Protein AF-A0A7C4FWI9-F1 (afdb_monomer)

Secondary structure (DSSP, 8-state):
----EEE----SSHHHHHHHHHHHHTB-SEEE-TT--EEEPPHHHHHHHHHHTT---SSHHHHHHHHHHHHHHHHSSSS-SEEEEETT--EEEEEEEGGGTTSEEEEEEE-TTS-EEEEEEESTTSPEEEEEEETTEEEEEEEEEP-S---SEEEEEEEEETTS-EEEEEEEEE-SS----GGGSTT----EEEE-GGG---SSSSSS--HHHHHHHHHHHHHHH--SEEEE---EE----SSS---TTS-SEEEEE-GGG--STTSTHHHHTTHHHHHTSHHHHHHHHHHHH-SS--HHHHHHHHHHHHHHHHHHHIIIIITTT-HHHHHHHHHHHHHTHHHHHHHHHHHHHHHHHHH-TT--SGGGS-GGGSSTTSHHHHHHHHHTHHHHHHHHHHHHHHHHHHHHHHHHHHHTT-SSEEEEEE-S---TTSHHHHHSGGGB-TTEEEEE---SS-TT-EE--PPPB-HHHHHHTTTHHHHHHHHHHHTT-SEEEETTGGGGTEEEEEETT--TTS-EEEE--HHHHHHHHHHHHHHHT-EEEE---SS--HHHHHHHHHTTPEE-----

Mean predicted aligned error: 4.63 Å

Foldseek 3Di:
DPFDEDEQDQDPDLVRLLVLLCVLQFFDQWDAALVRDIGGFDSVLSQLVSVLVVFDSPDSVSSSVNSVVSVCLVQVAQDFQEDEEELPDFKDKGKDFPVQLQWWKKKKKADPVGDIDMDIDNRVPFDWRHWYDDPNTIMTITIDGDPDRDDADWIKMKMAIPVGDIHIHIYGYFHLAAFDDPQCPDVRDFAEAEDAQQPDADPDAQQGHALVNLLVVLLVCCVPPVGQEYEYQQQADWPLDPDDTPDSQAHLDLLFGHLLRDPLCPQPLCVVLVNVVVCPPPVNVVSSVCSNPDPDHNSNSSSVSSVVSLVSSLVSCVPPDCVVVHPVNVVLVVLPVVCDPVLQLQLLVQLQQVVQCVVPVVDDFLVPPDPQRQACPHPVSVVCCVVPVSSSVSSSVSRVSVLVSLLVQLVSSVVSVNNWYYAFERHPAYALRHSCCSRPVVQFSSQKFFWAAADPVRNQTGTPHGTATDQSVCNNVNVVVLLSSLLSGCRSTQAYEYEQLCSQAWTWIAGPPGTSNNTGIGGHPNVSNLRSNSSSSVVSNHAAEYEQDGDHDPVNVVSCVSRVHHYDDDPD

Solvent-accessible surface area (backbone atoms only — not comparable to full-atom values): 29949 Å² total; per-residue (Å²): 127,86,68,64,71,49,62,85,71,83,57,94,43,52,70,52,10,49,51,46,27,26,58,67,69,28,42,44,65,55,51,67,44,78,84,68,51,81,44,72,49,51,70,69,44,56,45,44,51,40,41,43,75,69,41,58,70,92,43,40,66,46,20,35,49,51,26,46,52,54,52,47,66,70,51,76,35,47,54,58,52,40,44,71,43,48,48,83,58,57,57,47,72,36,31,36,53,59,90,53,39,84,38,53,32,36,44,37,40,37,43,69,91,56,66,71,52,70,49,79,46,66,51,72,80,36,56,74,70,39,37,34,45,59,96,94,40,54,30,36,31,28,48,43,75,54,93,65,86,65,66,81,45,63,28,38,34,36,40,40,35,73,86,69,54,70,43,74,24,32,29,35,28,12,45,73,40,29,27,73,63,77,73,50,55,86,90,35,78,82,53,63,50,78,43,58,51,59,74,42,83,59,102,77,46,64,30,32,19,22,46,60,54,49,42,54,48,44,54,51,42,27,73,76,66,65,30,24,31,43,33,39,53,35,59,30,16,53,76,34,46,84,97,54,48,75,54,48,58,46,9,29,22,64,69,44,61,35,72,64,38,52,50,63,82,76,39,86,36,19,64,84,46,44,41,66,67,52,49,69,33,70,70,47,44,51,52,40,53,49,37,55,67,42,93,63,71,57,50,38,63,34,41,53,55,52,52,56,52,49,51,38,23,49,54,39,37,45,63,70,24,50,73,63,63,32,72,70,27,49,55,51,51,51,49,52,59,74,52,36,68,63,48,51,49,49,13,41,44,54,36,48,52,58,52,49,29,73,76,38,76,87,50,87,40,55,88,69,44,63,72,60,62,51,42,70,85,30,70,56,35,54,51,46,44,64,78,40,39,70,51,25,51,46,45,46,50,52,52,51,54,44,51,54,48,45,42,47,38,24,54,47,28,40,72,59,64,16,82,43,11,31,25,30,36,41,50,73,39,42,28,63,64,15,48,48,40,50,64,45,43,76,45,33,32,78,44,30,23,30,40,38,64,50,40,97,91,34,78,57,22,39,74,72,64,16,41,42,72,26,62,66,49,34,41,59,58,58,34,48,71,61,57,50,36,51,53,51,50,36,54,58,29,25,22,31,33,35,42,59,41,54,58,38,46,34,42,35,35,20,30,71,97,53,48,30,73,50,40,42,45,34,50,48,59,31,72,52,52,53,28,52,50,14,33,51,19,48,76,64,60,20,35,45,32,31,34,63,72,81,79,64,60,69,69,58,56,52,50,33,54,64,28,55,35,38,76,54,81,74,95,122

Sequence (572 aa):
MPHSSVSFQSSSTYTEALARAGEALGVEPDYYDIWGAYHVVPPEVRRALLEALGVNTDSRETLDAAAELRFRARWSRPLPPTLVISEAATEIELTLDEDRLSDRCWIEIRWEQGGTVHWEVVLDALPETRRAAFDGRPYIKRTAPLRCRLELGYHEIEVRFSSGLTCQSSLIVCPDKAYHPPFLSGDGRAAGLGVALYGLKSERNWGCGDFTDLKNLIEWVSAEMRADFIALNPLHALANRHPYNSSPYLPLSSLYRNHIYLDIERIPDYAAAGGPQYLESPAVRSELSYLRSAEFIDYERTSRLKLKFLKLCFRRFLRDEYALRTPRAREFEAYVEREGERLDRYAVYRALDDAIHRQNPAVWVWKDWPEEYRDPHSPAVAEFARRRWRSVLFHKYVQWQIELQLADAQRHACACGMRIGLYHDLALATDRWGGDVWSYREFYVTRCRVGAPPDAFAPNGQDWGFPPPNAEQHCRDGYRLFRDSIRKNAAHGGALRIDHVMRFFHLYWIPEGLTARDGGYVRDRYQDLLRILALESVRGRFLVVGEDLGTVADFIREELDRFEILSYRLFY

Nearest PDB structures (foldseek):
  4s3r-assembly1_A  TM=9.560E-01  e=1.023E-49  Escherichia coli K-12
  4s3p-assembly1_A  TM=9.386E-01  e=2.035E-47  Escherichia coli K-12
  4s3q-assembly3_C  TM=9.447E-01  e=6.958E-47  Escherichia coli K-12
  5jjh-assembly1_A  TM=8.752E-01  e=2.901E-42  Corynebacterium glutamicum
  5cpq-assembly1_B  TM=8.772E-01  e=2.375E-18  Arabidopsis thaliana

Radius of gyration: 26.18 Å; Cα contacts (8 Å, |Δi|>4): 1085; chains: 1; bounding box: 74×56×69 Å

pLDDT: mean 94.77, std 6.08, range [33.84, 98.94]

Structure (mmCIF, N/CA/C/O backbone):
data_AF-A0A7C4FWI9-F1
#
_entry.id   AF-A0A7C4FWI9-F1
#
loop_
_atom_site.group_PDB
_atom_site.id
_atom_site.type_symbol
_atom_site.label_atom_id
_atom_site.label_alt_id
_atom_site.label_comp_id
_atom_site.label_asym_id
_atom_site.label_entity_id
_atom_site.label_seq_id
_atom_site.pdbx_PDB_ins_code
_atom_site.Cartn_x
_atom_site.Cartn_y
_atom_site.Cartn_z
_atom_site.occupancy
_atom_site.B_iso_or_equiv
_atom_site.auth_seq_id
_atom_site.auth_comp_id
_atom_site.auth_asym_id
_atom_site.auth_atom_id
_atom_site.pdbx_PDB_model_num
ATOM 1 N N . MET A 1 1 ? 32.729 -17.677 -22.556 1.00 33.84 1 MET A N 1
ATOM 2 C CA . MET A 1 1 ? 31.494 -17.762 -23.369 1.00 33.84 1 MET A CA 1
ATOM 3 C C . MET A 1 1 ? 31.502 -16.558 -24.297 1.00 33.84 1 MET A C 1
ATOM 5 O O . MET A 1 1 ? 31.787 -15.484 -23.782 1.00 33.84 1 MET A O 1
ATOM 9 N N . PRO A 1 2 ? 31.295 -16.690 -25.618 1.00 40.00 2 PRO A N 1
ATOM 10 C CA . PRO A 1 2 ? 31.257 -15.518 -26.490 1.00 40.00 2 PRO A CA 1
ATOM 11 C C . PRO A 1 2 ? 30.131 -14.590 -26.016 1.00 40.00 2 PRO A C 1
ATOM 13 O O . PRO A 1 2 ? 28.998 -15.035 -25.839 1.00 40.00 2 PRO A O 1
ATOM 16 N N . HIS A 1 3 ? 30.469 -13.331 -25.730 1.00 50.09 3 HIS A N 1
ATOM 17 C CA . HIS A 1 3 ? 29.520 -12.326 -2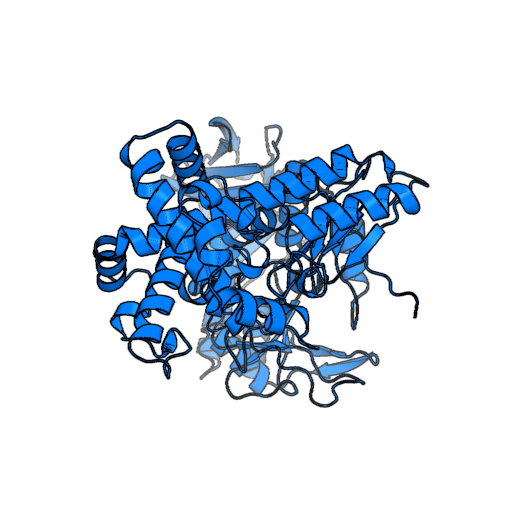5.258 1.00 50.09 3 HIS A CA 1
ATOM 18 C C . HIS A 1 3 ? 28.376 -12.203 -26.273 1.00 50.09 3 HIS A C 1
ATOM 20 O O . HIS A 1 3 ? 28.619 -11.965 -27.457 1.00 50.09 3 HIS A O 1
ATOM 26 N N . SER A 1 4 ? 27.128 -12.390 -25.837 1.00 56.25 4 SER A N 1
ATOM 27 C CA . SER A 1 4 ? 25.970 -12.207 -26.711 1.00 56.25 4 SER A CA 1
ATOM 28 C C . SER A 1 4 ? 25.835 -10.717 -27.035 1.00 56.25 4 SER A C 1
ATOM 30 O O . SER A 1 4 ? 25.406 -9.935 -26.183 1.00 56.25 4 SER A O 1
ATOM 32 N N . SER A 1 5 ? 26.237 -10.315 -28.241 1.00 64.50 5 SER A N 1
ATOM 33 C CA . SER A 1 5 ? 25.950 -8.979 -28.762 1.00 64.50 5 SER A CA 1
ATOM 34 C C . SER A 1 5 ? 24.455 -8.887 -29.060 1.00 64.50 5 SER A C 1
ATOM 36 O O . SER A 1 5 ? 23.930 -9.662 -29.859 1.00 64.50 5 SER A O 1
ATOM 38 N N . VAL A 1 6 ? 23.762 -7.967 -28.391 1.00 73.88 6 VAL A N 1
ATOM 39 C CA . VAL A 1 6 ? 22.330 -7.730 -28.587 1.00 73.88 6 VAL A CA 1
ATOM 40 C C . VAL A 1 6 ? 22.167 -6.450 -29.400 1.00 73.88 6 VAL A C 1
ATOM 42 O O . VAL A 1 6 ? 22.379 -5.355 -28.889 1.00 73.88 6 VAL A O 1
ATOM 45 N N . SER A 1 7 ? 21.795 -6.568 -30.672 1.00 70.12 7 SER A N 1
ATOM 46 C CA . SER A 1 7 ? 21.392 -5.419 -31.492 1.00 70.12 7 SER A CA 1
ATOM 47 C C . SER A 1 7 ? 19.872 -5.370 -31.612 1.00 70.12 7 SER A C 1
ATOM 49 O O . SER A 1 7 ? 19.212 -6.409 -31.698 1.00 70.12 7 SER A O 1
ATOM 51 N N . PHE A 1 8 ? 19.299 -4.165 -31.607 1.00 75.88 8 PHE A N 1
ATOM 52 C CA . PHE A 1 8 ? 17.891 -4.009 -31.950 1.00 75.88 8 PHE A CA 1
ATOM 53 C C . PHE A 1 8 ? 17.742 -4.128 -33.471 1.00 75.88 8 PHE A C 1
ATOM 55 O O . PHE A 1 8 ? 18.265 -3.306 -34.216 1.00 75.88 8 PHE A O 1
ATOM 62 N N . GLN A 1 9 ? 17.048 -5.165 -33.938 1.00 78.25 9 GLN A N 1
ATOM 63 C CA . GLN A 1 9 ? 16.792 -5.384 -35.366 1.00 78.25 9 GLN A CA 1
ATOM 64 C C . GLN A 1 9 ? 15.319 -5.162 -35.671 1.00 78.25 9 GLN A C 1
ATOM 66 O O . GLN A 1 9 ? 14.532 -5.978 -35.220 1.00 78.25 9 GLN A O 1
ATOM 71 N N . SER A 1 10 ? 14.914 -4.130 -36.409 1.00 81.31 10 SER A N 1
ATOM 72 C CA . SER A 1 10 ? 13.491 -3.915 -36.721 1.00 81.31 10 SER A CA 1
ATOM 73 C C . SER A 1 10 ? 12.796 -5.188 -37.218 1.00 81.31 10 SER A C 1
ATOM 75 O O . SER A 1 10 ? 13.377 -5.992 -37.947 1.00 81.31 10 SER A O 1
ATOM 77 N N . SER A 1 11 ? 11.557 -5.383 -36.788 1.00 89.38 11 SER A N 1
ATOM 78 C CA . SER A 1 11 ? 10.755 -6.556 -37.115 1.00 89.38 11 SER A CA 1
ATOM 79 C C . SER A 1 11 ? 10.376 -6.551 -38.597 1.00 89.38 11 SER A C 1
ATOM 81 O O . SER A 1 11 ? 10.173 -5.487 -39.183 1.00 89.38 11 SER A O 1
ATOM 83 N N . SER A 1 12 ? 10.254 -7.720 -39.229 1.00 90.56 12 SER A N 1
ATOM 84 C CA . SER A 1 12 ? 9.904 -7.815 -40.657 1.00 90.56 12 SER A CA 1
ATOM 85 C C . SER A 1 12 ? 8.396 -7.733 -40.880 1.00 90.56 12 SER A C 1
ATOM 87 O O . SER A 1 12 ? 7.940 -7.265 -41.922 1.00 90.56 12 SER A O 1
ATOM 89 N N . THR A 1 13 ? 7.607 -8.158 -39.891 1.00 94.62 13 THR A N 1
ATOM 90 C CA . THR A 1 13 ? 6.140 -8.168 -39.951 1.00 94.62 13 THR A CA 1
ATOM 91 C C . THR A 1 13 ? 5.513 -7.438 -38.765 1.00 94.62 13 THR A C 1
ATOM 93 O O . THR A 1 13 ? 6.144 -7.238 -37.727 1.00 94.62 13 THR A O 1
ATOM 96 N N . TYR A 1 14 ? 4.238 -7.054 -38.897 1.00 94.44 14 TYR A N 1
ATOM 97 C CA . TYR A 1 14 ? 3.469 -6.476 -37.788 1.00 94.44 14 TYR A CA 1
ATOM 98 C C . TYR A 1 14 ? 3.361 -7.446 -36.602 1.00 94.44 14 TYR A C 1
ATOM 100 O O . TYR A 1 14 ? 3.526 -7.042 -35.458 1.00 94.44 14 TYR A O 1
ATOM 108 N N . THR A 1 15 ? 3.132 -8.736 -36.866 1.00 93.50 15 THR A N 1
ATOM 109 C CA . THR A 1 15 ? 3.018 -9.771 -35.827 1.00 93.50 15 THR A CA 1
ATOM 110 C C . THR A 1 15 ? 4.308 -9.919 -35.021 1.00 93.50 15 THR A C 1
ATOM 112 O O . THR A 1 15 ? 4.255 -10.041 -33.798 1.00 93.50 15 THR A O 1
ATOM 115 N N . GLU A 1 16 ? 5.465 -9.868 -35.685 1.00 94.00 16 GLU A N 1
ATOM 116 C CA . GLU A 1 16 ? 6.772 -9.866 -35.018 1.00 94.00 16 GLU A CA 1
ATOM 117 C C . GLU A 1 16 ? 6.979 -8.604 -34.174 1.00 94.00 16 GLU A C 1
ATOM 119 O O . GLU A 1 16 ? 7.418 -8.709 -33.028 1.00 94.00 16 GLU A O 1
ATOM 124 N N . ALA A 1 17 ? 6.614 -7.427 -34.700 1.00 95.31 17 ALA A N 1
ATOM 125 C CA . ALA A 1 17 ? 6.704 -6.169 -33.957 1.00 95.31 17 ALA A CA 1
ATOM 126 C C . ALA A 1 17 ? 5.802 -6.183 -32.716 1.00 95.31 17 ALA A C 1
ATOM 128 O O . ALA A 1 17 ? 6.220 -5.765 -31.638 1.00 95.31 17 ALA A O 1
ATOM 129 N N . LEU A 1 18 ? 4.593 -6.738 -32.841 1.00 96.31 18 LEU A N 1
ATOM 130 C CA . LEU A 1 18 ? 3.645 -6.889 -31.741 1.00 96.31 18 LEU A CA 1
ATOM 131 C C . LEU A 1 18 ? 4.185 -7.830 -30.658 1.00 96.31 18 LEU A C 1
ATOM 133 O O . LEU A 1 18 ? 4.135 -7.496 -29.477 1.00 96.31 18 LEU A O 1
ATOM 137 N N . ALA A 1 19 ? 4.725 -8.987 -31.049 1.00 94.31 19 ALA A N 1
ATOM 138 C CA . ALA A 1 19 ? 5.324 -9.936 -30.113 1.00 94.31 19 ALA A CA 1
ATOM 139 C C . ALA A 1 19 ? 6.531 -9.327 -29.386 1.00 94.31 19 ALA A C 1
ATOM 141 O O . ALA A 1 19 ? 6.667 -9.469 -28.174 1.00 94.31 19 ALA A O 1
ATOM 142 N N . ARG A 1 20 ? 7.376 -8.590 -30.111 1.00 94.12 20 ARG A N 1
ATOM 143 C CA . ARG A 1 20 ? 8.549 -7.924 -29.546 1.00 94.12 20 ARG A CA 1
ATOM 144 C C . ARG A 1 20 ? 8.188 -6.798 -28.585 1.00 94.12 20 ARG A C 1
ATOM 146 O O . ARG A 1 20 ? 8.797 -6.697 -27.522 1.00 94.12 20 ARG A O 1
ATOM 153 N N . ALA A 1 21 ? 7.228 -5.952 -28.954 1.00 95.81 21 ALA A N 1
ATOM 154 C CA . ALA A 1 21 ? 6.703 -4.928 -28.059 1.00 95.81 21 ALA A CA 1
ATOM 155 C C . ALA A 1 21 ? 6.100 -5.580 -26.807 1.00 95.81 21 ALA A C 1
ATOM 157 O O . ALA A 1 21 ? 6.411 -5.155 -25.697 1.00 95.81 21 ALA A O 1
ATOM 158 N N . GLY A 1 22 ? 5.337 -6.666 -26.974 1.00 96.12 22 GLY A N 1
ATOM 159 C CA . GLY A 1 22 ? 4.821 -7.473 -25.869 1.00 96.12 22 GLY A CA 1
ATOM 160 C C . GLY A 1 22 ? 5.923 -7.931 -24.913 1.00 96.12 22 GLY A C 1
ATOM 161 O O . GLY A 1 22 ? 5.884 -7.596 -23.732 1.00 96.12 22 GLY A O 1
ATOM 162 N N . GLU A 1 23 ? 6.968 -8.581 -25.429 1.00 94.75 23 GLU A N 1
ATOM 163 C CA . GLU A 1 23 ? 8.108 -9.048 -24.630 1.00 94.75 23 GLU A CA 1
ATOM 164 C C . GLU A 1 23 ? 8.829 -7.894 -23.911 1.00 94.75 23 GLU A C 1
ATOM 166 O O . GLU A 1 23 ? 9.140 -7.982 -22.721 1.00 94.75 23 GLU A O 1
ATOM 171 N N . ALA A 1 24 ? 9.054 -6.771 -24.602 1.00 93.19 24 ALA A N 1
ATOM 172 C CA . ALA A 1 24 ? 9.743 -5.608 -24.045 1.00 93.19 24 ALA A CA 1
ATOM 173 C C . ALA A 1 24 ? 8.970 -4.938 -22.892 1.00 93.19 24 ALA A C 1
ATOM 175 O O . ALA A 1 24 ? 9.602 -4.380 -21.982 1.00 93.19 24 ALA A O 1
ATOM 176 N N . LEU A 1 25 ? 7.635 -5.001 -22.931 1.00 94.25 25 LEU A N 1
ATOM 177 C CA . LEU A 1 25 ? 6.729 -4.428 -21.934 1.00 94.25 25 LEU A CA 1
ATOM 178 C C . LEU A 1 25 ? 6.132 -5.461 -20.960 1.00 94.25 25 LEU A C 1
ATOM 180 O O . LEU A 1 25 ? 5.395 -5.077 -20.058 1.00 94.25 25 LEU A O 1
ATOM 184 N N . GLY A 1 26 ? 6.488 -6.741 -21.091 1.00 95.44 26 GLY A N 1
ATOM 185 C CA . GLY A 1 26 ? 6.080 -7.799 -20.167 1.00 95.44 26 GLY A CA 1
ATOM 186 C C . GLY A 1 26 ? 4.712 -8.427 -20.444 1.00 95.44 26 GLY A C 1
ATOM 187 O O . GLY A 1 26 ? 4.250 -9.187 -19.605 1.00 95.44 26 GLY A O 1
ATOM 188 N N . VAL A 1 27 ? 4.078 -8.159 -21.588 1.00 97.25 27 VAL A N 1
ATOM 189 C CA . VAL A 1 27 ? 2.839 -8.840 -21.998 1.00 97.25 27 VAL A CA 1
ATOM 190 C C . VAL A 1 27 ? 3.170 -10.277 -22.398 1.00 97.25 27 VAL A C 1
ATOM 192 O O . VAL A 1 27 ? 3.924 -10.494 -23.349 1.00 97.25 27 VAL A O 1
ATOM 195 N N . GLU A 1 28 ? 2.612 -11.249 -21.682 1.00 96.00 28 GLU A N 1
ATOM 196 C CA . GLU A 1 28 ? 2.843 -12.667 -21.952 1.00 96.00 28 GLU A CA 1
ATOM 197 C C . GLU A 1 28 ? 2.065 -13.112 -23.205 1.00 96.00 28 GLU A C 1
ATOM 199 O O . GLU A 1 28 ? 0.904 -12.731 -23.389 1.00 96.00 28 GLU A O 1
ATOM 204 N N . PRO A 1 29 ? 2.693 -13.882 -24.112 1.00 95.56 29 PRO A N 1
ATOM 205 C CA . PRO A 1 29 ? 2.049 -14.320 -25.349 1.00 95.56 29 PRO A CA 1
ATOM 206 C C . PRO A 1 29 ? 1.068 -15.477 -25.142 1.00 95.56 29 PRO A C 1
ATOM 208 O O . PRO A 1 29 ? 0.232 -15.719 -26.013 1.00 95.56 29 PRO A O 1
ATOM 211 N N . ASP A 1 30 ? 1.174 -16.185 -24.023 1.00 94.50 30 ASP A N 1
ATOM 212 C CA . ASP A 1 30 ? 0.419 -17.388 -23.714 1.00 94.50 30 ASP A CA 1
ATOM 213 C C . ASP A 1 30 ? 0.410 -17.666 -22.208 1.00 94.50 30 ASP A C 1
ATOM 215 O O . ASP A 1 30 ? 1.137 -17.026 -21.451 1.00 94.50 30 ASP A O 1
ATOM 219 N N . TYR A 1 31 ? -0.460 -18.577 -21.776 1.00 91.81 31 TYR A N 1
ATOM 220 C CA . TYR A 1 31 ? -0.547 -19.036 -20.393 1.00 91.81 31 TYR A CA 1
ATOM 221 C C . TYR A 1 31 ? -1.195 -20.421 -20.303 1.00 91.81 31 TYR A C 1
ATOM 223 O O . TYR A 1 31 ? -1.861 -20.877 -21.234 1.00 91.81 31 TYR A O 1
ATOM 231 N N . TYR A 1 32 ? -1.023 -21.078 -19.156 1.00 89.12 32 TYR A N 1
ATOM 232 C CA . TYR A 1 32 ? -1.769 -22.281 -18.794 1.00 89.12 32 TYR A CA 1
ATOM 233 C C . TYR A 1 32 ? -2.893 -21.922 -17.823 1.00 89.12 32 TYR A C 1
ATOM 235 O O . TYR A 1 32 ? -2.682 -21.141 -16.894 1.00 89.12 32 TYR A O 1
ATOM 243 N N . ASP A 1 33 ? -4.082 -22.479 -18.029 1.00 85.88 33 ASP A N 1
ATOM 244 C CA . ASP A 1 33 ? -5.196 -22.322 -17.091 1.00 85.88 33 ASP A CA 1
ATOM 245 C C . ASP A 1 33 ? -5.130 -23.324 -15.922 1.00 85.88 33 ASP A C 1
ATOM 247 O O . ASP A 1 33 ? -4.190 -24.111 -15.788 1.00 85.88 33 ASP A O 1
ATOM 251 N N . ILE A 1 34 ? -6.145 -23.302 -15.050 1.00 81.44 34 ILE A N 1
ATOM 252 C CA . ILE A 1 34 ? -6.225 -24.188 -13.877 1.00 81.44 34 ILE A CA 1
ATOM 253 C C . ILE A 1 34 ? -6.314 -25.683 -14.230 1.00 81.44 34 ILE A C 1
ATOM 255 O O . ILE A 1 34 ? -6.024 -26.531 -13.387 1.00 81.44 34 ILE A O 1
ATOM 259 N N . TRP A 1 35 ? -6.687 -26.027 -15.464 1.00 83.69 35 TRP A N 1
ATOM 260 C CA . TRP A 1 35 ? -6.749 -27.408 -15.946 1.00 83.69 35 TRP A CA 1
ATOM 261 C C . TRP A 1 35 ? -5.477 -27.828 -16.691 1.00 83.69 35 TRP A C 1
ATOM 263 O O . TRP A 1 35 ? -5.406 -28.951 -17.192 1.00 83.69 35 TRP A O 1
ATOM 273 N N . GLY A 1 36 ? -4.477 -26.946 -16.780 1.00 85.19 36 GLY A N 1
ATOM 274 C CA . GLY A 1 36 ? -3.263 -27.178 -17.553 1.00 85.19 36 GLY A CA 1
ATOM 275 C C . GLY A 1 36 ? -3.483 -27.094 -19.064 1.00 85.19 36 GLY A C 1
ATOM 276 O O . GLY A 1 36 ? -2.636 -27.571 -19.821 1.00 85.19 36 GLY A O 1
ATOM 277 N N . ALA A 1 37 ? -4.592 -26.510 -19.529 1.00 88.75 37 ALA A N 1
ATOM 278 C CA . ALA A 1 37 ? -4.768 -26.236 -20.947 1.00 88.75 37 ALA A CA 1
ATOM 279 C C . ALA A 1 37 ? -3.990 -24.974 -21.336 1.00 88.75 37 ALA A C 1
ATOM 281 O O . ALA A 1 37 ? -3.973 -23.979 -20.612 1.00 88.75 37 ALA A O 1
ATOM 282 N N . TYR A 1 38 ? -3.325 -25.044 -22.486 1.00 92.19 38 TYR A N 1
ATOM 283 C CA . TYR A 1 38 ? -2.503 -23.968 -23.022 1.00 92.19 38 TYR A CA 1
ATOM 284 C C . TYR A 1 38 ? -3.346 -22.997 -23.853 1.00 92.19 38 TYR A C 1
ATOM 286 O O . TYR A 1 38 ? -4.062 -23.416 -24.767 1.00 92.19 38 TYR A O 1
ATOM 294 N N . HIS A 1 39 ? -3.211 -21.703 -23.576 1.00 91.81 39 HIS A N 1
ATOM 295 C CA . HIS A 1 39 ? -3.922 -20.619 -24.248 1.00 91.81 39 HIS A CA 1
ATOM 296 C C . HIS A 1 39 ? -2.937 -19.637 -24.856 1.00 91.81 39 HIS A C 1
ATOM 298 O O . HIS A 1 39 ? -2.070 -19.121 -24.160 1.00 91.81 39 HIS A O 1
ATOM 304 N N . VAL A 1 40 ? -3.111 -19.318 -26.138 1.00 95.06 40 VAL A N 1
ATOM 305 C CA . VAL A 1 40 ? -2.369 -18.238 -26.803 1.00 95.06 40 VAL A CA 1
ATOM 306 C C . VAL A 1 40 ? -3.187 -16.958 -26.722 1.00 95.06 40 VAL A C 1
ATOM 308 O O . VAL A 1 40 ? -4.361 -16.948 -27.091 1.00 95.06 40 VAL A O 1
ATOM 311 N N . VAL A 1 41 ? -2.563 -15.863 -26.296 1.00 94.81 41 VAL A N 1
ATOM 312 C CA . VAL A 1 41 ? -3.215 -14.555 -26.218 1.00 94.81 41 VAL A CA 1
ATOM 313 C C . VAL A 1 41 ? -3.429 -14.001 -27.637 1.00 94.81 41 VAL A C 1
ATOM 315 O O . VAL A 1 41 ? -2.452 -13.773 -28.376 1.00 94.81 41 VAL A O 1
ATOM 318 N N . PRO A 1 42 ? -4.685 -13.737 -28.049 1.00 94.62 42 PRO A N 1
ATOM 319 C CA . PRO A 1 42 ? -4.972 -13.246 -29.391 1.00 94.62 42 PRO A CA 1
ATOM 320 C C . PRO A 1 42 ? -4.251 -11.920 -29.708 1.00 94.62 42 PRO A C 1
ATOM 322 O O . PRO A 1 42 ? -4.033 -11.099 -28.808 1.00 94.62 42 PRO A O 1
ATOM 325 N N . PRO A 1 43 ? -3.837 -11.671 -30.969 1.00 94.56 43 PRO A N 1
ATOM 326 C CA . PRO A 1 43 ? -3.154 -10.431 -31.355 1.00 94.56 43 PRO A CA 1
ATOM 327 C C . PRO A 1 43 ? -3.909 -9.147 -30.975 1.00 94.56 43 PRO A C 1
ATOM 329 O O . PRO A 1 43 ? -3.292 -8.157 -30.590 1.00 94.56 43 PRO A O 1
ATOM 332 N N . GLU A 1 44 ? -5.235 -9.150 -31.065 1.00 95.00 44 GLU A N 1
ATOM 333 C CA . GLU A 1 44 ? -6.111 -8.041 -30.683 1.00 95.00 44 GLU A CA 1
ATOM 334 C C . GLU A 1 44 ? -6.056 -7.738 -29.180 1.00 95.00 44 GLU A C 1
ATOM 336 O O . GLU A 1 44 ? -5.984 -6.570 -28.799 1.00 95.00 44 GLU A O 1
ATOM 341 N N . VAL A 1 45 ? -5.978 -8.768 -28.332 1.00 95.75 45 VAL A N 1
ATOM 342 C CA . VAL A 1 45 ? -5.830 -8.611 -26.878 1.00 95.75 45 VAL A CA 1
ATOM 343 C C . VAL A 1 45 ? -4.443 -8.065 -26.548 1.00 95.75 45 VAL A C 1
ATOM 345 O O . VAL A 1 45 ? -4.321 -7.098 -25.797 1.00 95.75 45 VAL A O 1
ATOM 348 N N . ARG A 1 46 ? -3.387 -8.605 -27.175 1.00 96.56 46 ARG A N 1
ATOM 349 C CA . ARG A 1 46 ? -2.014 -8.084 -27.018 1.00 96.56 46 ARG A CA 1
ATOM 350 C C . ARG A 1 46 ? -1.912 -6.614 -27.414 1.00 96.56 46 ARG A C 1
ATOM 352 O O . ARG A 1 46 ? -1.250 -5.838 -26.729 1.00 96.56 46 ARG A O 1
ATOM 359 N N . ARG A 1 47 ? -2.596 -6.221 -28.490 1.00 96.50 47 ARG A N 1
ATOM 360 C CA . ARG A 1 47 ? -2.679 -4.828 -28.932 1.00 96.50 47 ARG A CA 1
ATOM 361 C C . ARG A 1 47 ? -3.333 -3.942 -27.875 1.00 96.50 47 ARG A C 1
ATOM 363 O O . ARG A 1 47 ? -2.743 -2.942 -27.484 1.00 96.50 47 ARG A O 1
ATOM 370 N N . ALA A 1 48 ? -4.497 -4.344 -27.371 1.00 97.19 48 ALA A N 1
ATOM 371 C CA . ALA A 1 48 ? -5.230 -3.589 -26.362 1.00 97.19 48 ALA A CA 1
ATOM 372 C C . ALA A 1 48 ? -4.443 -3.453 -25.041 1.00 97.19 48 ALA A C 1
ATOM 374 O O . ALA A 1 48 ? -4.448 -2.388 -24.423 1.00 97.19 48 ALA A O 1
ATOM 375 N N . LEU A 1 49 ? -3.701 -4.493 -24.637 1.00 97.38 49 LEU A N 1
ATOM 376 C CA . LEU A 1 49 ? -2.795 -4.442 -23.482 1.00 97.38 49 LEU A CA 1
ATOM 377 C C . LEU A 1 49 ? -1.645 -3.444 -23.695 1.00 97.38 49 LEU A C 1
ATOM 379 O O . LEU A 1 49 ? -1.351 -2.640 -22.810 1.00 97.38 49 LEU A O 1
ATOM 383 N N . LEU A 1 50 ? -1.022 -3.443 -24.877 1.00 97.00 50 LEU A N 1
ATOM 384 C CA . LEU A 1 50 ? 0.034 -2.487 -25.224 1.00 97.00 50 LEU A CA 1
ATOM 385 C C . LEU A 1 50 ? -0.491 -1.043 -25.297 1.00 97.00 50 LEU A C 1
ATOM 387 O O . LEU A 1 50 ? 0.150 -0.127 -24.781 1.00 97.00 50 LEU A O 1
ATOM 391 N N . GLU A 1 51 ? -1.681 -0.825 -25.857 1.00 96.50 51 GLU A N 1
ATOM 392 C CA . GLU A 1 51 ? -2.338 0.489 -25.872 1.00 96.50 51 GLU A CA 1
ATOM 393 C C . GLU A 1 51 ? -2.652 0.998 -24.462 1.00 96.50 51 GLU A C 1
ATOM 395 O O . GLU A 1 51 ? -2.512 2.194 -24.180 1.00 96.50 51 GLU A O 1
ATOM 400 N N . ALA A 1 52 ? -3.054 0.106 -23.553 1.00 95.50 52 ALA A N 1
ATOM 401 C CA . ALA A 1 52 ? -3.267 0.454 -22.153 1.00 95.50 52 ALA A CA 1
ATOM 402 C C . ALA A 1 52 ? -1.966 0.890 -21.460 1.00 95.50 52 ALA A C 1
ATOM 404 O O . ALA A 1 52 ? -1.998 1.792 -20.624 1.00 95.50 52 ALA A O 1
ATOM 405 N N . LEU A 1 53 ? -0.826 0.325 -21.872 1.00 94.50 53 LEU A N 1
ATOM 406 C CA . LEU A 1 53 ? 0.523 0.734 -21.464 1.00 94.50 53 LEU A CA 1
ATOM 407 C C . LEU A 1 53 ? 1.028 2.001 -22.186 1.00 94.50 53 LEU A C 1
ATOM 409 O O . LEU A 1 53 ? 2.156 2.434 -21.953 1.00 94.50 53 LEU A O 1
ATOM 413 N N . GLY A 1 54 ? 0.202 2.621 -23.035 1.00 93.81 54 GLY A N 1
ATOM 414 C CA . GLY A 1 54 ? 0.519 3.870 -23.732 1.00 93.81 54 GLY A CA 1
ATOM 415 C C . GLY A 1 54 ? 1.291 3.694 -25.041 1.00 93.81 54 GLY A C 1
ATOM 416 O O . GLY A 1 54 ? 1.840 4.669 -25.552 1.00 93.81 54 GLY A O 1
ATOM 417 N N . VAL A 1 55 ? 1.348 2.480 -25.593 1.00 95.25 55 VAL A N 1
ATOM 418 C CA . VAL A 1 55 ? 1.990 2.205 -26.885 1.00 95.25 55 VAL A CA 1
ATOM 419 C C . VAL A 1 55 ? 1.021 2.513 -28.028 1.00 95.25 55 VAL A C 1
ATOM 421 O O . VAL A 1 55 ? -0.127 2.077 -28.003 1.00 95.25 55 VAL A O 1
ATOM 424 N N . ASN A 1 56 ? 1.482 3.241 -29.050 1.00 95.75 56 ASN A N 1
ATOM 425 C CA . ASN A 1 56 ? 0.770 3.308 -30.327 1.00 95.75 56 ASN A CA 1
ATOM 426 C C . ASN A 1 56 ? 0.997 1.986 -31.082 1.00 95.75 56 ASN A C 1
ATOM 428 O O . ASN A 1 56 ? 2.140 1.574 -31.283 1.00 95.7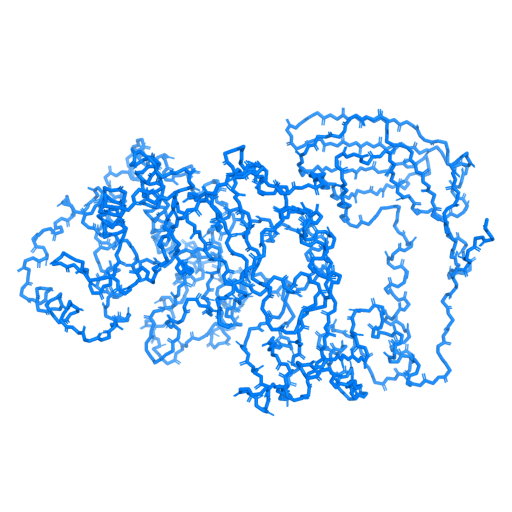5 56 ASN A O 1
ATOM 432 N N . THR A 1 57 ? -0.093 1.333 -31.473 1.00 95.94 57 THR A N 1
ATOM 433 C CA . THR A 1 57 ? -0.113 0.009 -32.105 1.00 95.94 57 THR A CA 1
ATOM 434 C C . THR A 1 57 ? -0.618 0.040 -33.555 1.00 95.94 57 THR A C 1
ATOM 436 O O . THR A 1 57 ? -0.857 -1.020 -34.144 1.00 95.94 57 THR A O 1
ATOM 439 N N . ASP A 1 58 ? -0.775 1.230 -34.145 1.00 95.38 58 ASP A N 1
ATOM 440 C CA . ASP A 1 58 ? -1.368 1.451 -35.470 1.00 95.38 58 ASP A CA 1
ATOM 441 C C . ASP A 1 58 ? -0.521 0.853 -36.599 1.00 95.38 58 ASP A C 1
ATOM 443 O O . ASP A 1 58 ? -1.032 0.541 -37.676 1.00 95.38 58 ASP A O 1
ATOM 447 N N . SER A 1 59 ? 0.788 0.697 -36.379 1.00 95.94 59 SER A N 1
ATOM 448 C CA . SER A 1 59 ? 1.710 0.205 -37.398 1.00 95.94 59 SER A CA 1
ATOM 449 C C . SER A 1 59 ? 2.848 -0.632 -36.817 1.00 95.94 59 SER A C 1
ATOM 451 O O . SER A 1 59 ? 3.099 -0.665 -35.614 1.00 95.94 59 SER A O 1
ATOM 453 N N . ARG A 1 60 ? 3.576 -1.319 -37.700 1.00 95.88 60 ARG A N 1
ATOM 454 C CA . ARG A 1 60 ? 4.783 -2.071 -37.335 1.00 95.88 60 ARG A CA 1
ATOM 455 C C . ARG A 1 60 ? 5.861 -1.138 -36.774 1.00 95.88 60 ARG A C 1
ATOM 457 O O . ARG A 1 60 ? 6.514 -1.465 -35.792 1.00 95.88 60 ARG A O 1
ATOM 464 N N . GLU A 1 61 ? 6.029 0.027 -37.392 1.00 95.06 61 GLU A N 1
ATOM 465 C CA . GLU A 1 61 ? 7.060 1.013 -37.060 1.00 95.06 61 GLU A CA 1
ATOM 466 C C . GLU A 1 61 ? 6.840 1.615 -35.670 1.00 95.06 61 GLU A C 1
ATOM 468 O O . GLU A 1 61 ? 7.801 1.815 -34.935 1.00 95.06 61 GLU A O 1
ATOM 473 N N . THR A 1 62 ? 5.586 1.876 -35.289 1.00 96.12 62 THR A N 1
ATOM 474 C CA . THR A 1 62 ? 5.243 2.409 -33.959 1.00 96.12 62 THR A CA 1
ATOM 475 C C . THR A 1 62 ? 5.479 1.378 -32.851 1.00 96.12 62 THR A C 1
ATOM 477 O O . THR A 1 62 ? 6.045 1.719 -31.810 1.00 96.12 62 THR A O 1
ATOM 480 N N . LEU A 1 63 ? 5.152 0.106 -33.102 1.00 96.00 63 LEU A N 1
ATOM 481 C CA . LEU A 1 63 ? 5.452 -1.012 -32.201 1.00 96.00 63 LEU A CA 1
ATOM 482 C C . LEU A 1 63 ? 6.961 -1.234 -32.026 1.00 96.00 63 LEU A C 1
ATOM 484 O O . LEU A 1 63 ? 7.445 -1.335 -30.896 1.00 96.00 63 LEU A O 1
ATOM 488 N N . ASP A 1 64 ? 7.713 -1.274 -33.129 1.00 94.06 64 ASP A N 1
ATOM 489 C CA . ASP A 1 64 ? 9.171 -1.397 -33.074 1.00 94.06 64 ASP A CA 1
ATOM 490 C C . ASP A 1 64 ? 9.795 -0.196 -32.358 1.00 94.06 64 ASP A C 1
ATOM 492 O O . ASP A 1 64 ? 10.668 -0.394 -31.519 1.00 94.06 64 ASP A O 1
ATOM 496 N N . ALA A 1 65 ? 9.313 1.027 -32.601 1.00 92.69 65 ALA A N 1
ATOM 497 C CA . ALA A 1 65 ? 9.788 2.217 -31.899 1.00 92.69 65 ALA A CA 1
ATOM 498 C C . ALA A 1 65 ? 9.540 2.137 -30.383 1.00 92.69 65 ALA A C 1
ATOM 500 O O . ALA A 1 65 ? 10.398 2.543 -29.600 1.00 92.69 65 ALA A O 1
ATOM 501 N N . ALA A 1 66 ? 8.406 1.582 -29.942 1.00 93.50 66 ALA A N 1
ATOM 502 C CA . ALA A 1 66 ? 8.128 1.378 -28.521 1.00 93.50 66 ALA A CA 1
ATOM 503 C C . ALA A 1 66 ? 9.061 0.328 -27.892 1.00 93.50 66 ALA A C 1
ATOM 505 O O . ALA A 1 66 ? 9.625 0.555 -26.815 1.00 93.50 66 ALA A O 1
ATOM 506 N N . ALA A 1 67 ? 9.277 -0.799 -28.578 1.00 93.25 67 ALA A N 1
ATOM 507 C CA . ALA A 1 67 ? 10.225 -1.821 -28.142 1.00 93.25 67 ALA A CA 1
ATOM 508 C C . ALA A 1 67 ? 11.664 -1.277 -28.101 1.00 93.25 67 ALA A C 1
ATOM 510 O O . ALA A 1 67 ? 12.401 -1.517 -27.140 1.00 93.25 67 ALA A O 1
ATOM 511 N N . GLU A 1 68 ? 12.051 -0.501 -29.113 1.00 91.81 68 GLU A N 1
ATOM 512 C CA . GLU A 1 68 ? 13.362 0.124 -29.220 1.00 91.81 68 GLU A CA 1
ATOM 513 C C . GLU A 1 68 ? 13.575 1.177 -28.134 1.00 91.81 68 GLU A C 1
ATOM 515 O O . GLU A 1 68 ? 14.612 1.167 -27.476 1.00 91.81 68 GLU A O 1
ATOM 520 N N . LEU A 1 69 ? 12.591 2.041 -27.875 1.00 91.56 69 LEU A N 1
ATOM 521 C CA . LEU A 1 69 ? 12.637 3.001 -26.773 1.00 91.56 69 LEU A CA 1
ATOM 522 C C . LEU A 1 69 ? 12.917 2.282 -25.453 1.00 91.56 69 LEU A C 1
ATOM 524 O O . LEU A 1 69 ? 13.741 2.734 -24.651 1.00 91.56 69 LEU A O 1
ATOM 528 N N . ARG A 1 70 ? 12.267 1.132 -25.233 1.00 89.81 70 ARG A N 1
ATOM 529 C CA . ARG A 1 70 ? 12.444 0.384 -23.993 1.00 89.81 70 ARG A CA 1
ATOM 530 C C . ARG A 1 70 ? 13.789 -0.323 -23.911 1.00 89.81 70 ARG A C 1
ATOM 532 O O . ARG A 1 70 ? 14.385 -0.355 -22.833 1.00 89.81 70 ARG A O 1
ATOM 539 N N . PHE A 1 71 ? 14.285 -0.823 -25.038 1.00 90.19 71 PHE A N 1
ATOM 540 C CA . PHE A 1 71 ? 15.648 -1.318 -25.175 1.00 90.19 71 PHE A CA 1
ATOM 541 C C . PHE A 1 71 ? 16.665 -0.210 -24.862 1.00 90.19 71 PHE A C 1
ATOM 543 O O . PHE A 1 71 ? 17.445 -0.357 -23.923 1.00 90.19 71 PHE A O 1
ATOM 550 N N . ARG A 1 72 ? 16.589 0.939 -25.543 1.00 90.38 72 ARG A N 1
ATOM 551 C CA . ARG A 1 72 ? 17.470 2.103 -25.344 1.00 90.38 72 ARG A CA 1
ATOM 552 C C . ARG A 1 72 ? 17.472 2.571 -23.893 1.00 90.38 72 ARG A C 1
ATOM 554 O O . ARG A 1 72 ? 18.539 2.747 -23.319 1.00 90.38 72 ARG A O 1
ATOM 561 N N . ALA A 1 73 ? 16.305 2.685 -23.256 1.00 88.81 73 ALA A N 1
ATOM 562 C CA . ALA A 1 73 ? 16.194 3.108 -21.858 1.00 88.81 73 ALA A CA 1
ATOM 563 C C . ALA A 1 73 ? 16.944 2.196 -20.864 1.00 88.81 73 ALA A C 1
ATOM 565 O O . ALA A 1 73 ? 17.349 2.661 -19.800 1.00 88.81 73 ALA A O 1
ATOM 566 N N . ARG A 1 74 ? 17.129 0.906 -21.186 1.00 87.88 74 ARG A N 1
ATOM 567 C CA . ARG A 1 74 ? 17.897 -0.048 -20.361 1.00 87.88 74 ARG A CA 1
ATOM 568 C C . ARG A 1 74 ? 19.410 0.053 -20.575 1.00 87.88 74 ARG A C 1
ATOM 570 O O . ARG A 1 74 ? 20.150 -0.456 -19.737 1.00 87.88 74 ARG A O 1
ATOM 577 N N . TRP A 1 75 ? 19.849 0.663 -21.676 1.00 91.31 75 TRP A N 1
ATOM 578 C CA . TRP A 1 75 ? 21.258 0.739 -22.067 1.00 91.31 75 TRP A CA 1
ATOM 579 C C . TRP A 1 75 ? 21.850 2.154 -22.034 1.00 91.31 75 TRP A C 1
ATOM 581 O O . TRP A 1 75 ? 23.063 2.311 -21.983 1.00 91.31 75 TRP A O 1
ATOM 591 N N . SER A 1 76 ? 21.023 3.196 -22.057 1.00 88.56 76 SER A N 1
ATOM 592 C CA . SER A 1 76 ? 21.489 4.584 -22.154 1.00 88.56 76 SER A CA 1
ATOM 593 C C . SER A 1 76 ? 21.921 5.198 -20.822 1.00 88.56 76 SER A C 1
ATOM 595 O O . SER A 1 76 ? 22.513 6.277 -20.811 1.00 88.56 76 SER A O 1
ATOM 597 N N . ARG A 1 77 ? 21.621 4.544 -19.695 1.00 92.69 77 ARG A N 1
ATOM 598 C CA . ARG A 1 77 ? 21.944 5.034 -18.350 1.00 92.69 77 ARG A CA 1
ATOM 599 C C . ARG A 1 77 ? 23.014 4.163 -17.694 1.00 92.69 77 ARG A C 1
ATOM 601 O O . ARG A 1 77 ? 22.844 2.945 -17.700 1.00 92.69 77 ARG A O 1
ATOM 608 N N . PRO A 1 78 ? 24.026 4.761 -17.034 1.00 95.19 78 PRO A N 1
ATOM 609 C CA . PRO A 1 78 ? 24.992 4.011 -16.238 1.00 95.19 78 PRO A CA 1
ATOM 610 C C . PRO A 1 78 ? 24.370 3.088 -15.203 1.00 95.19 78 PRO A C 1
ATOM 612 O O . PRO A 1 78 ? 24.812 1.951 -15.066 1.00 95.19 78 PRO A O 1
ATOM 615 N N . LEU A 1 79 ? 23.310 3.554 -14.545 1.00 96.19 79 LEU A N 1
ATOM 616 C CA . LEU A 1 79 ? 22.519 2.783 -13.598 1.00 96.19 79 LEU A CA 1
ATOM 617 C C . LEU A 1 79 ? 21.018 2.861 -13.933 1.00 96.19 79 LEU A C 1
ATOM 619 O O . LEU A 1 79 ? 20.544 3.885 -14.455 1.00 96.19 79 LEU A O 1
ATOM 623 N N . PRO A 1 80 ? 20.245 1.798 -13.630 1.00 95.50 80 PRO A N 1
ATOM 624 C CA . PRO A 1 80 ? 18.788 1.856 -13.706 1.00 95.50 80 PRO A CA 1
ATOM 625 C C . PRO A 1 80 ? 18.244 2.906 -12.721 1.00 95.50 80 PRO A C 1
ATOM 627 O O . PRO A 1 80 ? 18.904 3.181 -11.727 1.00 95.50 80 PRO A O 1
ATOM 630 N N . PRO A 1 81 ? 17.037 3.471 -12.934 1.00 95.88 81 PRO A N 1
ATOM 631 C CA . PRO A 1 81 ? 16.457 4.468 -12.023 1.00 95.88 81 PRO A CA 1
ATOM 632 C C . PRO A 1 81 ? 16.471 4.042 -10.549 1.00 95.88 81 PRO A C 1
ATOM 634 O O . PRO A 1 81 ? 16.789 4.848 -9.676 1.00 95.88 81 PRO A O 1
ATOM 637 N N . THR A 1 82 ? 16.199 2.758 -10.312 1.00 98.12 82 THR A N 1
ATOM 638 C CA . THR A 1 82 ? 16.326 2.108 -9.012 1.00 98.12 82 THR A CA 1
ATOM 639 C C . THR A 1 82 ? 17.090 0.807 -9.165 1.00 98.12 82 THR A C 1
ATOM 641 O O . THR A 1 82 ? 16.799 0.006 -10.054 1.00 98.12 82 THR A O 1
ATOM 644 N N . LEU A 1 83 ? 18.051 0.605 -8.275 1.00 97.94 83 LEU A N 1
ATOM 645 C CA . LEU A 1 83 ? 18.852 -0.594 -8.134 1.00 97.94 83 LEU A CA 1
ATOM 646 C C . LEU A 1 83 ? 18.437 -1.301 -6.839 1.00 97.94 83 LEU A C 1
ATOM 648 O O . LEU A 1 83 ? 18.678 -0.777 -5.754 1.00 97.94 83 LEU A O 1
ATOM 652 N N . VAL A 1 84 ? 17.807 -2.471 -6.954 1.00 98.50 84 VAL A N 1
ATOM 653 C CA . VAL A 1 84 ? 17.427 -3.315 -5.809 1.00 98.50 84 VAL A CA 1
ATOM 654 C C . VAL A 1 84 ? 18.389 -4.493 -5.735 1.00 98.50 84 VAL A C 1
ATOM 656 O O . VAL A 1 84 ? 18.484 -5.275 -6.680 1.00 98.50 84 VAL A O 1
ATOM 659 N N . ILE A 1 85 ? 19.133 -4.612 -4.639 1.00 98.12 85 ILE A N 1
ATOM 660 C CA . ILE A 1 85 ? 20.193 -5.618 -4.489 1.00 98.12 85 ILE A CA 1
ATOM 661 C C . ILE A 1 85 ? 20.125 -6.319 -3.136 1.00 98.12 85 ILE A C 1
ATOM 663 O O . ILE A 1 85 ? 19.522 -5.822 -2.187 1.00 98.12 85 ILE A O 1
ATOM 667 N N . SER A 1 86 ? 20.752 -7.492 -3.060 1.00 97.81 86 SER A N 1
ATOM 668 C CA . SER A 1 86 ? 20.992 -8.187 -1.794 1.00 97.81 86 SER A CA 1
ATOM 669 C C . SER A 1 86 ? 22.047 -7.450 -0.963 1.00 97.81 86 SER A C 1
ATOM 671 O O . SER A 1 86 ? 22.994 -6.893 -1.517 1.00 97.81 86 SER A O 1
ATOM 673 N N . GLU A 1 87 ? 21.939 -7.510 0.362 1.00 97.00 87 GLU A N 1
ATOM 674 C CA . GLU A 1 87 ? 23.006 -7.122 1.294 1.00 97.00 87 GLU A CA 1
ATOM 675 C C . GLU A 1 87 ? 24.308 -7.912 1.092 1.00 97.00 87 GLU A C 1
ATOM 677 O O . GLU A 1 87 ? 25.386 -7.424 1.431 1.00 97.00 87 GLU A O 1
ATOM 682 N N . ALA A 1 88 ? 24.220 -9.106 0.498 1.00 96.94 88 ALA A N 1
ATOM 683 C CA . ALA A 1 88 ? 25.356 -9.944 0.135 1.00 96.94 88 ALA A CA 1
ATOM 684 C C . ALA A 1 88 ? 25.954 -9.597 -1.243 1.00 96.94 88 ALA A C 1
ATOM 686 O O . ALA A 1 88 ? 26.904 -10.252 -1.677 1.00 96.94 88 ALA A O 1
ATOM 687 N N . ALA A 1 89 ? 25.419 -8.598 -1.955 1.00 97.06 89 ALA A N 1
ATOM 688 C CA . ALA A 1 89 ? 25.956 -8.192 -3.248 1.00 97.06 89 ALA A CA 1
ATOM 689 C C . ALA A 1 89 ? 27.391 -7.660 -3.108 1.00 97.06 89 ALA A C 1
ATOM 691 O O . ALA A 1 89 ? 27.675 -6.763 -2.315 1.00 97.06 89 ALA A O 1
ATOM 692 N N . THR A 1 90 ? 28.296 -8.193 -3.927 1.00 96.56 90 THR A N 1
ATOM 693 C CA . THR A 1 90 ? 29.710 -7.782 -3.985 1.00 96.56 90 THR A CA 1
ATOM 694 C C . THR A 1 90 ? 30.016 -6.878 -5.173 1.00 96.56 90 THR A C 1
ATOM 696 O O . THR A 1 90 ? 31.120 -6.351 -5.292 1.00 96.56 90 THR A O 1
ATOM 699 N N . GLU A 1 91 ? 29.055 -6.706 -6.074 1.00 96.81 91 GLU A N 1
ATOM 700 C CA . GLU A 1 91 ? 29.232 -6.028 -7.349 1.00 96.81 91 GLU A CA 1
ATOM 701 C C . GLU A 1 91 ? 27.924 -5.430 -7.871 1.00 96.81 91 GLU A C 1
ATOM 703 O O . GLU A 1 91 ? 26.832 -5.837 -7.471 1.00 96.81 91 GLU A O 1
ATOM 708 N N . ILE A 1 92 ? 28.051 -4.459 -8.774 1.00 96.44 92 ILE A N 1
ATOM 709 C CA . ILE A 1 92 ? 26.944 -3.822 -9.491 1.00 96.44 92 ILE A CA 1
ATOM 710 C C . ILE A 1 92 ? 27.258 -3.738 -10.984 1.00 96.44 92 ILE A C 1
ATOM 712 O O . ILE A 1 92 ? 28.412 -3.593 -11.384 1.00 96.44 92 ILE A O 1
ATOM 716 N N . GLU A 1 93 ? 26.230 -3.815 -11.825 1.00 96.00 93 GLU A N 1
ATOM 717 C CA . GLU A 1 93 ? 26.380 -3.679 -13.275 1.00 96.00 93 GLU A CA 1
ATOM 718 C C . GLU A 1 93 ? 26.280 -2.200 -13.680 1.00 96.00 93 GLU A C 1
ATOM 720 O O . GLU A 1 93 ? 25.290 -1.531 -13.383 1.00 96.00 93 GLU A O 1
ATOM 725 N N . LEU A 1 94 ? 27.298 -1.700 -14.379 1.00 95.69 94 LEU A N 1
ATOM 726 C CA . LEU A 1 94 ? 27.339 -0.372 -14.985 1.00 95.69 94 LEU A CA 1
ATOM 727 C C . LEU A 1 94 ? 27.144 -0.489 -16.491 1.00 95.69 94 LEU A C 1
ATOM 729 O O . LEU A 1 94 ? 27.801 -1.310 -17.130 1.00 95.69 94 LEU A O 1
ATOM 733 N N . THR A 1 95 ? 26.302 0.365 -17.069 1.00 95.06 95 THR A N 1
ATOM 734 C CA . THR A 1 95 ? 26.211 0.487 -18.531 1.00 95.06 95 THR A CA 1
ATOM 735 C C . THR A 1 95 ? 27.002 1.686 -19.041 1.00 95.06 95 THR A C 1
ATOM 737 O O . THR A 1 95 ? 26.894 2.790 -18.521 1.00 95.06 95 THR A O 1
ATOM 740 N N . LEU A 1 96 ? 27.814 1.490 -20.068 1.00 91.56 96 LEU A N 1
ATOM 741 C CA . LEU A 1 96 ? 28.755 2.486 -20.561 1.00 91.56 96 LEU A CA 1
ATOM 742 C C . LEU A 1 96 ? 28.639 2.588 -22.078 1.00 91.56 96 LEU A C 1
ATOM 744 O O . LEU A 1 96 ? 28.428 1.585 -22.754 1.00 91.56 96 LEU A O 1
ATOM 748 N N . ASP A 1 97 ? 28.812 3.797 -22.597 1.00 90.38 97 ASP A N 1
ATOM 749 C CA . ASP A 1 97 ? 29.228 4.002 -23.987 1.00 90.38 97 ASP A CA 1
ATOM 750 C C . ASP A 1 97 ? 30.702 3.560 -24.090 1.00 90.38 97 ASP A C 1
ATOM 752 O O . ASP A 1 97 ? 31.493 3.911 -23.209 1.00 90.38 97 ASP A O 1
ATOM 756 N N . GLU A 1 98 ? 31.073 2.755 -25.090 1.00 87.75 98 GLU A N 1
ATOM 757 C CA . GLU A 1 98 ? 32.438 2.202 -25.202 1.00 87.75 98 GLU A CA 1
ATOM 758 C C . GLU A 1 98 ? 33.497 3.310 -25.299 1.00 87.75 98 GLU A C 1
ATOM 760 O O . GLU A 1 98 ? 34.582 3.172 -24.732 1.00 87.75 98 GLU A O 1
ATOM 765 N N . ASP A 1 99 ? 33.145 4.456 -25.895 1.00 87.69 99 ASP A N 1
ATOM 766 C CA . ASP A 1 99 ? 34.008 5.641 -25.994 1.00 87.69 99 ASP A CA 1
ATOM 767 C C . ASP A 1 99 ? 34.387 6.222 -24.617 1.00 87.69 99 ASP A C 1
ATOM 769 O O . ASP A 1 99 ? 35.324 7.011 -24.496 1.00 87.69 99 ASP A O 1
ATOM 773 N N . ARG A 1 100 ? 33.672 5.833 -23.552 1.00 86.81 100 ARG A N 1
ATOM 774 C CA . ARG A 1 100 ? 33.907 6.280 -22.170 1.00 86.81 100 ARG A CA 1
ATOM 775 C C . ARG A 1 100 ? 34.765 5.318 -21.358 1.00 86.81 100 ARG A C 1
ATOM 777 O O . ARG A 1 100 ? 34.981 5.568 -20.178 1.00 86.81 100 ARG A O 1
ATOM 784 N N . LEU A 1 101 ? 35.278 4.235 -21.942 1.00 88.75 101 LEU A N 1
ATOM 785 C CA . LEU A 1 101 ? 36.125 3.276 -21.219 1.00 88.75 101 LEU A CA 1
ATOM 786 C C . LEU A 1 101 ? 37.406 3.893 -20.644 1.00 88.75 101 LEU A C 1
ATOM 788 O O . LEU A 1 101 ? 37.919 3.400 -19.642 1.00 88.75 101 LEU A O 1
ATOM 792 N N . SER A 1 102 ? 37.908 4.968 -21.254 1.00 89.50 102 SER A N 1
ATOM 793 C CA . SER A 1 102 ? 39.073 5.709 -20.763 1.00 89.50 102 SER A CA 1
ATOM 794 C C . SER A 1 102 ? 38.748 6.731 -19.669 1.00 89.50 102 SER A C 1
ATOM 796 O O . SER A 1 102 ? 39.670 7.340 -19.124 1.00 89.50 102 SER A O 1
ATOM 798 N N . ASP A 1 103 ? 37.468 6.968 -19.361 1.00 92.25 103 ASP A N 1
ATOM 799 C CA . ASP A 1 103 ? 37.081 7.892 -18.296 1.00 92.25 103 ASP A CA 1
ATOM 800 C C . ASP A 1 103 ? 37.456 7.325 -16.921 1.00 92.25 103 ASP A C 1
ATOM 802 O O . ASP A 1 103 ? 37.303 6.134 -16.637 1.00 92.25 103 ASP A O 1
ATOM 806 N N . ARG A 1 104 ? 37.863 8.214 -16.009 1.00 93.06 104 ARG A N 1
ATOM 807 C CA . ARG A 1 104 ? 37.888 7.889 -14.579 1.00 93.06 104 ARG A CA 1
ATOM 808 C C . ARG A 1 104 ? 36.456 7.905 -14.057 1.00 93.06 104 ARG A C 1
ATOM 810 O O . ARG A 1 104 ? 35.703 8.836 -14.351 1.00 93.06 104 ARG A O 1
ATOM 817 N N . CYS A 1 105 ? 36.095 6.892 -13.277 1.00 96.00 105 CYS A N 1
ATOM 818 C CA . CYS A 1 105 ? 34.755 6.719 -12.734 1.00 96.00 105 CYS A CA 1
ATOM 819 C C . CYS A 1 105 ? 34.798 6.697 -11.206 1.00 96.00 105 CYS A C 1
ATOM 821 O O . CYS A 1 105 ? 35.566 5.943 -10.614 1.00 96.00 105 CYS A O 1
ATOM 823 N N . TRP A 1 106 ? 33.932 7.472 -10.560 1.00 97.12 106 TRP A N 1
ATOM 824 C CA . TRP A 1 106 ? 33.720 7.436 -9.115 1.00 97.12 106 TRP A CA 1
ATOM 825 C C . TRP A 1 106 ? 32.311 6.958 -8.817 1.00 97.12 106 TRP A C 1
ATOM 827 O O . TRP A 1 106 ? 31.353 7.428 -9.428 1.00 97.12 106 TRP A O 1
ATOM 837 N N . ILE A 1 107 ? 32.200 6.042 -7.863 1.00 98.00 107 ILE A N 1
ATOM 838 C CA . ILE A 1 107 ? 30.925 5.576 -7.325 1.00 98.00 107 ILE A CA 1
ATOM 839 C C . ILE A 1 107 ? 30.811 6.126 -5.912 1.00 98.00 107 ILE A C 1
ATOM 841 O O . ILE A 1 107 ? 31.737 5.969 -5.118 1.00 98.00 107 ILE A O 1
ATOM 845 N N . GLU A 1 108 ? 29.697 6.781 -5.615 1.00 98.00 108 GLU A N 1
ATOM 846 C CA . GLU A 1 108 ? 29.366 7.340 -4.308 1.00 98.00 108 GLU A CA 1
ATOM 847 C C . GLU A 1 108 ? 28.034 6.752 -3.840 1.00 98.00 108 GLU A C 1
ATOM 849 O O . GLU A 1 108 ? 27.066 6.727 -4.597 1.00 98.00 108 GLU A O 1
ATOM 854 N N . ILE A 1 109 ? 27.975 6.283 -2.596 1.00 98.50 109 ILE A N 1
ATOM 855 C CA . ILE A 1 109 ? 26.734 5.881 -1.935 1.00 98.50 109 ILE A CA 1
ATOM 856 C C . ILE A 1 109 ? 26.468 6.848 -0.786 1.00 98.50 109 ILE A C 1
ATOM 858 O O . ILE A 1 109 ? 27.340 7.078 0.057 1.00 98.50 109 ILE A O 1
ATOM 862 N N . ARG A 1 110 ? 25.247 7.386 -0.743 1.00 98.38 110 ARG A N 1
ATOM 863 C CA . ARG A 1 110 ? 24.706 8.171 0.370 1.00 98.38 110 ARG A CA 1
ATOM 864 C C . ARG A 1 110 ? 23.724 7.306 1.148 1.00 98.38 110 ARG A C 1
ATOM 866 O O . ARG A 1 110 ? 22.723 6.849 0.593 1.00 98.38 110 ARG A O 1
ATOM 873 N N . TRP A 1 111 ? 24.024 7.058 2.418 1.00 98.06 111 TRP A N 1
ATOM 874 C CA . TRP A 1 111 ? 23.251 6.134 3.248 1.00 98.06 111 TRP A CA 1
ATOM 875 C C . TRP A 1 111 ? 21.969 6.773 3.794 1.00 98.06 111 TRP A C 1
ATOM 877 O O . TRP A 1 111 ? 21.884 7.987 3.963 1.00 98.06 111 TRP A O 1
ATOM 887 N N . GLU A 1 112 ? 20.978 5.934 4.123 1.00 97.44 112 GLU A N 1
ATOM 888 C CA . GLU A 1 112 ? 19.648 6.357 4.612 1.00 97.44 112 GLU A CA 1
ATOM 889 C C . GLU A 1 112 ? 19.772 7.138 5.923 1.00 97.44 112 GLU A C 1
ATOM 891 O O . GLU A 1 112 ? 19.114 8.153 6.121 1.00 97.44 112 GLU A O 1
ATOM 896 N N . GLN A 1 113 ? 20.647 6.658 6.811 1.00 93.31 113 GLN A N 1
ATOM 897 C CA . GLN A 1 113 ? 20.902 7.236 8.132 1.00 93.31 113 GLN A CA 1
ATOM 898 C C . GLN A 1 113 ? 21.930 8.382 8.090 1.00 93.31 113 GLN A C 1
ATOM 900 O O . GLN A 1 113 ? 22.339 8.892 9.132 1.00 93.31 113 GLN A O 1
ATOM 905 N N . GLY A 1 114 ? 22.348 8.796 6.890 1.00 93.62 114 GLY A N 1
ATOM 906 C CA . GLY A 1 114 ? 23.398 9.783 6.670 1.00 93.62 114 GLY A CA 1
ATOM 907 C C . GLY A 1 114 ? 24.796 9.174 6.542 1.00 93.62 114 GLY A C 1
ATOM 908 O O . GLY A 1 114 ? 25.026 7.992 6.779 1.00 93.62 114 GLY A O 1
ATOM 909 N N . GLY A 1 115 ? 25.752 10.012 6.142 1.00 95.25 115 GLY A N 1
ATOM 910 C CA . GLY A 1 115 ? 27.100 9.576 5.781 1.00 95.25 115 GLY A CA 1
ATOM 911 C C . GLY A 1 115 ? 27.214 9.177 4.310 1.00 95.25 115 GLY A C 1
ATOM 912 O O . GLY A 1 115 ? 26.222 8.966 3.609 1.00 95.25 115 GLY A O 1
ATOM 913 N N . THR A 1 116 ? 28.453 9.118 3.831 1.00 97.12 116 THR A N 1
ATOM 914 C CA . THR A 1 116 ? 28.762 8.790 2.437 1.00 97.12 116 THR A CA 1
ATOM 915 C C . THR A 1 116 ? 29.985 7.893 2.369 1.00 97.12 116 THR A C 1
ATOM 917 O O . THR A 1 116 ? 30.880 7.985 3.211 1.00 97.12 116 THR A O 1
ATOM 920 N N . VAL A 1 117 ? 30.024 7.025 1.366 1.00 97.31 117 VAL A N 1
ATOM 921 C CA . VAL A 1 117 ? 31.227 6.292 0.974 1.00 97.31 117 VAL A CA 1
ATOM 922 C C . VAL A 1 117 ? 31.431 6.487 -0.515 1.00 97.31 117 VAL A C 1
ATOM 924 O O . VAL A 1 117 ? 30.467 6.536 -1.275 1.00 97.31 117 VAL A O 1
ATOM 927 N N . HIS A 1 118 ? 32.681 6.600 -0.941 1.00 96.94 118 HIS A N 1
ATOM 928 C CA . HIS A 1 118 ? 33.002 6.699 -2.352 1.00 96.94 118 HIS A CA 1
ATOM 929 C C . HIS A 1 118 ? 34.311 5.994 -2.669 1.00 96.94 118 HIS A C 1
ATOM 931 O O . HIS A 1 118 ? 35.199 5.883 -1.821 1.00 96.94 118 HIS A O 1
ATOM 937 N N . TRP A 1 119 ? 34.426 5.504 -3.894 1.00 97.31 119 TRP A N 1
ATOM 938 C CA . TRP A 1 119 ? 35.654 4.914 -4.400 1.00 97.31 119 TRP A CA 1
ATOM 939 C C . TRP A 1 119 ? 35.762 5.115 -5.905 1.00 97.31 119 TRP A C 1
ATOM 941 O O . TRP A 1 119 ? 34.780 5.360 -6.606 1.00 97.31 119 TRP A O 1
ATOM 951 N N . GLU A 1 120 ? 36.988 5.011 -6.396 1.00 96.50 120 GLU A N 1
ATOM 952 C CA . GLU A 1 120 ? 37.279 5.057 -7.820 1.00 96.50 120 GLU A CA 1
ATOM 953 C C . GLU A 1 120 ? 37.245 3.656 -8.438 1.00 96.50 120 GLU A C 1
ATOM 955 O O . GLU A 1 120 ? 37.653 2.664 -7.818 1.00 96.50 120 GLU A O 1
ATOM 960 N N . VAL A 1 121 ? 36.776 3.598 -9.682 1.00 94.31 121 VAL A N 1
ATOM 961 C CA . VAL A 1 121 ? 36.695 2.405 -10.512 1.00 94.31 121 VAL A CA 1
ATOM 962 C C . VAL A 1 121 ? 37.389 2.665 -11.845 1.00 94.31 121 VAL A C 1
ATOM 964 O O . VAL A 1 121 ? 37.183 3.690 -12.492 1.00 94.31 121 VAL A O 1
ATOM 967 N N . VAL A 1 122 ? 38.214 1.704 -12.246 1.00 92.25 122 VAL A N 1
ATOM 968 C CA . VAL A 1 122 ? 38.973 1.711 -13.496 1.00 92.25 122 VAL A CA 1
ATOM 969 C C . VAL A 1 122 ? 38.183 0.881 -14.511 1.00 92.25 122 VAL A C 1
ATOM 971 O O . VAL A 1 122 ? 38.097 -0.338 -14.373 1.00 92.25 122 VAL A O 1
ATOM 974 N N . LEU A 1 123 ? 37.501 1.557 -15.444 1.00 92.81 123 LEU A N 1
ATOM 975 C CA . LEU A 1 123 ? 36.440 0.970 -16.277 1.00 92.81 123 LEU A CA 1
ATOM 976 C C . LEU A 1 123 ? 36.953 -0.079 -17.274 1.00 92.81 123 LEU A C 1
ATOM 978 O O . LEU A 1 123 ? 36.301 -1.107 -17.478 1.00 92.81 123 LEU A O 1
ATOM 982 N N . ASP A 1 124 ? 38.119 0.159 -17.876 1.00 89.81 124 ASP A N 1
ATOM 983 C CA . ASP A 1 124 ? 38.766 -0.728 -18.852 1.00 89.81 124 ASP A CA 1
ATOM 984 C C . ASP A 1 124 ? 39.160 -2.095 -18.261 1.00 89.81 124 ASP A C 1
ATOM 986 O O . ASP A 1 124 ? 39.104 -3.106 -18.965 1.00 89.81 124 ASP A O 1
ATOM 990 N N . ALA A 1 125 ? 39.444 -2.146 -16.959 1.00 90.44 125 ALA A N 1
ATOM 991 C CA . ALA A 1 125 ? 39.776 -3.357 -16.214 1.00 90.44 125 ALA A CA 1
ATOM 992 C C . ALA A 1 125 ? 38.551 -4.162 -15.740 1.00 90.44 125 ALA A C 1
ATOM 994 O O . ALA A 1 125 ? 38.709 -5.290 -15.267 1.00 90.44 125 ALA A O 1
ATOM 995 N N . LEU A 1 126 ? 37.335 -3.607 -15.827 1.00 93.19 126 LEU A N 1
ATOM 996 C CA . LEU A 1 126 ? 36.127 -4.308 -15.384 1.00 93.19 126 LEU A CA 1
ATOM 997 C C . LEU A 1 126 ? 35.716 -5.425 -16.363 1.00 93.19 126 LEU A C 1
ATOM 999 O O . LEU A 1 126 ? 35.766 -5.216 -17.577 1.00 93.19 126 LEU A O 1
ATOM 1003 N N . PRO A 1 127 ? 35.223 -6.577 -15.876 1.00 93.38 127 PRO A N 1
ATOM 1004 C CA . PRO A 1 127 ? 34.681 -7.622 -16.740 1.00 93.38 127 PRO A CA 1
ATOM 1005 C C . PRO A 1 127 ? 33.475 -7.130 -17.552 1.00 93.38 127 PRO A C 1
ATOM 1007 O O . PRO A 1 127 ? 32.527 -6.581 -16.988 1.00 93.38 127 PRO A O 1
ATOM 1010 N N . GLU A 1 128 ? 33.487 -7.363 -18.867 1.00 93.19 128 GLU A N 1
ATOM 1011 C CA . GLU A 1 128 ? 32.324 -7.152 -19.738 1.00 93.19 128 GLU A CA 1
ATOM 1012 C C . GLU A 1 128 ? 31.328 -8.304 -19.585 1.00 93.19 128 GLU A C 1
ATOM 1014 O O . GLU A 1 128 ? 31.669 -9.470 -19.782 1.00 93.19 128 GLU A O 1
ATOM 1019 N N . THR A 1 129 ? 30.081 -7.981 -19.247 1.00 91.25 129 THR A N 1
ATOM 1020 C CA . THR A 1 129 ? 28.997 -8.963 -19.121 1.00 91.25 129 THR A CA 1
ATOM 1021 C C . THR A 1 129 ? 28.186 -9.052 -20.403 1.00 91.25 129 THR A C 1
ATOM 1023 O O . THR A 1 129 ? 27.852 -10.151 -20.851 1.00 91.25 129 THR A O 1
ATOM 1026 N N . ARG A 1 130 ? 27.866 -7.906 -21.015 1.00 91.44 130 ARG A N 1
ATOM 1027 C CA . ARG A 1 130 ? 27.024 -7.819 -22.215 1.00 91.44 130 ARG A CA 1
ATOM 1028 C C . ARG A 1 130 ? 27.412 -6.637 -23.090 1.00 91.44 130 ARG A C 1
ATOM 1030 O O . ARG A 1 130 ? 27.980 -5.657 -22.617 1.00 91.44 130 ARG A O 1
ATOM 1037 N N . ARG A 1 131 ? 26.984 -6.700 -24.348 1.00 92.56 131 ARG A N 1
ATOM 1038 C CA . ARG A 1 131 ? 27.201 -5.662 -25.354 1.00 92.56 131 ARG A CA 1
ATOM 1039 C C . ARG A 1 131 ? 25.937 -5.416 -26.1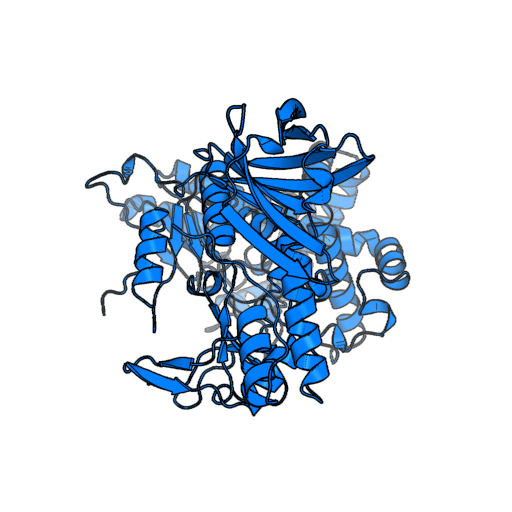64 1.00 92.56 131 ARG A C 1
ATOM 1041 O O . ARG A 1 131 ? 25.213 -6.361 -26.480 1.00 92.56 131 ARG A O 1
ATOM 1048 N N . ALA A 1 132 ? 25.715 -4.165 -26.530 1.00 91.62 132 ALA A N 1
ATOM 1049 C CA . ALA A 1 132 ? 24.677 -3.730 -27.447 1.00 91.62 132 ALA A CA 1
ATOM 1050 C C . ALA A 1 132 ? 25.199 -2.648 -28.393 1.00 91.62 132 ALA A C 1
ATOM 1052 O O . ALA A 1 132 ? 26.227 -2.031 -28.139 1.00 91.62 132 ALA A O 1
ATOM 1053 N N . ALA A 1 133 ? 24.486 -2.412 -29.490 1.00 86.69 133 ALA A N 1
ATOM 1054 C CA . ALA A 1 133 ? 24.754 -1.286 -30.376 1.00 86.69 133 ALA A CA 1
ATOM 1055 C C . ALA A 1 133 ? 23.436 -0.680 -30.862 1.00 86.69 133 ALA A C 1
ATOM 1057 O O . ALA A 1 133 ? 22.538 -1.409 -31.291 1.00 86.69 133 ALA A O 1
ATOM 1058 N N . PHE A 1 134 ? 23.326 0.643 -30.776 1.00 84.69 134 PHE A N 1
ATOM 1059 C CA . PHE A 1 134 ? 22.218 1.432 -31.318 1.00 84.69 134 PHE A CA 1
ATOM 1060 C C . PHE A 1 134 ? 22.695 2.862 -31.595 1.00 84.69 134 PHE A C 1
ATOM 1062 O O . PHE A 1 134 ? 23.688 3.309 -31.027 1.00 84.69 134 PHE A O 1
ATOM 1069 N N . ASP A 1 135 ? 22.036 3.558 -32.526 1.00 79.94 135 ASP A N 1
ATOM 1070 C CA . ASP A 1 135 ? 22.418 4.910 -32.978 1.00 79.94 135 ASP A CA 1
ATOM 1071 C C . ASP A 1 135 ? 23.890 5.033 -33.438 1.00 79.94 135 ASP A C 1
ATOM 1073 O O . ASP A 1 135 ? 24.527 6.075 -33.291 1.00 79.94 135 ASP A O 1
ATOM 1077 N N . GLY A 1 136 ? 24.450 3.947 -33.988 1.00 80.44 136 GLY A N 1
ATOM 1078 C CA . GLY A 1 136 ? 25.844 3.894 -34.442 1.00 80.44 136 GLY A CA 1
ATOM 1079 C C . GLY A 1 136 ? 26.882 3.877 -33.316 1.00 80.44 136 GLY A C 1
ATOM 1080 O O . GLY A 1 136 ? 28.067 4.016 -33.607 1.00 80.44 136 GLY A O 1
ATOM 1081 N N . ARG A 1 137 ? 26.458 3.699 -32.056 1.00 85.56 137 ARG A N 1
ATOM 1082 C CA . ARG A 1 137 ? 27.340 3.655 -30.885 1.00 85.56 137 ARG A CA 1
ATOM 1083 C C . ARG A 1 137 ? 27.298 2.296 -30.188 1.00 85.56 137 ARG A C 1
ATOM 1085 O O . ARG A 1 137 ? 26.208 1.746 -29.986 1.00 85.56 137 ARG A O 1
ATOM 1092 N N . PRO A 1 138 ? 28.459 1.738 -29.818 1.00 90.75 138 PRO A N 1
ATOM 1093 C CA . PRO A 1 138 ? 28.527 0.554 -28.978 1.00 90.75 138 PRO A CA 1
ATOM 1094 C C . PRO A 1 138 ? 28.304 0.908 -27.500 1.00 90.75 138 PRO A C 1
ATOM 1096 O O . PRO A 1 138 ? 28.912 1.820 -26.947 1.00 90.75 138 PRO A O 1
ATOM 1099 N N . TYR A 1 139 ? 27.449 0.128 -26.847 1.00 93.06 139 TYR A N 1
ATOM 1100 C CA . TYR A 1 139 ? 27.212 0.169 -25.410 1.00 93.06 139 TYR A CA 1
ATOM 1101 C C . TYR A 1 139 ? 27.616 -1.161 -24.786 1.00 93.06 139 TYR A C 1
ATOM 1103 O O . TYR A 1 139 ? 27.355 -2.235 -25.332 1.00 93.06 139 TYR A O 1
ATOM 1111 N N . ILE A 1 140 ? 28.218 -1.106 -23.609 1.00 93.44 140 ILE A N 1
ATOM 1112 C CA . ILE A 1 140 ? 28.708 -2.273 -22.881 1.00 93.44 140 ILE A CA 1
ATOM 1113 C C . ILE A 1 140 ? 28.205 -2.242 -21.447 1.00 93.44 140 ILE A C 1
ATOM 1115 O O . ILE A 1 140 ? 28.097 -1.187 -20.827 1.00 93.44 140 ILE A O 1
ATOM 1119 N N . LYS A 1 141 ? 27.903 -3.416 -20.909 1.00 94.88 141 LYS A N 1
ATOM 1120 C CA . LYS A 1 141 ? 27.633 -3.616 -19.490 1.00 94.88 141 LYS A CA 1
ATOM 1121 C C . LYS A 1 141 ? 28.856 -4.242 -18.852 1.00 94.88 141 LYS A C 1
ATOM 1123 O O . LYS A 1 141 ? 29.383 -5.229 -19.368 1.00 94.88 141 LYS A O 1
ATOM 1128 N N . ARG A 1 142 ? 29.322 -3.642 -17.762 1.00 94.81 142 ARG A N 1
ATOM 1129 C CA . ARG A 1 142 ? 30.490 -4.096 -17.012 1.00 94.81 142 ARG A CA 1
ATOM 1130 C C . ARG A 1 142 ? 30.186 -4.193 -15.532 1.00 94.81 142 ARG A C 1
ATOM 1132 O O . ARG A 1 142 ? 29.440 -3.384 -14.990 1.00 94.81 142 ARG A O 1
ATOM 1139 N N . THR A 1 143 ? 30.796 -5.165 -14.878 1.00 95.88 143 THR A N 1
ATOM 1140 C CA . THR A 1 143 ? 30.595 -5.415 -13.453 1.00 95.88 143 THR A CA 1
ATOM 1141 C C . THR A 1 143 ? 31.625 -4.649 -12.630 1.00 95.88 143 THR A C 1
ATOM 1143 O O . THR A 1 143 ? 32.820 -4.915 -12.735 1.00 95.88 143 THR A O 1
ATOM 1146 N N . ALA A 1 144 ? 31.174 -3.706 -11.804 1.00 95.94 144 ALA A N 1
ATOM 1147 C CA . ALA A 1 144 ? 32.009 -2.936 -10.890 1.00 95.94 144 ALA A CA 1
ATOM 1148 C C . ALA A 1 144 ? 31.921 -3.495 -9.458 1.00 95.94 144 ALA A C 1
ATOM 1150 O O . ALA A 1 144 ? 30.814 -3.711 -8.961 1.00 95.94 144 ALA A O 1
ATOM 1151 N N . PRO A 1 145 ? 33.052 -3.690 -8.756 1.00 96.12 145 PRO A N 1
ATOM 1152 C CA . PRO A 1 145 ? 33.036 -4.188 -7.386 1.00 96.12 145 PRO A CA 1
ATOM 1153 C C . PRO A 1 145 ? 32.505 -3.128 -6.412 1.00 96.12 145 PRO A C 1
ATOM 1155 O O . PRO A 1 145 ? 32.882 -1.952 -6.482 1.00 96.12 145 PRO A O 1
ATOM 1158 N N . LEU A 1 146 ? 31.695 -3.568 -5.452 1.00 95.44 146 LEU A N 1
ATOM 1159 C CA . LEU A 1 146 ? 31.309 -2.785 -4.284 1.00 95.44 146 LEU A CA 1
ATOM 1160 C C . LEU A 1 146 ? 32.448 -2.839 -3.258 1.00 95.44 146 LEU A C 1
ATOM 1162 O O . LEU A 1 146 ? 32.808 -3.905 -2.765 1.00 95.44 146 LEU A O 1
ATOM 1166 N N . ARG A 1 147 ? 33.047 -1.684 -2.939 1.00 94.44 147 ARG A N 1
ATOM 1167 C CA . ARG A 1 147 ? 34.195 -1.579 -2.010 1.00 94.44 147 ARG A CA 1
ATOM 1168 C C . ARG A 1 147 ? 33.793 -1.153 -0.598 1.00 94.44 147 ARG A C 1
ATOM 1170 O O . ARG A 1 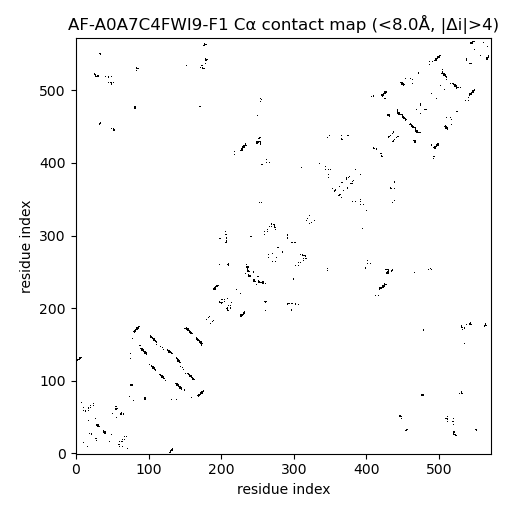147 ? 34.584 -0.566 0.135 1.00 94.44 147 ARG A O 1
ATOM 1177 N N . CYS A 1 148 ? 32.558 -1.444 -0.220 1.00 93.75 148 CYS A N 1
ATOM 1178 C CA . CYS A 1 148 ? 31.997 -1.135 1.084 1.00 93.75 148 CYS A CA 1
ATOM 1179 C C . CYS A 1 148 ? 31.074 -2.263 1.540 1.00 93.75 148 CYS A C 1
ATOM 1181 O O . CYS A 1 148 ? 30.537 -3.010 0.724 1.00 93.75 148 CYS A O 1
ATOM 1183 N N . ARG A 1 149 ? 30.851 -2.354 2.852 1.00 93.50 149 ARG A N 1
ATOM 1184 C CA . ARG A 1 149 ? 29.768 -3.173 3.395 1.00 93.50 149 ARG A CA 1
ATOM 1185 C C . ARG A 1 149 ? 28.441 -2.469 3.119 1.00 93.50 149 ARG A C 1
ATOM 1187 O O . ARG A 1 149 ? 28.333 -1.275 3.381 1.00 93.50 149 ARG A O 1
ATOM 1194 N N . LEU A 1 150 ? 27.464 -3.202 2.598 1.00 96.25 150 LEU A N 1
ATOM 1195 C CA . LEU A 1 150 ? 26.116 -2.687 2.400 1.00 96.25 150 LEU A CA 1
ATOM 1196 C C . LEU A 1 150 ? 25.327 -2.734 3.713 1.00 96.25 150 LEU A C 1
ATOM 1198 O O . LEU A 1 150 ? 25.440 -3.688 4.486 1.00 96.25 150 LEU A O 1
ATOM 1202 N N . GLU A 1 151 ? 24.528 -1.701 3.952 1.00 96.00 151 GLU A N 1
ATOM 1203 C CA . GLU A 1 151 ? 23.570 -1.636 5.056 1.00 96.00 151 GLU A CA 1
ATOM 1204 C C . GLU A 1 151 ? 22.157 -1.808 4.504 1.00 96.00 151 GLU A C 1
ATOM 1206 O O . GLU A 1 151 ? 21.882 -1.371 3.395 1.00 96.00 151 GLU A O 1
ATOM 1211 N N . LEU A 1 152 ? 21.259 -2.454 5.251 1.00 98.44 152 LEU A N 1
ATOM 1212 C CA . LEU A 1 152 ? 19.866 -2.610 4.832 1.00 98.44 152 LEU A CA 1
ATOM 1213 C C . LEU A 1 152 ? 19.144 -1.262 4.837 1.00 98.44 152 LEU A C 1
ATOM 1215 O O . LEU A 1 152 ? 19.076 -0.592 5.872 1.00 98.44 152 LEU A O 1
ATOM 1219 N N . GLY A 1 153 ? 18.492 -0.909 3.732 1.00 98.25 153 GLY A N 1
ATOM 1220 C CA . GLY A 1 153 ? 17.713 0.319 3.682 1.00 98.25 153 GLY A CA 1
ATOM 1221 C C . GLY A 1 153 ? 17.575 0.942 2.306 1.00 98.25 153 GLY A C 1
ATOM 1222 O O . GLY A 1 153 ? 17.766 0.304 1.269 1.00 98.25 153 GLY A O 1
ATOM 1223 N N . TYR A 1 154 ? 17.178 2.211 2.336 1.00 98.44 154 TYR A N 1
ATOM 1224 C CA . TYR A 1 154 ? 16.886 3.023 1.160 1.00 98.44 154 TYR A CA 1
ATOM 1225 C C . TYR A 1 154 ? 17.911 4.142 1.036 1.00 98.44 154 TYR A C 1
ATOM 1227 O O . TYR A 1 154 ? 17.900 5.112 1.790 1.00 98.44 154 TYR A O 1
ATOM 1235 N N . HIS A 1 155 ? 18.810 3.985 0.082 1.00 98.44 155 HIS A N 1
ATOM 1236 C CA . HIS A 1 155 ? 19.998 4.796 -0.122 1.00 98.44 155 HIS A CA 1
ATOM 1237 C C . HIS A 1 155 ? 19.952 5.470 -1.489 1.00 98.44 155 HIS A C 1
ATOM 1239 O O . HIS A 1 155 ? 19.070 5.224 -2.317 1.00 98.44 155 HIS A O 1
ATOM 1245 N N . GLU A 1 156 ? 20.948 6.301 -1.747 1.00 98.31 156 GLU A N 1
ATOM 1246 C CA . GLU A 1 156 ? 21.192 6.849 -3.071 1.00 98.31 156 GLU A CA 1
ATOM 1247 C C . GLU A 1 156 ? 22.573 6.423 -3.540 1.00 98.31 156 GLU A C 1
ATOM 1249 O O . GLU A 1 156 ? 23.527 6.429 -2.764 1.00 98.31 156 GLU A O 1
ATOM 1254 N N . ILE A 1 157 ? 22.678 6.068 -4.814 1.00 98.38 157 ILE A N 1
ATOM 1255 C CA . ILE A 1 157 ? 23.949 5.787 -5.470 1.00 98.38 157 ILE A CA 1
ATOM 1256 C C . ILE A 1 157 ? 24.135 6.767 -6.621 1.00 98.38 157 ILE A C 1
ATOM 1258 O O . ILE A 1 157 ? 23.209 7.035 -7.389 1.00 98.38 157 ILE A O 1
ATOM 1262 N N . GLU A 1 158 ? 25.335 7.312 -6.740 1.00 98.12 158 GLU A N 1
ATOM 1263 C CA . GLU A 1 158 ? 25.722 8.183 -7.836 1.00 98.12 158 GLU A CA 1
ATOM 1264 C C . GLU A 1 158 ? 27.000 7.673 -8.494 1.00 98.12 158 GLU A C 1
ATOM 1266 O O . GLU A 1 158 ? 27.964 7.295 -7.828 1.00 98.12 158 GLU A O 1
ATOM 1271 N N . VAL A 1 159 ? 27.008 7.690 -9.824 1.00 97.31 159 VAL A N 1
ATOM 1272 C CA . VAL A 1 159 ? 28.189 7.413 -10.640 1.00 97.31 159 VAL A CA 1
ATOM 1273 C C . VAL A 1 159 ? 28.592 8.700 -11.344 1.00 97.31 159 VAL A C 1
ATOM 1275 O O . VAL A 1 159 ? 27.773 9.302 -12.040 1.00 97.31 159 VAL A O 1
ATOM 1278 N N . ARG A 1 160 ? 29.845 9.125 -11.169 1.00 97.00 160 ARG A N 1
ATOM 1279 C CA . ARG A 1 160 ? 30.415 10.331 -11.786 1.00 97.00 160 ARG A CA 1
ATOM 1280 C C . ARG A 1 160 ? 31.590 9.956 -12.683 1.00 97.00 160 ARG A C 1
ATOM 1282 O O . ARG A 1 160 ? 32.453 9.185 -12.272 1.00 97.00 160 ARG A O 1
ATOM 1289 N N . PHE A 1 161 ? 31.650 10.539 -13.874 1.00 95.19 161 PHE A N 1
ATOM 1290 C CA . PHE A 1 161 ? 32.722 10.325 -14.846 1.00 95.19 161 PHE A CA 1
ATOM 1291 C C . PHE A 1 161 ? 33.570 11.590 -15.002 1.00 95.19 161 PHE A C 1
ATOM 1293 O O . PHE A 1 161 ? 33.052 12.705 -14.921 1.00 95.19 161 PHE A O 1
ATOM 1300 N N . SER A 1 162 ? 34.865 11.441 -15.295 1.00 93.69 162 SER A N 1
ATOM 1301 C CA . SER A 1 162 ? 35.771 12.578 -15.547 1.00 93.69 162 SER A CA 1
ATOM 1302 C C . SER A 1 162 ? 35.350 13.454 -16.729 1.00 93.69 162 SER A C 1
ATOM 1304 O O . SER A 1 162 ? 35.709 14.626 -16.784 1.00 93.69 162 SER A O 1
ATOM 1306 N N . SER A 1 163 ? 34.562 12.907 -17.652 1.00 90.44 163 SER A N 1
ATOM 1307 C CA . SER A 1 163 ? 33.948 13.620 -18.777 1.00 90.44 163 SER A CA 1
ATOM 1308 C C . SER A 1 163 ? 32.765 14.520 -18.385 1.00 90.44 163 SER A C 1
ATOM 1310 O O . SER A 1 163 ? 32.192 15.182 -19.247 1.00 90.44 163 SER A O 1
ATOM 1312 N N . GLY A 1 164 ? 32.372 14.539 -17.106 1.00 91.75 164 GLY A N 1
ATOM 1313 C CA . GLY A 1 164 ? 31.267 15.345 -16.581 1.00 91.75 164 GLY A CA 1
ATOM 1314 C C . GLY A 1 164 ? 29.896 14.662 -16.619 1.00 91.75 164 GLY A C 1
ATOM 1315 O O . GLY A 1 164 ? 28.925 15.241 -16.138 1.00 91.75 164 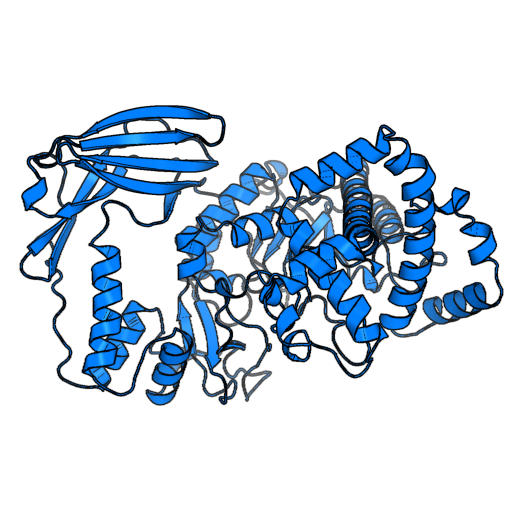GLY A O 1
ATOM 1316 N N . LEU A 1 165 ? 29.794 13.436 -17.148 1.00 92.50 165 LEU A N 1
ATOM 1317 C CA . LEU A 1 165 ? 28.571 12.637 -17.033 1.00 92.50 165 LEU A CA 1
ATOM 1318 C C . LEU A 1 165 ? 28.346 12.251 -15.564 1.00 92.50 165 LEU A C 1
ATOM 1320 O O . LEU A 1 165 ? 29.260 11.764 -14.899 1.00 92.50 165 LEU A O 1
ATOM 1324 N N . THR A 1 166 ? 27.121 12.418 -15.073 1.00 95.19 166 THR A N 1
ATOM 1325 C CA . THR A 1 166 ? 26.694 11.923 -13.760 1.00 95.19 166 THR A CA 1
ATOM 1326 C C . THR A 1 166 ? 25.389 11.142 -13.883 1.00 95.19 166 THR A C 1
ATOM 1328 O O . THR A 1 166 ? 24.549 11.427 -14.739 1.00 95.19 166 THR A O 1
ATOM 1331 N N . CYS A 1 167 ? 25.224 10.116 -13.052 1.00 96.50 167 CYS A N 1
ATOM 1332 C CA . CYS A 1 167 ? 24.013 9.307 -12.993 1.00 96.50 167 CYS A CA 1
ATOM 1333 C C . CYS A 1 167 ? 23.673 8.989 -11.540 1.00 96.50 167 CYS A C 1
ATOM 1335 O O . CYS A 1 167 ? 24.356 8.184 -10.909 1.00 96.50 167 CYS A O 1
ATOM 1337 N N . GLN A 1 168 ? 22.593 9.585 -11.038 1.00 97.19 168 GLN A N 1
ATOM 1338 C CA . GLN A 1 168 ? 22.017 9.264 -9.734 1.00 97.19 168 GLN A CA 1
ATOM 1339 C C . GLN A 1 168 ? 20.933 8.187 -9.879 1.00 97.19 168 GLN A C 1
ATOM 1341 O O . GLN A 1 168 ? 20.209 8.131 -10.882 1.00 97.19 168 GLN A O 1
ATOM 1346 N N . SER A 1 169 ? 20.824 7.304 -8.892 1.00 97.88 169 SER A N 1
ATOM 1347 C CA . SER A 1 169 ? 19.804 6.254 -8.816 1.00 97.88 169 SER A CA 1
ATOM 1348 C C . SER A 1 169 ? 19.438 5.958 -7.363 1.00 97.88 169 SER A C 1
ATOM 1350 O O . SER A 1 169 ? 20.248 6.155 -6.455 1.00 97.88 169 SER A O 1
ATOM 1352 N N . SER A 1 170 ? 18.216 5.482 -7.130 1.00 98.31 170 SER A N 1
ATOM 1353 C CA . SER A 1 170 ? 17.850 4.928 -5.826 1.00 98.31 170 SER A CA 1
ATOM 1354 C C . SER A 1 170 ? 18.549 3.584 -5.641 1.00 98.31 170 SER A C 1
ATOM 1356 O O . SER A 1 170 ? 18.517 2.744 -6.536 1.00 98.31 170 SER A O 1
ATOM 1358 N N . LEU A 1 171 ? 19.166 3.370 -4.485 1.00 98.62 171 LEU A N 1
ATOM 1359 C CA . LEU A 1 171 ? 19.780 2.104 -4.102 1.00 98.62 171 LEU A CA 1
ATOM 1360 C C . LEU A 1 171 ? 18.964 1.498 -2.964 1.00 98.62 171 LEU A C 1
ATOM 1362 O O . LEU A 1 171 ? 18.862 2.088 -1.895 1.00 98.62 171 LEU A O 1
ATOM 1366 N N . ILE A 1 172 ? 18.387 0.323 -3.180 1.00 98.75 172 ILE A N 1
ATOM 1367 C CA . ILE A 1 172 ? 17.641 -0.403 -2.156 1.00 98.75 172 ILE A CA 1
ATOM 1368 C C . ILE A 1 172 ? 18.413 -1.674 -1.836 1.00 98.75 172 ILE A C 1
ATOM 1370 O O . ILE A 1 172 ? 18.543 -2.559 -2.681 1.00 98.75 172 ILE A O 1
ATOM 1374 N N . VAL A 1 173 ? 18.940 -1.746 -0.619 1.00 98.75 173 VAL A N 1
ATOM 1375 C CA . VAL A 1 173 ? 19.663 -2.920 -0.134 1.00 98.75 173 VAL A CA 1
ATOM 1376 C C . VAL A 1 173 ? 18.715 -3.729 0.734 1.00 98.75 173 VAL A C 1
ATOM 1378 O O . VAL A 1 173 ? 18.218 -3.251 1.757 1.00 98.75 173 VAL A O 1
ATOM 1381 N N . CYS A 1 174 ? 18.466 -4.960 0.311 1.00 98.75 174 CYS A N 1
ATOM 1382 C CA . CYS A 1 174 ? 17.488 -5.857 0.901 1.00 98.75 174 CYS A CA 1
ATOM 1383 C C . CYS A 1 174 ? 18.163 -7.101 1.490 1.00 98.75 174 CYS A C 1
ATOM 1385 O O . CYS A 1 174 ? 19.167 -7.563 0.946 1.00 98.75 174 CYS A O 1
ATOM 1387 N N . PRO A 1 175 ? 17.591 -7.693 2.548 1.00 98.38 175 PRO A N 1
ATOM 1388 C CA . PRO A 1 175 ? 18.013 -9.009 2.997 1.00 98.38 175 PRO A CA 1
ATOM 1389 C C . PRO A 1 175 ? 17.647 -10.056 1.937 1.00 98.38 175 PRO A C 1
ATOM 1391 O O . PRO A 1 175 ? 16.788 -9.830 1.075 1.00 98.38 175 PRO A O 1
ATOM 1394 N N . ASP A 1 176 ? 18.275 -11.226 2.007 1.00 96.81 176 ASP A N 1
ATOM 1395 C CA . ASP A 1 176 ? 17.907 -12.346 1.131 1.00 96.81 176 ASP A CA 1
ATOM 1396 C C . ASP A 1 176 ? 16.643 -13.082 1.586 1.00 96.81 176 ASP A C 1
ATOM 1398 O O . ASP A 1 176 ? 16.066 -13.835 0.807 1.00 96.81 176 ASP A O 1
ATOM 1402 N N . LYS A 1 177 ? 16.196 -12.845 2.824 1.00 97.81 177 LYS A N 1
ATOM 1403 C CA . LYS A 1 177 ? 15.049 -13.509 3.450 1.00 97.81 177 LYS A CA 1
ATOM 1404 C C . LYS A 1 177 ? 14.194 -12.516 4.230 1.00 97.81 177 LYS A C 1
ATOM 1406 O O . LYS A 1 177 ? 14.710 -11.540 4.780 1.00 97.81 177 LYS A O 1
ATOM 1411 N N . ALA A 1 178 ? 12.889 -12.764 4.266 1.00 98.19 178 ALA A N 1
ATOM 1412 C CA . ALA A 1 178 ? 11.944 -12.071 5.126 1.00 98.19 178 ALA A CA 1
ATOM 1413 C C . ALA A 1 178 ? 12.196 -12.415 6.605 1.00 98.19 178 ALA A C 1
ATOM 1415 O O . ALA A 1 178 ? 12.997 -13.283 6.950 1.00 98.19 178 ALA A O 1
ATOM 1416 N N . TYR A 1 179 ? 11.530 -11.701 7.508 1.00 98.12 179 TYR A N 1
ATOM 1417 C CA . TYR A 1 179 ? 11.656 -11.951 8.936 1.00 98.12 179 TYR A CA 1
ATOM 1418 C C . TYR A 1 179 ? 11.015 -13.282 9.323 1.00 98.12 179 TYR A C 1
ATOM 1420 O O . TYR A 1 179 ? 9.798 -13.448 9.231 1.00 98.12 179 TYR A O 1
ATOM 1428 N N . HIS A 1 180 ? 11.834 -14.176 9.871 1.00 95.06 180 HIS A N 1
ATOM 1429 C CA . HIS A 1 180 ? 11.387 -15.408 10.500 1.00 95.06 180 HIS A CA 1
ATOM 1430 C C . HIS A 1 180 ? 11.705 -15.379 12.008 1.00 95.06 180 HIS A C 1
ATOM 1432 O O . HIS A 1 180 ? 12.875 -15.273 12.397 1.00 95.06 180 HIS A O 1
ATOM 1438 N N . PRO A 1 181 ? 10.699 -15.433 12.900 1.00 94.19 181 PRO A N 1
ATOM 1439 C CA . PRO A 1 181 ? 10.927 -15.337 14.330 1.00 94.19 181 PRO A CA 1
ATOM 1440 C C . PRO A 1 181 ? 11.573 -16.628 14.868 1.00 94.19 181 PRO A C 1
ATOM 1442 O O . PRO A 1 181 ? 11.136 -17.726 14.515 1.00 94.19 181 PRO A O 1
ATOM 1445 N N . PRO A 1 182 ? 12.546 -16.540 15.798 1.00 94.50 182 PRO A N 1
ATOM 1446 C CA . PRO A 1 182 ? 13.288 -17.711 16.278 1.00 94.50 182 PRO A CA 1
ATOM 1447 C C . PRO A 1 182 ? 12.433 -18.842 16.866 1.00 94.50 182 PRO A C 1
ATOM 1449 O O . PRO A 1 182 ? 12.832 -20.000 16.813 1.00 94.50 182 PRO A O 1
ATOM 1452 N N . PHE A 1 183 ? 11.259 -18.534 17.429 1.00 95.00 183 PHE A N 1
ATOM 1453 C CA . PHE A 1 183 ? 10.385 -19.545 18.036 1.00 95.00 183 PHE A CA 1
ATOM 1454 C C . PHE A 1 183 ? 9.670 -20.440 17.008 1.00 95.00 183 PHE A C 1
ATOM 1456 O O . PHE A 1 183 ? 9.109 -21.463 17.400 1.00 95.00 183 PHE A O 1
ATOM 1463 N N . LEU A 1 184 ? 9.657 -20.052 15.728 1.00 94.88 184 LEU A N 1
ATOM 1464 C CA . LEU A 1 184 ? 9.136 -20.866 14.626 1.00 94.88 184 LEU A CA 1
ATOM 1465 C C . LEU A 1 184 ? 10.225 -21.692 13.936 1.00 94.88 184 LEU A C 1
ATOM 1467 O O . LEU A 1 184 ? 9.908 -22.505 13.076 1.00 94.88 184 LEU A O 1
ATOM 1471 N N . SER A 1 185 ? 11.501 -21.508 14.284 1.00 90.94 185 SER A N 1
ATOM 1472 C CA . SER A 1 185 ? 12.594 -22.269 13.677 1.00 90.94 185 SER A CA 1
ATOM 1473 C C . SER A 1 185 ? 12.502 -23.765 14.015 1.00 90.94 185 SER A C 1
ATOM 1475 O O . SER A 1 185 ? 12.124 -24.145 15.125 1.00 90.94 185 SER A O 1
ATOM 1477 N N . GLY A 1 186 ? 12.883 -24.625 13.064 1.00 89.69 186 GLY A N 1
ATOM 1478 C CA . GLY A 1 186 ? 12.831 -26.083 13.221 1.00 89.69 186 GLY A CA 1
ATOM 1479 C C . GLY A 1 186 ? 11.397 -26.607 13.374 1.00 89.69 186 GLY A C 1
ATOM 1480 O O . GLY A 1 186 ? 10.539 -26.376 12.523 1.00 89.69 186 GLY A O 1
ATOM 1481 N N . ASP A 1 187 ? 11.124 -27.299 14.481 1.00 91.62 187 ASP A N 1
ATOM 1482 C CA . ASP A 1 187 ? 9.796 -27.852 14.788 1.00 91.62 187 ASP A CA 1
ATOM 1483 C C . ASP A 1 187 ? 8.862 -26.854 15.496 1.00 91.62 187 ASP A C 1
ATOM 1485 O O . ASP A 1 187 ? 7.784 -27.226 15.961 1.00 91.62 187 ASP A O 1
ATOM 1489 N N . GLY A 1 188 ? 9.248 -25.576 15.576 1.00 94.12 188 GLY A N 1
ATOM 1490 C CA . GLY A 1 188 ? 8.407 -24.512 16.116 1.00 94.12 188 GLY A CA 1
ATOM 1491 C C . GLY A 1 188 ? 7.070 -24.402 15.377 1.00 94.12 188 GLY A C 1
ATOM 1492 O O . GLY A 1 188 ? 7.005 -24.480 14.149 1.00 94.12 188 GLY A O 1
ATOM 1493 N N . ARG A 1 189 ? 5.976 -24.234 16.126 1.00 95.31 189 ARG A N 1
ATOM 1494 C CA . ARG A 1 189 ? 4.621 -24.058 15.583 1.00 95.31 189 ARG A CA 1
ATOM 1495 C C . ARG A 1 189 ? 3.903 -22.915 16.296 1.00 95.31 189 ARG A C 1
ATOM 1497 O O . ARG A 1 189 ? 4.148 -22.649 17.479 1.00 95.31 189 ARG A O 1
ATOM 1504 N N . ALA A 1 190 ? 3.006 -22.270 15.559 1.00 96.25 190 ALA A N 1
ATOM 1505 C CA . ALA A 1 190 ? 2.053 -21.299 16.071 1.00 96.25 190 ALA A CA 1
ATOM 1506 C C . ALA A 1 190 ? 0.648 -21.631 15.574 1.00 96.25 190 ALA A C 1
ATOM 1508 O O . ALA A 1 190 ? 0.483 -22.146 14.468 1.00 96.25 190 ALA A O 1
ATOM 1509 N N . ALA A 1 191 ? -0.350 -21.308 16.387 1.00 96.62 191 ALA A N 1
ATOM 1510 C CA . ALA A 1 191 ? -1.757 -21.435 16.033 1.00 96.62 191 ALA A CA 1
ATOM 1511 C C . ALA A 1 191 ? -2.503 -20.152 16.403 1.00 96.62 191 ALA A C 1
ATOM 1513 O O . ALA A 1 191 ? -2.123 -19.450 17.337 1.00 96.62 191 ALA A O 1
ATOM 1514 N N . GLY A 1 192 ? -3.562 -19.841 15.666 1.00 96.94 192 GLY A N 1
ATOM 1515 C CA . GLY A 1 192 ? -4.309 -18.601 15.824 1.00 96.94 192 GLY A CA 1
ATOM 1516 C C . GLY A 1 192 ? -5.752 -18.732 15.377 1.00 96.94 192 GLY A C 1
ATOM 1517 O O . GLY A 1 192 ? -6.142 -19.746 14.797 1.00 96.94 192 GLY A O 1
ATOM 1518 N N . LEU A 1 193 ? -6.536 -17.689 15.642 1.00 97.81 193 LEU A N 1
ATOM 1519 C CA . LEU A 1 193 ? -7.932 -17.599 15.222 1.00 97.81 193 LEU A CA 1
ATOM 1520 C C . LEU A 1 193 ? -8.077 -16.543 14.125 1.00 97.81 193 LEU A C 1
ATOM 1522 O O . LEU A 1 193 ? -7.678 -15.398 14.317 1.00 97.81 193 LEU A O 1
ATOM 1526 N N . GLY A 1 194 ? -8.671 -16.911 12.990 1.00 97.00 194 GLY A N 1
ATOM 1527 C CA . GLY A 1 194 ? -9.071 -15.953 11.960 1.00 97.00 194 GLY A CA 1
ATOM 1528 C C . GLY A 1 194 ? -10.471 -15.404 12.211 1.00 97.00 194 GLY A C 1
ATOM 1529 O O . GLY A 1 194 ? -11.393 -16.168 12.489 1.00 97.00 194 GLY A O 1
ATOM 1530 N N . VAL A 1 195 ? -10.637 -14.085 12.105 1.00 97.50 195 VAL A N 1
ATOM 1531 C CA . VAL A 1 195 ? -11.912 -13.402 12.333 1.00 97.50 195 VAL A CA 1
ATOM 1532 C C . VAL A 1 195 ? -12.150 -12.285 11.319 1.00 97.50 195 VAL A C 1
ATOM 1534 O O . VAL A 1 195 ? -11.272 -11.484 10.999 1.00 97.50 195 VAL A O 1
ATOM 1537 N N . ALA A 1 196 ? -13.391 -12.188 10.851 1.00 97.25 196 ALA A N 1
ATOM 1538 C CA . ALA A 1 196 ? -13.898 -10.974 10.234 1.00 97.25 196 ALA A CA 1
ATOM 1539 C C . ALA A 1 196 ? -14.297 -9.999 11.351 1.00 97.25 196 ALA A C 1
ATOM 1541 O O . ALA A 1 196 ? -15.378 -10.131 11.925 1.00 97.25 196 ALA A O 1
ATOM 1542 N N . LEU A 1 197 ? -13.425 -9.040 11.684 1.00 98.31 197 LEU A N 1
ATOM 1543 C CA . LEU A 1 197 ? -13.602 -8.130 12.820 1.00 98.31 197 LEU A CA 1
ATOM 1544 C C . LEU A 1 197 ? -14.953 -7.417 12.766 1.00 98.31 197 LEU A C 1
ATOM 1546 O O . LEU A 1 197 ? -15.645 -7.339 13.774 1.00 98.31 197 LEU A O 1
ATOM 1550 N N . TYR A 1 198 ? -15.368 -6.963 11.583 1.00 96.81 198 TYR A N 1
ATOM 1551 C CA . TYR A 1 198 ? -16.654 -6.290 11.405 1.00 96.81 198 TYR A CA 1
ATOM 1552 C C . TYR A 1 198 ? -17.840 -7.152 11.874 1.00 96.81 198 TYR A C 1
ATOM 1554 O O . TYR A 1 198 ? -18.819 -6.605 12.373 1.00 96.81 198 TYR A O 1
ATOM 1562 N N . GLY A 1 199 ? -17.736 -8.481 11.769 1.00 96.38 199 GLY A N 1
ATOM 1563 C CA . GLY A 1 199 ? -18.780 -9.439 12.131 1.00 96.38 199 GLY A CA 1
ATOM 1564 C C . GLY A 1 199 ? -18.900 -9.740 13.627 1.00 96.38 199 GLY A C 1
ATOM 1565 O O . GLY A 1 199 ? -19.842 -10.428 14.017 1.00 96.38 199 GLY A O 1
ATOM 1566 N N . LEU A 1 200 ? -17.991 -9.244 14.477 1.00 97.25 200 LEU A N 1
ATOM 1567 C CA . LEU A 1 200 ? -18.117 -9.435 15.923 1.00 97.25 200 LEU A CA 1
ATOM 1568 C C . LEU A 1 200 ? -19.317 -8.656 16.475 1.00 97.25 200 LEU A C 1
ATOM 1570 O O . LEU A 1 200 ? -19.495 -7.464 16.213 1.00 97.25 200 LEU A O 1
ATOM 1574 N N . LYS A 1 201 ? -20.127 -9.333 17.291 1.00 95.81 201 LYS A N 1
ATOM 1575 C CA . LYS A 1 201 ? -21.231 -8.729 18.040 1.00 95.81 201 LYS A CA 1
ATOM 1576 C C . LYS A 1 201 ? -20.868 -8.629 19.515 1.00 95.81 201 LYS A C 1
ATOM 1578 O O . LYS A 1 201 ? -20.283 -9.548 20.082 1.00 95.81 201 LYS A O 1
ATOM 1583 N N . SER A 1 202 ? -21.262 -7.529 20.142 1.00 95.88 202 SER A N 1
ATOM 1584 C CA . SER A 1 202 ? -21.199 -7.352 21.589 1.00 95.88 202 SER A CA 1
ATOM 1585 C C . SER A 1 202 ? -22.368 -6.492 22.062 1.00 95.88 202 SER A C 1
ATOM 1587 O O . SER A 1 202 ? -22.991 -5.773 21.281 1.00 95.88 202 SER A O 1
ATOM 1589 N N . GLU A 1 203 ? -22.664 -6.528 23.361 1.00 94.94 203 GLU A N 1
ATOM 1590 C CA . GLU A 1 203 ? -23.708 -5.682 23.960 1.00 94.94 203 GLU A CA 1
ATOM 1591 C C . GLU A 1 203 ? -23.368 -4.179 23.897 1.00 94.94 203 GLU A C 1
ATOM 1593 O O . GLU A 1 203 ? -24.243 -3.331 24.084 1.00 94.94 203 GLU A O 1
ATOM 1598 N N . ARG A 1 204 ? -22.101 -3.842 23.611 1.00 95.06 204 ARG A N 1
ATOM 1599 C CA . ARG A 1 204 ? -21.551 -2.480 23.603 1.00 95.06 204 ARG A CA 1
ATOM 1600 C C . ARG A 1 204 ? -21.390 -1.898 22.203 1.00 95.06 204 ARG A C 1
ATOM 1602 O O . ARG A 1 204 ? -21.565 -0.692 22.042 1.00 95.06 204 ARG A O 1
ATOM 1609 N N . ASN A 1 205 ? -21.013 -2.679 21.199 1.00 96.88 205 ASN A N 1
ATOM 1610 C CA . ASN A 1 205 ? -20.533 -2.080 19.954 1.00 96.88 205 ASN A CA 1
ATOM 1611 C C . ASN A 1 205 ? -21.626 -1.354 19.165 1.00 96.88 205 ASN A C 1
ATOM 1613 O O . ASN A 1 205 ? -22.820 -1.486 19.424 1.00 96.88 205 ASN A O 1
ATOM 1617 N N . TRP A 1 206 ? -21.226 -0.509 18.222 1.00 97.50 206 TRP A N 1
ATOM 1618 C CA . TRP A 1 206 ? -22.160 0.362 17.502 1.00 97.50 206 TRP A CA 1
ATOM 1619 C C . TRP A 1 206 ? -22.565 -0.241 16.142 1.00 97.50 206 TRP A C 1
ATOM 1621 O O . TRP A 1 206 ? -22.561 0.451 15.120 1.00 97.50 206 TRP A O 1
ATOM 1631 N N . GLY A 1 207 ? -22.886 -1.542 16.128 1.00 95.00 207 GLY A N 1
ATOM 1632 C CA . GLY A 1 207 ? -23.397 -2.275 14.958 1.00 95.00 207 GLY A CA 1
ATOM 1633 C C . GLY A 1 207 ? -22.381 -3.121 14.194 1.00 95.00 207 GLY A C 1
ATOM 1634 O O . GLY A 1 207 ? -22.758 -3.858 13.290 1.00 95.00 207 GLY A O 1
ATOM 1635 N N . CYS A 1 208 ? -21.101 -3.023 14.539 1.00 96.75 208 CYS A N 1
ATOM 1636 C CA . CYS A 1 208 ? -20.043 -3.879 14.014 1.00 96.75 208 CYS A CA 1
ATOM 1637 C C . CYS A 1 208 ? -18.934 -4.001 15.055 1.00 96.75 208 CYS A C 1
ATOM 1639 O O . CYS A 1 208 ? -18.801 -3.118 15.912 1.00 96.75 208 CYS A O 1
ATOM 1641 N N . GLY A 1 209 ? -18.119 -5.047 14.939 1.00 98.31 209 GLY A N 1
ATOM 1642 C CA . GLY A 1 209 ? -16.967 -5.219 15.811 1.00 98.31 209 GLY A CA 1
ATOM 1643 C C . GLY A 1 209 ? -15.986 -4.055 15.712 1.00 98.31 209 GLY A C 1
ATOM 1644 O O . GLY A 1 209 ? -15.695 -3.559 14.618 1.00 98.31 209 GLY A O 1
ATOM 1645 N N . ASP A 1 210 ? -15.493 -3.607 16.861 1.00 98.62 210 ASP A N 1
ATOM 1646 C CA . ASP A 1 210 ? -14.503 -2.537 16.986 1.00 98.62 210 ASP A CA 1
ATOM 1647 C C . ASP A 1 210 ? -13.251 -2.980 17.763 1.00 98.62 210 ASP A C 1
ATOM 1649 O O . ASP A 1 210 ? -13.108 -4.140 18.154 1.00 98.62 210 ASP A O 1
ATOM 1653 N N . PHE A 1 211 ? -12.292 -2.072 17.956 1.00 98.69 211 PHE A N 1
ATOM 1654 C CA . PHE A 1 211 ? -11.025 -2.407 18.609 1.00 98.69 211 PHE A CA 1
ATOM 1655 C C . PHE A 1 211 ? -11.165 -2.832 20.075 1.00 98.69 211 PHE A C 1
ATOM 1657 O O . PHE A 1 211 ? -10.295 -3.550 20.568 1.00 98.69 211 PHE A O 1
ATOM 1664 N N . THR A 1 212 ? -12.237 -2.458 20.777 1.00 98.62 212 THR A N 1
ATOM 1665 C CA . THR A 1 212 ? -12.466 -2.978 22.131 1.00 98.62 212 THR A CA 1
ATOM 1666 C C . THR A 1 212 ? -13.054 -4.383 22.079 1.00 98.62 212 THR A C 1
ATOM 1668 O O . THR A 1 212 ? -12.680 -5.224 22.894 1.00 98.62 212 THR A O 1
ATOM 1671 N N . ASP A 1 213 ? -13.909 -4.687 21.102 1.00 98.69 213 ASP A N 1
ATOM 1672 C CA . ASP A 1 213 ? -14.337 -6.072 20.864 1.00 98.69 213 ASP A CA 1
ATOM 1673 C C . ASP A 1 213 ? -13.157 -6.970 20.471 1.00 98.69 213 ASP A C 1
ATOM 1675 O O . ASP A 1 213 ? -13.061 -8.095 20.957 1.00 98.69 213 ASP A O 1
ATOM 1679 N N . LEU A 1 214 ? -12.217 -6.459 19.665 1.00 98.69 214 LEU A N 1
ATOM 1680 C CA . LEU A 1 214 ? -10.978 -7.167 19.334 1.00 98.69 214 LEU A CA 1
ATOM 1681 C C . LEU A 1 214 ? -10.157 -7.484 20.591 1.00 98.69 214 LEU A C 1
ATOM 1683 O O . LEU A 1 214 ? -9.691 -8.609 20.738 1.00 98.69 214 LEU A O 1
ATOM 1687 N N . LYS A 1 215 ? -10.002 -6.526 21.513 1.00 98.56 215 LYS A N 1
ATOM 1688 C CA . LYS A 1 215 ? -9.298 -6.759 22.786 1.00 98.56 215 LYS A CA 1
ATOM 1689 C C . LYS A 1 215 ? -9.994 -7.808 23.647 1.00 98.56 215 LYS A C 1
ATOM 1691 O O . LYS A 1 215 ? -9.339 -8.728 24.115 1.00 98.56 215 LYS A O 1
ATOM 1696 N N . ASN A 1 216 ? -11.315 -7.730 23.774 1.00 98.12 216 ASN A N 1
ATOM 1697 C CA . ASN A 1 216 ? -12.082 -8.739 24.504 1.00 98.12 216 ASN A CA 1
ATOM 1698 C C . ASN A 1 216 ? -11.921 -10.139 23.878 1.00 98.12 216 ASN A C 1
ATOM 1700 O O . ASN A 1 216 ? -11.777 -11.128 24.595 1.00 98.12 216 ASN A O 1
ATOM 1704 N N . LEU A 1 217 ? -11.915 -10.232 22.541 1.00 98.25 217 LEU A N 1
ATOM 1705 C CA . LEU A 1 217 ? -11.659 -11.490 21.837 1.00 98.25 217 LEU A CA 1
ATOM 1706 C C . LEU A 1 217 ? -10.238 -11.999 22.108 1.00 98.25 217 LEU A C 1
ATOM 1708 O O . LEU A 1 217 ? -10.063 -13.185 22.357 1.00 98.25 217 LEU A O 1
ATOM 1712 N N . ILE A 1 218 ? -9.235 -11.119 22.086 1.00 98.50 218 ILE A N 1
ATOM 1713 C CA . ILE A 1 218 ? -7.841 -11.453 22.408 1.00 98.50 218 ILE A CA 1
ATOM 1714 C C . ILE A 1 218 ? -7.728 -12.051 23.813 1.00 98.50 218 ILE A C 1
ATOM 1716 O O . ILE A 1 218 ? -7.083 -13.086 23.964 1.00 98.50 218 ILE A O 1
ATOM 1720 N N . GLU A 1 219 ? -8.350 -11.433 24.823 1.00 97.38 219 GLU A N 1
ATOM 1721 C CA . GLU A 1 219 ? -8.330 -11.931 26.206 1.00 97.38 219 GLU A CA 1
ATOM 1722 C C . GLU A 1 219 ? -8.929 -13.334 26.290 1.00 97.38 219 GLU A C 1
ATOM 1724 O O . GLU A 1 219 ? -8.311 -14.242 26.848 1.00 97.38 219 GLU A O 1
ATOM 1729 N N . TRP A 1 220 ? -10.099 -13.528 25.678 1.00 97.19 220 TRP A N 1
ATOM 1730 C CA . TRP A 1 220 ? -10.779 -14.818 25.668 1.00 97.19 220 TRP A CA 1
ATOM 1731 C C . TRP A 1 220 ? -9.971 -15.894 24.929 1.00 97.19 220 TRP A C 1
ATOM 1733 O O . TRP A 1 220 ? -9.723 -16.967 25.473 1.00 97.19 220 TRP A O 1
ATOM 1743 N N . VAL A 1 221 ? -9.495 -15.605 23.713 1.00 96.62 221 VAL A N 1
ATOM 1744 C CA . VAL A 1 221 ? -8.703 -16.553 22.912 1.00 96.62 221 VAL A CA 1
ATOM 1745 C C . VAL A 1 221 ? -7.382 -16.892 23.606 1.00 96.62 221 VAL A C 1
ATOM 1747 O O . VAL A 1 221 ? -6.962 -18.049 23.601 1.00 96.62 221 VAL A O 1
ATOM 1750 N N . SER A 1 222 ? -6.713 -15.909 24.210 1.00 94.81 222 SER A N 1
ATOM 1751 C CA . SER A 1 222 ? -5.483 -16.152 24.964 1.00 94.81 222 SER A CA 1
ATOM 1752 C C . SER A 1 222 ? -5.735 -17.078 26.160 1.00 94.81 222 SER A C 1
ATOM 1754 O O . SER A 1 222 ? -5.022 -18.072 26.320 1.00 94.81 222 SER A O 1
ATOM 1756 N N . ALA A 1 223 ? -6.771 -16.799 26.955 1.00 95.00 223 ALA A N 1
ATOM 1757 C CA . ALA A 1 223 ? -7.096 -17.583 28.141 1.00 95.00 223 ALA A CA 1
ATOM 1758 C C . ALA A 1 223 ? -7.492 -19.030 27.801 1.00 95.00 223 ALA A C 1
ATOM 1760 O O . ALA A 1 223 ? -6.988 -19.967 28.422 1.00 95.00 223 ALA A O 1
ATOM 1761 N N . GLU A 1 224 ? -8.351 -19.212 26.796 1.00 96.25 224 GLU A N 1
ATOM 1762 C CA . GLU A 1 224 ? -8.963 -20.511 26.495 1.00 96.25 224 GLU A CA 1
ATOM 1763 C C . GLU A 1 224 ? -8.148 -21.356 25.506 1.00 96.25 224 GLU A C 1
ATOM 1765 O O . GLU A 1 224 ? -8.103 -22.580 25.620 1.00 96.25 224 GLU A O 1
ATOM 1770 N N . MET A 1 225 ? -7.490 -20.725 24.528 1.00 94.94 225 MET A N 1
ATOM 1771 C CA . MET A 1 225 ? -6.825 -21.428 23.419 1.00 94.94 225 MET A CA 1
ATOM 1772 C C . MET A 1 225 ? -5.304 -21.292 23.434 1.00 94.94 225 MET A C 1
ATOM 1774 O O . MET A 1 225 ? -4.631 -22.031 22.717 1.00 94.94 225 MET A O 1
ATOM 1778 N N . ARG A 1 226 ? -4.753 -20.356 24.223 1.00 93.75 226 ARG A N 1
ATOM 1779 C CA . ARG A 1 226 ? -3.318 -20.006 24.219 1.00 93.75 226 ARG A CA 1
ATOM 1780 C C . ARG A 1 226 ? -2.797 -19.706 22.811 1.00 93.75 226 ARG A C 1
ATOM 1782 O O . ARG A 1 226 ? -1.699 -20.120 22.444 1.00 93.75 226 ARG A O 1
ATOM 1789 N N . ALA A 1 227 ? -3.622 -19.036 22.010 1.00 96.69 227 ALA A N 1
ATOM 1790 C CA . ALA A 1 227 ? -3.292 -18.743 20.627 1.00 96.69 227 ALA A CA 1
ATOM 1791 C C . ALA A 1 227 ? -2.162 -17.711 20.521 1.00 96.69 227 ALA A C 1
ATOM 1793 O O . ALA A 1 227 ? -2.003 -16.843 21.376 1.00 96.69 227 ALA A O 1
ATOM 1794 N N . ASP A 1 228 ? -1.413 -17.770 19.427 1.00 97.88 228 ASP A N 1
ATOM 1795 C CA . ASP A 1 228 ? -0.294 -16.876 19.139 1.00 97.88 228 ASP A CA 1
ATOM 1796 C C . ASP A 1 228 ? -0.684 -15.648 18.335 1.00 97.88 228 ASP A C 1
ATOM 1798 O O . ASP A 1 228 ? 0.086 -14.684 18.297 1.00 97.88 228 ASP A O 1
ATOM 1802 N N . PHE A 1 229 ? -1.840 -15.696 17.668 1.00 98.44 229 PHE A N 1
ATOM 1803 C CA . PHE A 1 229 ? -2.340 -14.594 16.865 1.00 98.44 229 PHE A CA 1
ATOM 1804 C C . PHE A 1 229 ? -3.858 -14.566 16.694 1.00 98.44 229 PHE A C 1
ATOM 1806 O O . PHE A 1 229 ? -4.539 -15.591 16.785 1.00 98.44 229 PHE A O 1
ATOM 1813 N N . ILE A 1 230 ? -4.352 -13.378 16.337 1.00 98.62 230 ILE A N 1
ATOM 1814 C CA . ILE A 1 230 ? -5.668 -13.160 15.729 1.00 98.62 230 ILE A CA 1
ATOM 1815 C C . ILE A 1 230 ? -5.460 -12.663 14.295 1.00 98.62 230 ILE A C 1
ATOM 1817 O O . ILE A 1 230 ? -4.867 -11.601 14.093 1.00 98.62 230 ILE A O 1
ATOM 1821 N N . ALA A 1 231 ? -5.939 -13.421 13.307 1.00 98.50 231 ALA A N 1
ATOM 1822 C CA . ALA A 1 231 ? -5.940 -13.008 11.905 1.00 98.50 231 ALA A CA 1
ATOM 1823 C C . ALA A 1 231 ? -7.166 -12.148 11.614 1.00 98.50 231 ALA A C 1
ATOM 1825 O O . ALA A 1 231 ? -8.281 -12.518 11.982 1.00 98.50 231 ALA A O 1
ATOM 1826 N N . LEU A 1 232 ? -6.961 -11.016 10.954 1.00 98.56 232 LEU A N 1
ATOM 1827 C CA . LEU A 1 232 ? -8.002 -10.039 10.665 1.00 98.56 232 LEU A CA 1
ATOM 1828 C C . LEU A 1 232 ? -8.275 -9.986 9.164 1.00 98.56 232 LEU A C 1
ATOM 1830 O O . LEU A 1 232 ? -7.365 -10.134 8.355 1.00 98.56 232 LEU A O 1
ATOM 1834 N N . ASN A 1 233 ? -9.518 -9.689 8.790 1.00 98.31 233 ASN A N 1
ATOM 1835 C CA . ASN A 1 233 ? -9.806 -9.197 7.444 1.00 98.31 233 ASN A CA 1
ATOM 1836 C C . ASN A 1 233 ? -9.054 -7.876 7.168 1.00 98.31 233 ASN A C 1
ATOM 1838 O O . ASN A 1 233 ? -8.687 -7.171 8.116 1.00 98.31 233 ASN A O 1
ATOM 1842 N N . PRO A 1 234 ? -8.928 -7.447 5.897 1.00 98.00 234 PRO A N 1
ATOM 1843 C CA . PRO A 1 234 ? -8.356 -6.144 5.591 1.00 98.00 234 PRO A CA 1
ATOM 1844 C C . PRO A 1 234 ? -9.116 -5.019 6.304 1.00 98.00 234 PRO A C 1
ATOM 1846 O O . PRO A 1 234 ? -10.343 -4.917 6.220 1.00 98.00 234 PRO A O 1
ATOM 1849 N N . LEU A 1 235 ? -8.395 -4.161 7.026 1.00 97.88 235 LEU A N 1
ATOM 1850 C CA . LEU A 1 235 ? -8.990 -3.051 7.784 1.00 97.88 235 LEU A CA 1
ATOM 1851 C C . LEU A 1 235 ? -9.022 -1.733 6.992 1.00 97.88 235 LEU A C 1
ATOM 1853 O O . LEU A 1 235 ? -9.217 -0.665 7.572 1.00 97.88 235 LEU A O 1
ATOM 1857 N N . HIS A 1 236 ? -8.789 -1.809 5.684 1.00 98.06 236 HIS A N 1
ATOM 1858 C CA . HIS A 1 236 ? -8.655 -0.691 4.749 1.00 98.06 236 HIS A CA 1
ATOM 1859 C C . HIS A 1 236 ? -9.831 0.283 4.772 1.00 98.06 236 HIS A C 1
ATOM 1861 O O . HIS A 1 236 ? -10.969 -0.104 5.026 1.00 98.06 236 HIS A O 1
ATOM 1867 N N . ALA A 1 237 ? -9.575 1.553 4.469 1.00 97.31 237 ALA A N 1
ATOM 1868 C CA . ALA A 1 237 ? -10.598 2.584 4.405 1.00 97.31 237 ALA A CA 1
ATOM 1869 C C . ALA A 1 237 ? -11.591 2.295 3.272 1.00 97.31 237 ALA A C 1
ATOM 1871 O O . ALA A 1 237 ? -11.200 2.052 2.130 1.00 97.31 237 ALA A O 1
ATOM 1872 N N . LEU A 1 238 ? -12.884 2.378 3.590 1.00 95.38 238 LEU A N 1
ATOM 1873 C CA . LEU A 1 238 ? -13.994 2.189 2.654 1.00 95.38 238 LEU A CA 1
ATOM 1874 C C . LEU A 1 238 ? -14.848 3.459 2.572 1.00 95.38 238 LEU A C 1
ATOM 1876 O O . LEU A 1 238 ? -14.809 4.314 3.462 1.00 95.38 238 LEU A O 1
ATOM 1880 N N . ALA A 1 239 ? -15.671 3.567 1.526 1.00 91.12 239 ALA A N 1
ATOM 1881 C CA . ALA A 1 239 ? -16.667 4.634 1.442 1.00 91.12 239 ALA A CA 1
ATOM 1882 C C . ALA A 1 239 ? -17.810 4.433 2.459 1.00 91.12 239 ALA A C 1
ATOM 1884 O O . ALA A 1 239 ? -18.339 5.420 2.971 1.00 91.12 239 ALA A O 1
ATOM 1885 N N . ASN A 1 240 ? -18.136 3.172 2.793 1.00 92.69 240 ASN A N 1
ATOM 1886 C CA . ASN A 1 240 ? -19.228 2.776 3.693 1.00 92.69 240 ASN A CA 1
ATOM 1887 C C . ASN A 1 240 ? -20.589 3.367 3.274 1.00 92.69 240 ASN A C 1
ATOM 1889 O O . ASN A 1 240 ? -21.253 4.023 4.077 1.00 92.69 240 ASN A O 1
ATOM 1893 N N . ARG A 1 241 ? -20.974 3.197 2.009 1.00 86.62 241 ARG A N 1
ATOM 1894 C CA . ARG A 1 241 ? -22.255 3.670 1.452 1.00 86.62 241 ARG A CA 1
ATOM 1895 C C . ARG A 1 241 ? -23.065 2.460 0.960 1.00 86.62 241 ARG A C 1
ATOM 1897 O O . ARG A 1 241 ? -22.486 1.399 0.792 1.00 86.62 241 ARG A O 1
ATOM 1904 N N . HIS A 1 242 ? -24.376 2.570 0.757 1.00 79.50 242 HIS A N 1
ATOM 1905 C CA . HIS A 1 242 ? -25.177 1.525 0.094 1.00 79.50 242 HIS A CA 1
ATOM 1906 C C . HIS A 1 242 ? -25.577 1.936 -1.334 1.00 79.50 242 HIS A C 1
ATOM 1908 O O . HIS A 1 242 ? -25.896 3.100 -1.542 1.00 79.50 242 HIS A O 1
ATOM 1914 N N . PRO A 1 243 ? -25.658 1.014 -2.318 1.00 73.69 243 PRO A N 1
ATOM 1915 C CA . PRO A 1 243 ? -25.579 -0.444 -2.181 1.00 73.69 243 PRO A CA 1
ATOM 1916 C C . PRO A 1 243 ? -24.180 -1.060 -2.407 1.00 73.69 243 PRO A C 1
ATOM 1918 O O . PRO A 1 243 ? -24.054 -2.278 -2.331 1.00 73.69 243 PRO A O 1
ATOM 1921 N N . TYR A 1 244 ? -23.143 -0.258 -2.674 1.00 77.00 244 TYR A N 1
ATOM 1922 C CA . TYR A 1 244 ? -21.784 -0.712 -3.029 1.00 77.00 244 TYR A CA 1
ATOM 1923 C C . TYR A 1 244 ? -20.713 -0.207 -2.037 1.00 77.00 244 TYR A C 1
ATOM 1925 O O . TYR A 1 244 ? -20.994 0.648 -1.216 1.00 77.00 244 TYR A O 1
ATOM 1933 N N . ASN A 1 245 ? -19.454 -0.658 -2.142 1.00 79.81 245 ASN A N 1
ATOM 1934 C CA . ASN A 1 245 ? -18.304 -0.132 -1.368 1.00 79.81 245 ASN A CA 1
ATOM 1935 C C . ASN A 1 245 ? -18.282 -0.513 0.132 1.00 79.81 245 ASN A C 1
ATOM 1937 O O . ASN A 1 245 ? -17.855 0.278 0.983 1.00 79.81 245 ASN A O 1
ATOM 1941 N N . SER A 1 246 ? -18.704 -1.743 0.441 1.00 86.81 246 SER A N 1
ATOM 1942 C CA . SER A 1 246 ? -18.580 -2.387 1.761 1.00 86.81 246 SER A CA 1
ATOM 1943 C C . SER A 1 246 ? -17.554 -3.532 1.808 1.00 86.81 246 SER A C 1
ATOM 1945 O O . SER A 1 246 ? -17.199 -3.977 2.898 1.00 86.81 246 SER A O 1
ATOM 1947 N N . SER A 1 247 ? -17.045 -3.996 0.657 1.00 92.69 247 SER A N 1
ATOM 1948 C CA . SER A 1 247 ? -16.055 -5.081 0.602 1.00 92.69 247 SER A CA 1
ATOM 1949 C C . SER A 1 247 ? -14.679 -4.616 1.104 1.00 92.69 247 SER A C 1
ATOM 1951 O O . SER A 1 247 ? -14.120 -3.679 0.529 1.00 92.69 247 SER A O 1
ATOM 1953 N N . PRO A 1 248 ? -14.075 -5.294 2.101 1.00 93.81 248 PRO A N 1
ATOM 1954 C CA . PRO A 1 248 ? -12.698 -5.036 2.533 1.00 93.81 248 PRO A CA 1
ATOM 1955 C C . PRO A 1 248 ? -11.646 -5.213 1.429 1.00 93.81 248 PRO A C 1
ATOM 1957 O O . PRO A 1 248 ? -10.557 -4.649 1.521 1.00 93.81 248 PRO A O 1
ATOM 1960 N N . TYR A 1 249 ? -11.978 -5.991 0.395 1.00 94.31 249 TYR A N 1
ATOM 1961 C CA . TYR A 1 249 ? -11.086 -6.338 -0.711 1.00 94.31 249 TYR A CA 1
ATOM 1962 C C . TYR A 1 249 ? -11.223 -5.417 -1.924 1.00 94.31 249 TYR A C 1
ATOM 1964 O O . TYR A 1 249 ? -10.519 -5.622 -2.899 1.00 94.31 249 TYR A O 1
ATOM 1972 N N . LEU A 1 250 ? -12.089 -4.398 -1.877 1.00 92.88 250 LEU A N 1
ATOM 1973 C CA . LEU A 1 250 ? -12.124 -3.320 -2.872 1.00 92.88 250 LEU A CA 1
ATOM 1974 C C . LEU A 1 250 ? -12.105 -1.964 -2.150 1.00 92.88 250 LEU A C 1
ATOM 1976 O O . LEU A 1 250 ? -13.124 -1.268 -2.081 1.00 92.88 250 LEU A O 1
ATOM 1980 N N . PRO A 1 251 ? -10.972 -1.614 -1.518 1.00 95.12 251 PRO A N 1
ATOM 1981 C CA . PRO A 1 251 ? -10.910 -0.468 -0.637 1.00 95.12 251 PRO A CA 1
ATOM 1982 C C . PRO A 1 251 ? -10.859 0.857 -1.386 1.00 95.12 251 PRO A C 1
ATOM 1984 O O . PRO A 1 251 ? -10.258 0.981 -2.451 1.00 95.12 251 PRO A O 1
ATOM 1987 N N . LEU A 1 252 ? -11.410 1.889 -0.745 1.00 94.38 252 LEU A N 1
ATOM 1988 C CA . LEU A 1 252 ? -11.226 3.277 -1.161 1.00 94.38 252 LEU A CA 1
ATOM 1989 C C . LEU A 1 252 ? -9.748 3.685 -1.052 1.00 94.38 252 LEU A C 1
ATOM 1991 O O . LEU A 1 252 ? -9.260 4.471 -1.863 1.00 94.38 252 LEU A O 1
ATOM 1995 N N . SER A 1 253 ? -9.062 3.192 -0.020 1.00 96.06 253 SER A N 1
ATOM 1996 C CA . SER A 1 253 ? -7.624 3.356 0.176 1.00 96.06 253 SER A CA 1
ATOM 1997 C C . SER A 1 253 ? -7.068 2.172 0.958 1.00 96.06 253 SER A C 1
ATOM 1999 O O . SER A 1 253 ? -7.601 1.842 2.019 1.00 96.06 253 SER A O 1
ATOM 2001 N N . SER A 1 254 ? -5.998 1.560 0.451 1.00 95.38 254 SER A N 1
ATOM 2002 C CA . SER A 1 254 ? -5.252 0.493 1.134 1.00 95.38 254 SER A CA 1
ATOM 2003 C C . SER A 1 254 ? -4.161 1.038 2.068 1.00 95.38 254 SER A C 1
ATOM 2005 O O . SER A 1 254 ? -3.592 0.296 2.868 1.00 95.38 254 SER A O 1
ATOM 2007 N N . LEU A 1 255 ? -3.881 2.346 2.008 1.00 95.88 255 LEU A N 1
ATOM 2008 C CA . LEU A 1 255 ? -2.926 3.030 2.890 1.00 95.88 255 LEU A CA 1
ATOM 2009 C C . LEU A 1 255 ? -3.520 3.405 4.255 1.00 95.88 255 LEU A C 1
ATOM 2011 O O . LEU A 1 255 ? -2.783 3.562 5.230 1.00 95.88 255 LEU A O 1
ATOM 2015 N N . TYR A 1 256 ? -4.841 3.577 4.321 1.00 97.44 256 TYR A N 1
ATOM 2016 C CA . TYR A 1 256 ? -5.560 4.064 5.498 1.00 97.44 256 TYR A CA 1
ATOM 2017 C C . TYR A 1 256 ? -6.649 3.093 5.931 1.00 97.44 256 TYR A C 1
ATOM 2019 O O . TYR A 1 256 ? -6.992 2.164 5.207 1.00 97.44 256 TYR A O 1
ATOM 2027 N N . ARG A 1 257 ? -7.178 3.276 7.143 1.00 97.81 257 ARG A N 1
ATOM 2028 C CA . ARG A 1 257 ? -8.067 2.305 7.790 1.00 97.81 257 ARG A CA 1
ATOM 2029 C C . ARG A 1 257 ? -9.501 2.812 7.920 1.00 97.81 257 ARG A C 1
ATOM 2031 O O . ARG A 1 257 ? -9.752 4.020 7.991 1.00 97.81 257 ARG A O 1
ATOM 2038 N N . ASN A 1 258 ? -10.452 1.883 7.972 1.00 98.12 258 ASN A N 1
ATOM 2039 C CA . ASN A 1 258 ? -11.873 2.190 8.097 1.00 98.12 258 ASN A CA 1
ATOM 2040 C C . ASN A 1 258 ? -12.230 2.670 9.510 1.00 98.12 258 ASN A C 1
ATOM 2042 O O . ASN A 1 258 ? -11.971 1.984 10.499 1.00 98.12 258 ASN A O 1
ATOM 2046 N N . HIS A 1 259 ? -12.900 3.820 9.615 1.00 98.19 259 HIS A N 1
ATOM 2047 C CA . HIS A 1 259 ? -13.319 4.382 10.902 1.00 98.19 259 HIS A CA 1
ATOM 2048 C C . HIS A 1 259 ? -14.415 3.574 11.599 1.00 98.19 259 HIS A C 1
ATOM 2050 O O . HIS A 1 259 ? -14.660 3.811 12.781 1.00 98.19 259 HIS A O 1
ATOM 2056 N N . ILE A 1 260 ? -15.067 2.624 10.915 1.00 97.56 260 ILE A N 1
ATOM 2057 C CA . ILE A 1 260 ? -16.057 1.753 11.564 1.00 97.56 260 ILE A CA 1
ATOM 2058 C C . ILE A 1 260 ? -15.445 0.906 12.684 1.00 97.56 260 ILE A C 1
ATOM 2060 O O . ILE A 1 260 ? -16.164 0.556 13.610 1.00 97.56 260 ILE A O 1
ATOM 2064 N N . TYR A 1 261 ? -14.136 0.635 12.660 1.00 98.62 261 TYR A N 1
ATOM 2065 C CA . TYR A 1 261 ? -13.469 -0.167 13.691 1.00 98.62 261 TYR A CA 1
ATOM 2066 C C . TYR A 1 261 ? -13.104 0.618 14.957 1.00 98.62 261 TYR A C 1
ATOM 2068 O O . TYR A 1 261 ? -12.671 0.019 15.934 1.00 98.62 261 TYR A O 1
ATOM 2076 N N . LEU A 1 262 ? -13.282 1.945 14.977 1.00 98.75 262 LEU A N 1
ATOM 2077 C CA . LEU A 1 262 ? -13.039 2.738 16.184 1.00 98.75 262 LEU A CA 1
ATOM 2078 C C . LEU A 1 262 ? -14.090 2.453 17.252 1.00 98.75 262 LEU A C 1
ATOM 2080 O O . LEU A 1 262 ? -15.288 2.598 16.989 1.00 98.75 262 LEU A O 1
ATOM 2084 N N . ASP A 1 263 ? -13.640 2.181 18.473 1.00 98.62 263 ASP A N 1
ATOM 2085 C CA . ASP A 1 263 ? -14.472 2.370 19.655 1.00 98.62 263 ASP A CA 1
ATOM 2086 C C . ASP A 1 263 ? -14.494 3.870 19.980 1.00 98.62 263 ASP A C 1
ATOM 2088 O O . ASP A 1 263 ? -13.495 4.468 20.390 1.00 98.62 263 ASP A O 1
ATOM 2092 N N . ILE A 1 264 ? -15.643 4.500 19.756 1.00 98.25 264 ILE A N 1
ATOM 2093 C CA . ILE A 1 264 ? -15.810 5.941 19.946 1.00 98.25 264 ILE A CA 1
ATOM 2094 C C . ILE A 1 264 ? -15.742 6.323 21.425 1.00 98.25 264 ILE A C 1
ATOM 2096 O O . ILE A 1 264 ? -15.240 7.398 21.756 1.00 98.25 264 ILE A O 1
ATOM 2100 N N . GLU A 1 265 ? -16.207 5.447 22.311 1.00 97.81 265 GLU A N 1
ATOM 2101 C CA . GLU A 1 265 ? -16.294 5.705 23.747 1.00 97.81 265 GLU A CA 1
ATOM 2102 C C . GLU A 1 265 ? -14.908 5.705 24.407 1.00 97.81 265 GLU A C 1
ATOM 2104 O O . GLU A 1 265 ? -14.698 6.345 25.438 1.00 97.81 265 GLU A O 1
ATOM 2109 N N . ARG A 1 266 ? -13.928 5.052 23.767 1.00 97.81 266 ARG A N 1
ATOM 2110 C CA . ARG A 1 266 ? -12.517 5.018 24.185 1.00 97.81 266 ARG A CA 1
ATOM 2111 C C . ARG A 1 266 ? -11.698 6.226 23.741 1.00 97.81 266 ARG A C 1
ATOM 2113 O O . ARG A 1 266 ? -10.551 6.364 24.167 1.00 97.81 266 ARG A O 1
ATOM 2120 N N . ILE A 1 267 ? -12.247 7.106 22.905 1.00 98.38 267 ILE A N 1
ATOM 2121 C CA . ILE A 1 267 ? -11.562 8.339 22.508 1.00 98.38 267 ILE A CA 1
ATOM 2122 C C . ILE A 1 267 ? -11.527 9.287 23.717 1.00 98.38 267 ILE A C 1
ATOM 2124 O O . ILE A 1 267 ? -12.592 9.610 24.242 1.00 98.38 267 ILE A O 1
ATOM 2128 N N . PRO A 1 268 ? -10.357 9.806 24.145 1.00 97.31 268 PRO A N 1
ATOM 2129 C CA . PRO A 1 268 ? -10.260 10.624 25.361 1.00 97.31 268 PRO A CA 1
ATOM 2130 C C . PRO A 1 268 ? -11.195 11.844 25.388 1.00 97.31 268 PRO A C 1
ATOM 2132 O O . PRO A 1 268 ? -11.674 12.250 26.444 1.00 97.31 268 PRO A O 1
ATOM 2135 N N . ASP A 1 269 ? -11.494 12.414 24.219 1.00 97.75 269 ASP A N 1
ATOM 2136 C CA . ASP A 1 269 ? -12.385 13.568 24.084 1.00 97.75 269 ASP A CA 1
ATOM 2137 C C . ASP A 1 269 ? -13.873 13.227 24.269 1.00 97.75 269 ASP A C 1
ATOM 2139 O O . ASP A 1 269 ? -14.670 14.138 24.481 1.00 97.75 269 ASP A O 1
ATOM 2143 N N . TYR A 1 270 ? -14.266 11.951 24.181 1.00 98.00 270 TYR A N 1
ATOM 2144 C CA . TYR A 1 270 ? -15.663 11.510 24.100 1.00 98.00 270 TYR A CA 1
ATOM 2145 C C . TYR A 1 270 ? -16.508 11.976 25.287 1.00 98.00 270 TYR A C 1
ATOM 2147 O O . TYR A 1 270 ? -17.521 12.658 25.103 1.00 98.00 270 TYR A O 1
ATOM 2155 N N . ALA A 1 271 ? -16.072 11.660 26.509 1.00 96.50 271 ALA A N 1
ATOM 2156 C CA . ALA A 1 271 ? -16.808 12.007 27.722 1.00 96.50 271 ALA A CA 1
ATOM 2157 C C . ALA A 1 271 ? -16.952 13.530 27.870 1.00 96.50 271 ALA A C 1
ATOM 2159 O O . ALA A 1 271 ? -18.053 14.046 28.058 1.00 96.50 271 ALA A O 1
ATOM 2160 N N . ALA A 1 272 ? -15.850 14.264 27.695 1.00 95.12 272 ALA A N 1
ATOM 2161 C CA . ALA A 1 272 ? -15.828 15.721 27.810 1.00 95.12 272 ALA A CA 1
ATOM 2162 C C . ALA A 1 272 ? -16.551 16.442 26.654 1.00 95.12 272 ALA A C 1
ATOM 2164 O O . ALA A 1 272 ? -16.936 17.603 26.797 1.00 95.12 272 ALA A O 1
ATOM 2165 N N . ALA A 1 273 ? -16.755 15.778 25.514 1.00 96.12 273 ALA A N 1
ATOM 2166 C CA . ALA A 1 273 ? -17.562 16.278 24.402 1.00 96.12 273 ALA A CA 1
ATOM 2167 C C . ALA A 1 273 ? -19.079 16.093 24.617 1.00 96.12 273 ALA A C 1
ATOM 2169 O O . ALA A 1 273 ? -19.867 16.451 23.738 1.00 96.12 273 ALA A O 1
ATOM 2170 N N . GLY A 1 274 ? -19.496 15.552 25.769 1.00 96.38 274 GLY A N 1
ATOM 2171 C CA . GLY A 1 274 ? -20.894 15.253 26.083 1.00 96.38 274 GLY A CA 1
ATOM 2172 C C . GLY A 1 274 ? -21.381 13.921 25.506 1.00 96.38 274 GLY A C 1
ATOM 2173 O O . GLY A 1 274 ? -22.587 13.711 25.384 1.00 96.38 274 GLY A O 1
ATOM 2174 N N . GLY A 1 275 ? -20.458 13.042 25.099 1.00 95.69 275 GLY A N 1
ATOM 2175 C CA . GLY A 1 275 ? -20.748 11.745 24.488 1.00 95.69 275 GLY A CA 1
ATOM 2176 C C . GLY A 1 275 ? -21.808 10.934 25.242 1.00 95.69 275 GLY A C 1
ATOM 2177 O O . GLY A 1 275 ? -22.835 10.633 24.636 1.00 95.69 275 GLY A O 1
ATOM 2178 N N . PRO A 1 276 ? -21.640 10.668 26.555 1.00 96.81 276 PRO A N 1
ATOM 2179 C CA . PRO A 1 276 ? -22.615 9.920 27.348 1.00 96.81 276 PRO A CA 1
ATOM 2180 C C . PRO A 1 276 ? -24.027 10.520 27.309 1.00 96.81 276 PRO A C 1
ATOM 2182 O O . PRO A 1 276 ? -25.004 9.802 27.134 1.00 96.81 276 PRO A O 1
ATOM 2185 N N . GLN A 1 277 ? -24.152 11.847 27.395 1.00 96.00 277 GLN A N 1
ATOM 2186 C CA . GLN A 1 277 ? -25.453 12.520 27.349 1.00 96.00 277 GLN A CA 1
ATOM 2187 C C . GLN A 1 277 ? -26.108 12.400 25.966 1.00 96.00 277 GLN A C 1
ATOM 2189 O O . GLN A 1 277 ? -27.318 12.203 25.868 1.00 96.00 277 GLN A O 1
ATOM 2194 N N . TYR A 1 278 ? -25.326 12.499 24.884 1.00 94.44 278 TYR A N 1
ATOM 2195 C CA . TYR A 1 278 ? -25.841 12.287 23.529 1.00 94.44 278 TYR A CA 1
ATOM 2196 C C . TYR A 1 278 ? -26.218 10.825 23.268 1.00 94.44 278 TYR A C 1
ATOM 2198 O O . TYR A 1 278 ? -27.194 10.578 22.553 1.00 94.44 278 TYR A O 1
ATOM 2206 N N . LEU A 1 279 ? -25.468 9.875 23.835 1.00 94.12 279 LEU A N 1
ATOM 2207 C CA . LEU A 1 279 ? -25.728 8.440 23.727 1.00 94.12 279 LEU A CA 1
ATOM 2208 C C . LEU A 1 279 ? -27.093 8.075 24.317 1.00 94.12 279 LEU A C 1
ATOM 2210 O O . LEU A 1 279 ? -27.835 7.315 23.704 1.00 94.12 279 LEU A O 1
ATOM 2214 N N . GLU A 1 280 ? -27.459 8.700 25.440 1.00 95.06 280 GLU A N 1
ATOM 2215 C CA . GLU A 1 280 ? -28.751 8.502 26.108 1.00 95.06 280 GLU A CA 1
ATOM 2216 C C . GLU A 1 280 ? -29.945 9.143 25.386 1.00 95.06 280 GLU A C 1
ATOM 2218 O O . GLU A 1 280 ? -31.098 8.913 25.759 1.00 95.06 280 GLU A O 1
ATOM 2223 N N . SER A 1 281 ? -29.717 9.931 24.329 1.00 97.06 281 SER A N 1
ATOM 2224 C CA . SER A 1 281 ? -30.829 10.505 23.571 1.00 97.06 281 SER A CA 1
ATOM 2225 C C . SER A 1 281 ? -31.690 9.399 22.932 1.00 97.06 281 SER A C 1
ATOM 2227 O O . SER A 1 281 ? -31.139 8.452 22.358 1.00 97.06 281 SER A O 1
ATOM 2229 N N . PRO A 1 282 ? -33.036 9.510 22.948 1.00 97.44 282 PRO A N 1
ATOM 2230 C CA . PRO A 1 282 ? -33.916 8.463 22.417 1.00 97.44 282 PRO A CA 1
ATOM 2231 C C . PRO A 1 282 ? -33.597 8.060 20.972 1.00 97.44 282 PRO A C 1
ATOM 2233 O O . PRO A 1 282 ? -33.641 6.881 20.627 1.00 97.44 282 PRO A O 1
ATOM 2236 N N . ALA A 1 283 ? -33.217 9.032 20.137 1.00 96.62 283 ALA A N 1
ATOM 2237 C CA . ALA A 1 283 ? -32.841 8.790 18.748 1.00 96.62 283 ALA A CA 1
ATOM 2238 C C . ALA A 1 283 ? -31.565 7.940 18.619 1.00 96.62 283 ALA A C 1
ATOM 2240 O O . ALA A 1 283 ? -31.528 7.028 17.799 1.00 96.62 283 ALA A O 1
ATOM 2241 N N . VAL A 1 284 ? -30.531 8.212 19.425 1.00 97.06 284 VAL A N 1
ATOM 2242 C CA . VAL A 1 284 ? -29.274 7.445 19.380 1.00 97.06 284 VAL A CA 1
ATOM 2243 C C . VAL A 1 284 ? -29.465 6.053 19.972 1.00 97.06 284 VAL A C 1
ATOM 2245 O O . VAL A 1 284 ? -29.003 5.085 19.375 1.00 97.06 284 VAL A O 1
ATOM 2248 N N . ARG A 1 285 ? -30.203 5.924 21.081 1.00 97.00 285 ARG A N 1
ATOM 2249 C CA . ARG A 1 285 ? -30.529 4.617 21.673 1.00 97.00 285 ARG A CA 1
ATOM 2250 C C . ARG A 1 285 ? -31.300 3.720 20.709 1.00 97.00 285 ARG A C 1
ATOM 2252 O O . ARG A 1 285 ? -30.983 2.540 20.597 1.00 97.00 285 ARG A O 1
ATOM 2259 N N . SER A 1 286 ? -32.284 4.281 20.006 1.00 97.69 286 SER A N 1
ATOM 2260 C CA . SER A 1 286 ? -33.051 3.553 18.990 1.00 97.69 286 SER A CA 1
ATOM 2261 C C . SER A 1 286 ? -32.161 3.101 17.827 1.00 97.69 286 SER A C 1
ATOM 2263 O O . SER A 1 286 ? -32.177 1.924 17.470 1.00 97.69 286 SER A O 1
ATOM 2265 N N . GLU A 1 287 ? -31.311 3.993 17.300 1.00 97.88 287 GLU A N 1
ATOM 2266 C CA . GLU A 1 287 ? -30.371 3.651 16.221 1.00 97.88 287 GLU A CA 1
ATOM 2267 C C . GLU A 1 287 ? -29.387 2.554 16.662 1.00 97.88 287 GLU A C 1
ATOM 2269 O O . GLU A 1 287 ? -29.212 1.575 15.947 1.00 97.88 287 GLU A O 1
ATOM 2274 N N . LEU A 1 288 ? -28.794 2.647 17.858 1.00 97.50 288 LEU A N 1
ATOM 2275 C CA . LEU A 1 288 ? -27.896 1.609 18.384 1.00 97.50 288 LEU A CA 1
ATOM 2276 C C . LEU A 1 288 ? -28.603 0.270 18.592 1.00 97.50 288 LEU A C 1
ATOM 2278 O O . LEU A 1 288 ? -28.042 -0.773 18.262 1.00 97.50 288 LEU A O 1
ATOM 2282 N N . SER A 1 289 ? -29.832 0.288 19.114 1.00 97.19 289 SER A N 1
ATOM 2283 C CA . SER A 1 289 ? -30.624 -0.931 19.288 1.00 97.19 289 SER A CA 1
ATOM 2284 C C . SER A 1 289 ? -30.906 -1.603 17.946 1.00 97.19 289 SER A C 1
ATOM 2286 O O . SER A 1 289 ? -30.793 -2.824 17.843 1.00 97.19 289 SER A O 1
ATOM 2288 N N . TYR A 1 290 ? -31.240 -0.826 16.912 1.00 97.62 290 TYR A N 1
ATOM 2289 C CA . TYR A 1 290 ? -31.391 -1.342 15.554 1.00 97.62 290 TYR A CA 1
ATOM 2290 C C . TYR A 1 290 ? -30.070 -1.929 15.042 1.00 97.62 290 TYR A C 1
ATOM 2292 O O . TYR A 1 290 ? -30.027 -3.094 14.665 1.00 97.62 290 TYR A O 1
ATOM 2300 N N . LEU A 1 291 ? -28.976 -1.165 15.099 1.00 97.50 291 LEU A N 1
ATOM 2301 C CA . LEU A 1 291 ? -27.684 -1.580 14.549 1.00 97.50 291 LEU A CA 1
ATOM 2302 C C . LEU A 1 291 ? -27.134 -2.857 15.200 1.00 97.50 291 LEU A C 1
ATOM 2304 O O . LEU A 1 291 ? -26.582 -3.700 14.503 1.00 97.50 291 LEU A O 1
ATOM 2308 N N . ARG A 1 292 ? -27.306 -3.033 16.517 1.00 96.69 292 ARG A N 1
ATOM 2309 C CA . ARG A 1 292 ? -26.881 -4.256 17.227 1.00 96.69 292 ARG A CA 1
ATOM 2310 C C . ARG A 1 292 ? -27.763 -5.468 16.913 1.00 96.69 292 ARG A C 1
ATOM 2312 O O . ARG A 1 292 ? -27.269 -6.596 16.880 1.00 96.69 292 ARG A O 1
AT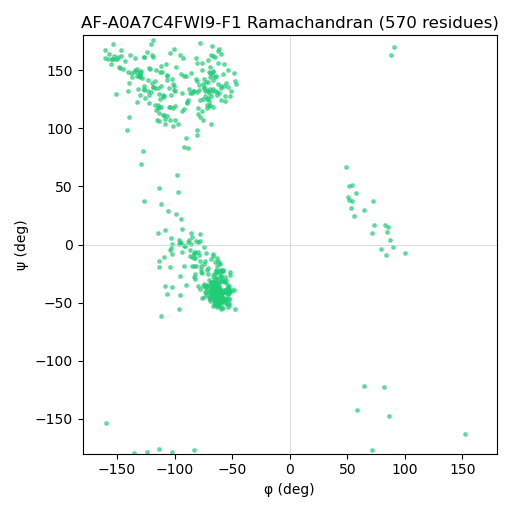OM 2319 N N . SER A 1 293 ? -29.065 -5.247 16.717 1.00 95.88 293 SER A N 1
ATOM 2320 C CA . SER A 1 293 ? -30.033 -6.324 16.461 1.00 95.88 293 SER A CA 1
ATOM 2321 C C . SER A 1 293 ? -30.118 -6.738 14.993 1.00 95.88 293 SER A C 1
ATOM 2323 O O . SER A 1 293 ? -30.583 -7.841 14.715 1.00 95.88 293 SER A O 1
ATOM 2325 N N . ALA A 1 294 ? -29.640 -5.901 14.067 1.00 95.38 294 ALA A N 1
ATOM 2326 C CA . ALA A 1 294 ? -29.626 -6.203 12.644 1.00 95.38 294 ALA A CA 1
ATOM 2327 C C . ALA A 1 294 ? -28.900 -7.530 12.348 1.00 95.38 294 ALA A C 1
ATOM 2329 O O . ALA A 1 294 ? -27.869 -7.862 12.946 1.00 95.38 294 ALA A O 1
ATOM 2330 N N . GLU A 1 295 ? -29.463 -8.312 11.426 1.00 94.19 295 GLU A N 1
ATOM 2331 C CA . GLU A 1 295 ? -28.875 -9.578 10.979 1.00 94.19 295 GLU A CA 1
ATOM 2332 C C . GLU A 1 295 ? -27.554 -9.332 10.240 1.00 94.19 295 GLU A C 1
ATOM 2334 O O . GLU A 1 295 ? -26.535 -9.937 10.573 1.00 94.19 295 GLU A O 1
ATOM 2339 N N . PHE A 1 296 ? -27.561 -8.368 9.315 1.00 93.81 296 PHE A N 1
ATOM 2340 C CA . PHE A 1 296 ? -26.397 -7.912 8.561 1.00 93.81 296 PHE A CA 1
ATOM 2341 C C . PHE A 1 296 ? -25.941 -6.528 9.026 1.00 93.81 296 PHE A C 1
ATOM 2343 O O . PHE A 1 296 ? -26.729 -5.733 9.538 1.00 93.81 296 PHE A O 1
ATOM 2350 N N . ILE A 1 297 ? -24.663 -6.227 8.807 1.00 93.38 297 ILE A N 1
ATOM 2351 C CA . ILE A 1 297 ? -24.080 -4.933 9.167 1.00 93.38 297 ILE A CA 1
ATOM 2352 C C . ILE A 1 297 ? -24.623 -3.846 8.242 1.00 93.38 297 ILE A C 1
ATOM 2354 O O . ILE A 1 297 ? -24.434 -3.898 7.027 1.00 93.38 297 ILE A O 1
ATOM 2358 N N . ASP A 1 298 ? -25.224 -2.816 8.832 1.00 94.81 298 ASP A N 1
ATOM 2359 C CA . ASP A 1 298 ? -25.623 -1.597 8.127 1.00 94.81 298 ASP A CA 1
ATOM 2360 C C . ASP A 1 298 ? -24.456 -0.593 8.131 1.00 94.81 298 ASP A C 1
ATOM 2362 O O . ASP A 1 298 ? -24.343 0.288 8.992 1.00 94.81 298 ASP A O 1
ATOM 2366 N N . TYR A 1 299 ? -23.536 -0.768 7.174 1.00 94.75 299 TYR A N 1
ATOM 2367 C CA . TYR A 1 299 ? -22.289 0.003 7.082 1.00 94.75 299 TYR A CA 1
ATOM 2368 C C . TYR A 1 299 ? -22.531 1.512 7.028 1.00 94.75 299 TYR A C 1
ATOM 2370 O O . TYR A 1 299 ? -21.803 2.279 7.665 1.00 94.75 299 TYR A O 1
ATOM 2378 N N . GLU A 1 300 ? -23.543 1.950 6.279 1.00 94.44 300 GLU A N 1
ATOM 2379 C CA . GLU A 1 300 ? -23.821 3.370 6.086 1.00 94.44 300 GLU A CA 1
ATOM 2380 C C . GLU A 1 300 ? -24.345 4.013 7.371 1.00 94.44 300 GLU A C 1
ATOM 2382 O O . GLU A 1 300 ? -23.843 5.067 7.786 1.00 94.44 300 GLU A O 1
ATOM 2387 N N . ARG A 1 301 ? -25.298 3.371 8.059 1.00 96.06 301 ARG A N 1
ATOM 2388 C CA . ARG A 1 301 ? -25.817 3.891 9.329 1.00 96.06 301 ARG A CA 1
ATOM 2389 C C . ARG A 1 301 ? -24.774 3.848 10.442 1.00 96.06 301 ARG A C 1
ATOM 2391 O O . ARG A 1 301 ? -24.615 4.859 11.135 1.00 96.06 301 ARG A O 1
ATOM 2398 N N . THR A 1 302 ? -24.006 2.761 10.568 1.00 96.81 302 THR A N 1
ATOM 2399 C CA . THR A 1 302 ? -22.886 2.672 11.524 1.00 96.81 302 THR A CA 1
ATOM 2400 C C . THR A 1 302 ? -21.849 3.762 11.256 1.00 96.81 302 THR A C 1
ATOM 2402 O O . THR A 1 302 ? -21.480 4.509 12.167 1.00 96.81 302 THR A O 1
ATOM 2405 N N . SER A 1 303 ? -21.423 3.923 9.999 1.00 96.62 303 SER A N 1
ATOM 2406 C CA . SER A 1 303 ? -20.477 4.963 9.581 1.00 96.62 303 SER A CA 1
ATOM 2407 C C . SER A 1 303 ? -20.988 6.363 9.929 1.00 96.62 303 SER A C 1
ATOM 2409 O O . SER A 1 303 ? -20.276 7.151 10.558 1.00 96.62 303 SER A O 1
ATOM 2411 N N . ARG A 1 304 ? -22.245 6.669 9.588 1.00 96.19 304 ARG A N 1
ATOM 2412 C CA . ARG A 1 304 ? -22.882 7.963 9.860 1.00 96.19 304 ARG A CA 1
ATOM 2413 C C . ARG A 1 304 ? -22.962 8.263 11.356 1.00 96.19 304 ARG A C 1
ATOM 2415 O O . ARG A 1 304 ? -22.648 9.387 11.763 1.00 96.19 304 ARG A O 1
ATOM 2422 N N . LEU A 1 305 ? -23.362 7.284 12.170 1.00 98.00 305 LEU A N 1
ATOM 2423 C CA . LEU A 1 305 ? -23.454 7.432 13.621 1.00 98.00 305 LEU A CA 1
ATOM 2424 C C . LEU A 1 305 ? -22.070 7.676 14.236 1.00 98.00 305 LEU A C 1
ATOM 2426 O O . LEU A 1 305 ? -21.888 8.669 14.946 1.00 98.00 305 LEU A O 1
ATOM 2430 N N . LYS A 1 306 ? -21.073 6.846 13.902 1.00 98.44 306 LYS A N 1
ATOM 2431 C CA . LYS A 1 306 ? -19.698 7.008 14.400 1.00 98.44 306 LYS A CA 1
ATOM 2432 C C . LYS A 1 306 ? -19.096 8.350 13.971 1.00 98.44 306 LYS A C 1
ATOM 2434 O O . LYS A 1 306 ? -18.570 9.076 14.812 1.00 98.44 306 LYS A O 1
ATOM 2439 N N . LEU A 1 307 ? -19.258 8.771 12.711 1.00 97.94 307 LEU A N 1
ATOM 2440 C CA . LEU A 1 307 ? -18.773 10.075 12.230 1.00 97.94 307 LEU A CA 1
ATOM 2441 C C . LEU A 1 307 ? -19.411 11.267 12.955 1.00 97.94 307 LEU A C 1
ATOM 2443 O O . LEU A 1 307 ? -18.744 12.288 13.147 1.00 97.94 307 LEU A O 1
ATOM 2447 N N . LYS A 1 308 ? -20.682 11.169 13.370 1.00 97.56 308 LYS A N 1
ATOM 2448 C CA . LYS A 1 308 ? -21.343 12.219 14.163 1.00 97.56 308 LYS A CA 1
ATOM 2449 C C . LYS A 1 308 ? -20.617 12.436 15.490 1.00 97.56 308 LYS A C 1
ATOM 2451 O O . LYS A 1 308 ? -20.304 13.578 15.824 1.00 97.56 308 LYS A O 1
ATOM 2456 N N . PHE A 1 309 ? -20.312 11.362 16.212 1.00 98.56 309 PHE A N 1
ATOM 2457 C CA . PHE A 1 309 ? -19.611 11.455 17.491 1.00 98.56 309 PHE A CA 1
ATOM 2458 C C . PHE A 1 309 ? -18.119 11.759 17.331 1.00 98.56 309 PHE A C 1
ATOM 2460 O O . PHE A 1 309 ? -17.598 12.581 18.076 1.00 98.56 309 PHE A O 1
ATOM 2467 N N . LEU A 1 310 ? -17.451 11.234 16.299 1.00 98.69 310 LEU A N 1
ATOM 2468 C CA . LEU A 1 310 ? -16.073 11.620 15.971 1.00 98.69 310 LEU A CA 1
ATOM 2469 C C . LEU A 1 310 ? -15.943 13.130 15.755 1.00 98.69 310 LEU A C 1
ATOM 2471 O O . LEU A 1 310 ? -14.973 13.736 16.201 1.00 98.69 310 LEU A O 1
ATOM 2475 N N . LYS A 1 311 ? -16.932 13.769 15.117 1.00 98.44 311 LYS A N 1
ATOM 2476 C CA . LYS A 1 311 ? -16.962 15.232 14.965 1.00 98.44 311 LYS A CA 1
ATOM 2477 C C . LYS A 1 311 ? -17.142 15.956 16.302 1.00 98.44 311 LYS A C 1
ATOM 2479 O O . LYS A 1 311 ? -16.591 17.043 16.457 1.00 98.44 311 LYS A O 1
ATOM 2484 N N . LEU A 1 312 ? -17.877 15.388 17.263 1.00 98.00 312 LEU A N 1
ATOM 2485 C CA . LEU A 1 312 ? -17.970 15.937 18.624 1.00 98.00 312 LEU A CA 1
ATOM 2486 C C . LEU A 1 312 ? -16.611 15.856 19.332 1.00 98.00 312 LEU A C 1
ATOM 2488 O O . LEU A 1 312 ? -16.115 16.882 19.801 1.00 98.00 312 LEU A O 1
ATOM 2492 N N . CYS A 1 313 ? -15.977 14.679 19.310 1.00 98.75 313 CYS A N 1
ATOM 2493 C CA . CYS A 1 313 ? -14.637 14.456 19.856 1.00 98.75 313 CYS A CA 1
ATOM 2494 C C . CYS A 1 313 ? -13.611 15.410 19.233 1.00 98.75 313 CYS A C 1
ATOM 2496 O O . CYS A 1 313 ? -12.893 16.106 19.943 1.00 98.75 313 CYS A O 1
ATOM 2498 N N . PHE A 1 314 ? -13.608 15.534 17.905 1.00 98.75 314 PHE A N 1
ATOM 2499 C CA . PHE A 1 314 ? -12.689 16.418 17.197 1.00 98.75 314 PHE A CA 1
ATOM 2500 C C . PHE A 1 314 ? -12.907 17.898 17.532 1.00 98.75 314 PHE A C 1
ATOM 2502 O O . PHE A 1 314 ? -11.943 18.645 17.658 1.00 98.75 314 PHE A O 1
ATOM 2509 N N . ARG A 1 315 ? -14.155 18.355 17.715 1.00 98.38 315 ARG A N 1
ATOM 2510 C CA . ARG A 1 315 ? -14.423 19.745 18.134 1.00 98.38 315 ARG A CA 1
ATOM 2511 C C . ARG A 1 315 ? -13.885 20.033 19.536 1.00 98.38 315 ARG A C 1
ATOM 2513 O O . ARG A 1 315 ? -13.349 21.120 19.743 1.00 98.38 315 ARG A O 1
ATOM 2520 N N . ARG A 1 316 ? -14.010 19.079 20.468 1.00 98.06 316 ARG A N 1
ATOM 2521 C CA . ARG A 1 316 ? -13.398 19.154 21.806 1.00 98.06 316 ARG A CA 1
ATOM 2522 C C . ARG A 1 316 ? -11.873 19.188 21.685 1.00 98.06 316 ARG A C 1
ATOM 2524 O O . ARG A 1 316 ? -11.268 20.155 22.135 1.00 98.06 316 ARG A O 1
ATOM 2531 N N . PHE A 1 317 ? -11.281 18.224 20.979 1.00 98.62 317 PHE A N 1
ATOM 2532 C CA . PHE A 1 317 ? -9.840 18.167 20.721 1.00 98.62 317 PHE A CA 1
ATOM 2533 C C . PHE A 1 317 ? -9.309 19.479 20.127 1.00 98.62 317 PHE A C 1
ATOM 2535 O O . PHE A 1 317 ? -8.324 20.031 20.605 1.00 98.62 317 PHE A O 1
ATOM 2542 N N . LEU A 1 318 ? -9.987 20.039 19.119 1.00 98.25 318 LEU A N 1
ATOM 2543 C CA . LEU A 1 318 ? -9.568 21.289 18.489 1.00 98.25 318 LEU A CA 1
ATOM 2544 C C . LEU A 1 318 ? -9.507 22.463 19.467 1.00 98.25 318 LEU A C 1
ATOM 2546 O O . LEU A 1 318 ? -8.572 23.257 19.402 1.00 98.25 318 LEU A O 1
ATOM 2550 N N . ARG A 1 319 ? -10.520 22.603 20.326 1.00 98.00 319 ARG A N 1
ATOM 2551 C CA . ARG A 1 319 ? -10.626 23.724 21.265 1.00 98.00 319 ARG A CA 1
ATOM 2552 C C . ARG A 1 319 ? -9.642 23.580 22.420 1.00 98.00 319 ARG A C 1
ATOM 2554 O O . ARG A 1 319 ? -9.011 24.560 22.792 1.00 98.00 319 ARG A O 1
ATOM 2561 N N . ASP A 1 320 ? -9.560 22.384 22.989 1.00 97.81 320 ASP A N 1
ATOM 2562 C CA . ASP A 1 320 ? -8.956 22.185 24.308 1.00 97.81 320 ASP A CA 1
ATOM 2563 C C . ASP A 1 320 ? -7.559 21.566 24.244 1.00 97.81 320 ASP A C 1
ATOM 2565 O O . ASP A 1 320 ? -6.789 21.714 25.183 1.00 97.81 320 ASP A O 1
ATOM 2569 N N . GLU A 1 321 ? -7.205 20.922 23.131 1.00 98.19 321 GLU A N 1
ATOM 2570 C CA . GLU A 1 321 ? -5.882 20.327 22.933 1.00 98.19 321 GLU A CA 1
ATOM 2571 C C . GLU A 1 321 ? -5.118 21.086 21.843 1.00 98.19 321 GLU A C 1
ATOM 2573 O O . GLU A 1 321 ? -4.085 21.705 22.105 1.00 98.19 321 GLU A O 1
ATOM 2578 N N . TYR A 1 322 ? -5.652 21.094 20.617 1.00 97.81 322 TYR A N 1
ATOM 2579 C CA . TYR A 1 322 ? -4.960 21.611 19.433 1.00 97.81 322 TYR A CA 1
ATOM 2580 C C . TYR A 1 322 ? -4.691 23.117 19.518 1.00 97.81 322 TYR A C 1
ATOM 2582 O O . TYR A 1 322 ? -3.552 23.551 19.352 1.00 97.81 322 TYR A O 1
ATOM 2590 N N . ALA A 1 323 ? -5.712 23.922 19.836 1.00 97.50 323 ALA A N 1
ATOM 2591 C CA . ALA A 1 323 ? -5.561 25.372 19.977 1.00 97.50 323 ALA A CA 1
ATOM 2592 C C . ALA A 1 323 ? -4.633 25.767 21.138 1.00 97.50 323 ALA A C 1
ATOM 2594 O O . ALA A 1 323 ? -3.977 26.805 21.067 1.00 97.50 323 ALA A O 1
ATOM 2595 N N . LEU A 1 324 ? -4.555 24.935 22.182 1.00 97.81 324 LEU A N 1
ATOM 2596 C CA . LEU A 1 324 ? -3.710 25.166 23.356 1.00 97.81 324 LEU A CA 1
ATOM 2597 C C . LEU A 1 324 ? -2.310 24.539 23.228 1.00 97.81 324 LEU A C 1
ATOM 2599 O O . LEU A 1 324 ? -1.494 24.691 24.135 1.00 97.81 324 LEU A O 1
ATOM 2603 N N . ARG A 1 325 ? -2.013 23.850 22.114 1.00 97.62 325 ARG A N 1
ATOM 2604 C CA . ARG A 1 325 ? -0.730 23.172 21.844 1.00 97.62 325 ARG A CA 1
ATOM 2605 C C . ARG A 1 325 ? -0.286 22.250 22.988 1.00 97.62 325 ARG A C 1
ATOM 2607 O O . ARG A 1 325 ? 0.895 22.212 23.352 1.00 97.62 325 ARG A O 1
ATOM 2614 N N . THR A 1 326 ? -1.232 21.512 23.566 1.00 98.56 326 THR A N 1
ATOM 2615 C CA . THR A 1 326 ? -0.979 20.551 24.650 1.00 98.56 326 THR A CA 1
ATOM 2616 C C . THR A 1 326 ? -0.028 19.425 24.202 1.00 98.56 326 THR A C 1
ATOM 2618 O O . THR A 1 326 ? 0.229 19.268 23.004 1.00 98.56 326 THR A O 1
ATOM 2621 N N . PRO A 1 327 ? 0.509 18.595 25.120 1.00 98.50 327 PRO A N 1
ATOM 2622 C CA . PRO A 1 327 ? 1.290 17.416 24.735 1.00 98.50 327 PRO A CA 1
ATOM 2623 C C . PRO A 1 327 ? 0.562 16.508 23.733 1.00 98.50 327 PRO A C 1
ATOM 2625 O O . PRO A 1 327 ? 1.155 16.090 22.744 1.00 98.50 327 PRO A O 1
ATOM 2628 N N . ARG A 1 328 ? -0.748 16.306 23.916 1.00 97.88 328 ARG A N 1
ATOM 2629 C CA . ARG A 1 328 ? -1.579 15.488 23.028 1.00 97.88 328 ARG A CA 1
ATOM 2630 C C . ARG A 1 328 ? -1.760 16.116 21.638 1.00 97.88 328 ARG A C 1
ATOM 2632 O O . ARG A 1 328 ? -1.815 15.401 20.640 1.00 97.88 328 ARG A O 1
ATOM 2639 N N . ALA A 1 329 ? -1.786 17.447 21.543 1.00 98.38 329 ALA A N 1
ATOM 2640 C CA . ALA A 1 329 ? -1.723 18.131 20.252 1.00 98.38 329 ALA A CA 1
ATOM 2641 C C . ALA A 1 329 ? -0.379 17.911 19.545 1.00 98.38 329 ALA A C 1
ATOM 2643 O O . ALA A 1 329 ? -0.369 17.683 18.339 1.00 98.38 329 ALA A O 1
ATOM 2644 N N . ARG A 1 330 ? 0.737 17.919 20.286 1.00 98.50 330 ARG A N 1
ATOM 2645 C CA . ARG A 1 330 ? 2.069 17.641 19.725 1.00 98.50 330 ARG A CA 1
ATOM 2646 C C . ARG A 1 330 ? 2.216 16.195 19.252 1.00 98.50 330 ARG A C 1
ATOM 2648 O O . ARG A 1 330 ? 2.818 15.970 18.213 1.00 98.50 330 ARG A O 1
ATOM 2655 N N . GLU A 1 331 ? 1.631 15.228 19.957 1.00 98.56 331 GLU A N 1
ATOM 2656 C CA . GLU A 1 331 ? 1.573 13.829 19.500 1.00 98.56 331 GLU A CA 1
ATOM 2657 C C . GLU A 1 331 ? 0.815 13.691 18.174 1.00 98.56 331 GLU A C 1
ATOM 2659 O O . GLU A 1 331 ? 1.254 12.977 17.273 1.00 98.56 331 GLU A O 1
ATOM 2664 N N . PHE A 1 332 ? -0.306 14.404 18.035 1.00 98.81 332 PHE A N 1
ATOM 2665 C CA . PHE A 1 332 ? -1.048 14.452 16.780 1.00 98.81 332 PHE A CA 1
ATOM 2666 C C . PHE A 1 332 ? -0.263 15.159 15.665 1.00 98.81 332 PHE A C 1
ATOM 2668 O O . PHE A 1 332 ? -0.212 14.646 14.551 1.00 98.81 332 PHE A O 1
ATOM 2675 N N . GLU A 1 333 ? 0.379 16.298 15.943 1.00 98.56 333 GLU A N 1
ATOM 2676 C CA . GLU A 1 333 ? 1.243 16.991 14.973 1.00 98.56 333 GLU A CA 1
ATOM 2677 C C . GLU A 1 333 ? 2.393 16.080 14.507 1.00 98.56 333 GLU A C 1
ATOM 2679 O O . GLU A 1 333 ? 2.608 15.949 13.304 1.00 98.56 333 GLU A O 1
ATOM 2684 N N . ALA A 1 334 ? 3.044 15.358 15.425 1.00 98.62 334 ALA A N 1
ATOM 2685 C CA . ALA A 1 334 ? 4.100 14.395 15.108 1.00 98.62 334 ALA A CA 1
ATOM 2686 C C . ALA A 1 334 ? 3.587 13.188 14.302 1.00 98.62 334 ALA A C 1
ATOM 2688 O O . ALA A 1 334 ? 4.294 12.666 13.440 1.00 98.62 334 ALA A O 1
ATOM 2689 N N . TYR A 1 335 ? 2.353 12.732 14.553 1.00 98.50 335 TYR A N 1
ATOM 2690 C CA . TYR A 1 335 ? 1.698 11.744 13.694 1.00 98.50 335 TYR A CA 1
ATOM 2691 C C . TYR A 1 335 ? 1.520 12.290 12.274 1.00 98.50 335 TYR A C 1
ATOM 2693 O O . TYR A 1 335 ? 1.921 11.634 11.319 1.00 98.50 335 TYR A O 1
ATOM 2701 N N . VAL A 1 336 ? 0.974 13.501 12.129 1.00 98.69 336 VAL A N 1
ATOM 2702 C CA . VAL A 1 336 ? 0.751 14.120 10.814 1.00 98.69 336 VAL A CA 1
ATOM 2703 C C . VAL A 1 336 ? 2.066 14.320 10.059 1.00 98.69 336 VAL A C 1
ATOM 2705 O O . VAL A 1 336 ? 2.121 14.014 8.872 1.00 98.69 336 VAL A O 1
ATOM 2708 N N . GLU A 1 337 ? 3.121 14.776 10.732 1.00 98.31 337 GLU A N 1
ATOM 2709 C CA . GLU A 1 337 ? 4.448 14.957 10.135 1.00 98.31 337 GLU A CA 1
ATOM 2710 C C . GLU A 1 337 ? 5.058 13.628 9.673 1.00 98.31 337 GLU A C 1
ATOM 2712 O O . GLU A 1 337 ? 5.521 13.527 8.538 1.00 98.31 337 GLU A O 1
ATOM 2717 N N . ARG A 1 338 ? 4.989 12.580 10.506 1.00 96.69 338 ARG A N 1
ATOM 2718 C CA . ARG A 1 338 ? 5.479 11.237 10.155 1.00 96.69 338 ARG A CA 1
ATOM 2719 C C . ARG A 1 338 ? 4.739 10.642 8.957 1.00 96.69 338 ARG A C 1
ATOM 2721 O O . ARG A 1 338 ? 5.341 9.960 8.127 1.00 96.69 338 ARG A O 1
ATOM 2728 N N . GLU A 1 339 ? 3.428 10.850 8.886 1.00 96.88 339 GLU A N 1
ATOM 2729 C CA . GLU A 1 339 ? 2.629 10.371 7.762 1.00 96.88 339 GLU A CA 1
ATOM 2730 C C . GLU A 1 339 ? 2.888 11.159 6.476 1.00 96.88 339 GLU A C 1
ATOM 2732 O O . GLU A 1 339 ? 2.882 10.577 5.385 1.00 96.88 339 GLU A O 1
ATOM 2737 N N . GLY A 1 340 ? 3.119 12.465 6.617 1.00 96.62 340 GLY A N 1
ATOM 2738 C CA . GLY A 1 340 ? 3.445 13.385 5.541 1.00 96.62 340 GLY A CA 1
ATOM 2739 C C . GLY A 1 340 ? 2.376 13.443 4.452 1.00 96.62 340 GLY A C 1
ATOM 2740 O O . GLY A 1 340 ? 1.169 13.357 4.698 1.00 96.62 340 GLY A O 1
ATOM 2741 N N . GLU A 1 341 ? 2.845 13.557 3.212 1.00 95.81 341 GLU A N 1
ATOM 2742 C CA . GLU A 1 341 ? 2.007 13.777 2.034 1.00 95.81 341 GLU A CA 1
ATOM 2743 C C . GLU A 1 341 ? 0.916 12.710 1.839 1.00 95.81 341 GLU A C 1
ATOM 2745 O O . GLU A 1 341 ? -0.172 13.023 1.353 1.00 95.81 341 GLU A O 1
ATOM 2750 N N . ARG A 1 342 ? 1.166 11.454 2.234 1.00 96.44 342 ARG A N 1
ATOM 2751 C CA . ARG A 1 342 ? 0.175 10.374 2.093 1.00 96.44 342 ARG A CA 1
ATOM 2752 C C . ARG A 1 342 ? -1.108 10.682 2.853 1.00 96.44 342 ARG A C 1
ATOM 2754 O O . ARG A 1 342 ? -2.204 10.545 2.304 1.00 96.44 342 ARG A O 1
ATOM 2761 N N . LEU A 1 343 ? -0.970 11.176 4.081 1.00 98.38 343 LEU A N 1
ATOM 2762 C CA . LEU A 1 343 ? -2.120 11.500 4.914 1.00 98.38 343 LEU A CA 1
ATOM 2763 C C . LEU A 1 343 ? -2.785 12.783 4.436 1.00 98.38 343 LEU A C 1
ATOM 2765 O O . LEU A 1 343 ? -4.008 12.892 4.502 1.00 98.38 343 LEU A O 1
ATOM 2769 N N . ASP A 1 344 ? -2.002 13.730 3.924 1.00 98.06 344 ASP A N 1
ATOM 2770 C CA . ASP A 1 344 ? -2.522 14.954 3.321 1.00 98.06 344 ASP A CA 1
ATOM 2771 C C . ASP A 1 344 ? -3.425 14.645 2.130 1.00 98.06 344 ASP A C 1
ATOM 2773 O O . ASP A 1 344 ? -4.588 15.057 2.132 1.00 98.06 344 ASP A O 1
ATOM 2777 N N . ARG A 1 345 ? -2.935 13.868 1.154 1.00 97.94 345 ARG A N 1
ATOM 2778 C CA . ARG A 1 345 ? -3.708 13.502 -0.041 1.00 97.94 345 ARG A CA 1
ATOM 2779 C C . ARG A 1 345 ? -4.972 12.724 0.332 1.00 97.94 345 ARG A C 1
ATOM 2781 O O . ARG A 1 345 ? -6.060 13.096 -0.110 1.00 97.94 345 ARG A O 1
ATOM 2788 N N . TYR A 1 346 ? -4.870 11.733 1.224 1.00 98.50 346 TYR A N 1
ATOM 2789 C CA . TYR A 1 346 ? -6.036 10.993 1.719 1.00 98.50 346 TYR A CA 1
ATOM 2790 C C . TYR A 1 346 ? -7.060 11.907 2.406 1.00 98.50 346 TYR A C 1
ATOM 2792 O O . TYR A 1 346 ? -8.252 11.867 2.096 1.00 98.50 346 TYR A O 1
ATOM 2800 N N . ALA A 1 347 ? -6.618 12.766 3.323 1.00 98.75 347 ALA A N 1
ATOM 2801 C CA . ALA A 1 347 ? -7.512 13.640 4.071 1.00 98.75 347 ALA A CA 1
ATOM 2802 C C . ALA A 1 347 ? -8.189 14.694 3.180 1.00 98.75 347 ALA A C 1
ATOM 2804 O O . ALA A 1 347 ? -9.360 15.018 3.398 1.00 98.75 347 ALA A O 1
ATOM 2805 N N . VAL A 1 348 ? -7.481 15.212 2.170 1.00 98.75 348 VAL A N 1
ATOM 2806 C CA . VAL A 1 348 ? -8.046 16.121 1.163 1.00 98.75 348 VAL A CA 1
ATOM 2807 C C . VAL A 1 348 ? -9.076 15.395 0.302 1.00 98.75 348 VAL A C 1
ATOM 2809 O O . VAL A 1 348 ? -10.188 15.906 0.166 1.00 98.75 348 VAL A O 1
ATOM 2812 N N . TYR A 1 349 ? -8.767 14.188 -0.186 1.00 98.50 349 TYR A N 1
ATOM 2813 C CA . TYR A 1 349 ? -9.718 13.354 -0.925 1.00 98.50 349 TYR A CA 1
ATOM 2814 C C . TYR A 1 349 ? -11.006 13.127 -0.127 1.00 98.50 349 TYR A C 1
ATOM 2816 O O . TYR A 1 349 ? -12.100 13.401 -0.616 1.00 98.50 349 TYR A O 1
ATOM 2824 N N . ARG A 1 350 ? -10.891 12.686 1.134 1.00 98.12 350 ARG A N 1
ATOM 2825 C CA . ARG A 1 350 ? -12.054 12.439 2.002 1.00 98.12 350 ARG A CA 1
ATOM 2826 C C . ARG A 1 350 ? -12.854 13.714 2.271 1.00 98.12 350 ARG A C 1
ATOM 2828 O O . ARG A 1 350 ? -14.080 13.670 2.312 1.00 98.12 350 ARG A O 1
ATOM 2835 N N . ALA A 1 351 ? -12.187 14.856 2.445 1.00 98.44 351 ALA A N 1
ATOM 2836 C CA . ALA A 1 351 ? -12.863 16.135 2.642 1.00 98.44 351 ALA A CA 1
ATOM 2837 C C . ALA A 1 351 ? -13.609 16.608 1.381 1.00 98.44 351 ALA A C 1
ATOM 2839 O O . ALA A 1 351 ? -14.708 17.153 1.512 1.00 98.44 351 ALA A O 1
ATOM 2840 N N . LEU A 1 352 ? -13.037 16.400 0.189 1.00 98.31 352 LEU A N 1
ATOM 2841 C CA . LEU A 1 352 ? -13.686 16.674 -1.098 1.00 98.31 352 LEU A CA 1
ATOM 2842 C C . LEU A 1 352 ? -14.896 15.764 -1.307 1.00 98.31 352 LEU A C 1
ATOM 2844 O O . LEU A 1 352 ? -15.994 16.276 -1.515 1.00 98.31 352 LEU A O 1
ATOM 2848 N N . ASP A 1 353 ? -14.715 14.451 -1.159 1.00 96.75 353 ASP A N 1
ATOM 2849 C CA . ASP A 1 353 ? -15.779 13.448 -1.263 1.00 96.75 353 ASP A CA 1
ATOM 2850 C C . ASP A 1 353 ? -16.957 13.793 -0.335 1.00 96.75 353 ASP A C 1
ATOM 2852 O O . ASP A 1 353 ? -18.095 13.924 -0.781 1.00 96.75 353 ASP A O 1
ATOM 2856 N N . ASP A 1 354 ? -16.683 14.078 0.943 1.00 95.31 354 ASP A N 1
ATOM 2857 C CA . ASP A 1 354 ? -17.703 14.492 1.913 1.00 95.31 354 ASP A CA 1
ATOM 2858 C C . ASP A 1 354 ? -18.420 15.798 1.533 1.00 95.31 354 ASP A C 1
ATOM 2860 O O . ASP A 1 354 ? -19.590 15.993 1.881 1.00 95.31 354 ASP A O 1
ATOM 2864 N N . ALA A 1 355 ? -17.711 16.756 0.931 1.00 96.88 355 ALA A N 1
ATOM 2865 C CA . ALA A 1 355 ? -18.271 18.053 0.567 1.00 96.88 355 ALA A CA 1
ATOM 2866 C C . ALA A 1 355 ? -19.145 17.955 -0.686 1.00 96.88 355 ALA A C 1
ATOM 2868 O O . ALA A 1 355 ? -20.257 18.484 -0.682 1.00 96.88 355 ALA A O 1
ATOM 2869 N N . ILE A 1 356 ? -18.655 17.262 -1.711 1.00 96.38 356 ILE A N 1
ATOM 2870 C CA . ILE A 1 356 ? -19.324 17.087 -3.000 1.00 96.38 356 ILE A CA 1
ATOM 2871 C C . ILE A 1 356 ? -20.547 16.193 -2.833 1.00 96.38 356 ILE A C 1
ATOM 2873 O O . ILE A 1 356 ? -21.644 16.600 -3.205 1.00 96.38 356 ILE A O 1
ATOM 2877 N N . HIS A 1 357 ? -20.407 15.042 -2.173 1.00 92.56 357 HIS A N 1
ATOM 2878 C CA . HIS A 1 357 ? -21.527 14.128 -1.959 1.00 92.56 357 HIS A CA 1
ATOM 2879 C C . HIS A 1 357 ? -22.640 14.758 -1.102 1.00 92.56 357 HIS A C 1
ATOM 2881 O O . HIS A 1 357 ? -23.823 14.533 -1.334 1.00 92.56 357 HIS A O 1
ATOM 2887 N N . ARG A 1 358 ? -22.291 15.627 -0.137 1.00 93.00 358 ARG A N 1
ATOM 2888 C CA . ARG A 1 358 ? -23.293 16.388 0.633 1.00 93.00 358 ARG A CA 1
ATOM 2889 C C . ARG A 1 358 ? -24.070 17.385 -0.230 1.00 93.00 358 ARG A C 1
ATOM 2891 O O . ARG A 1 358 ? -25.229 17.651 0.070 1.00 93.00 358 ARG A O 1
ATOM 2898 N N . GLN A 1 359 ? -23.429 17.979 -1.235 1.00 94.88 359 GLN A N 1
ATOM 2899 C CA . GLN A 1 359 ? -24.087 18.904 -2.161 1.00 94.88 359 GLN A CA 1
ATOM 2900 C C . GLN A 1 359 ? -24.920 18.156 -3.202 1.00 94.88 359 GLN A C 1
ATOM 2902 O O . GLN A 1 359 ? -26.007 18.610 -3.547 1.00 94.88 359 GLN A O 1
ATOM 2907 N N . ASN A 1 360 ? -24.425 17.013 -3.675 1.00 94.31 360 ASN A N 1
ATOM 2908 C CA . ASN A 1 360 ? -25.105 16.166 -4.638 1.00 94.31 360 ASN A CA 1
ATOM 2909 C C . ASN A 1 360 ? -24.898 14.674 -4.303 1.00 94.31 360 ASN A C 1
ATOM 2911 O O . ASN A 1 360 ? -23.881 14.097 -4.697 1.00 94.31 360 ASN A O 1
ATOM 2915 N N . PRO A 1 361 ? -25.873 14.026 -3.636 1.00 90.31 361 PRO A N 1
ATOM 2916 C CA . PRO A 1 361 ? -25.798 12.604 -3.292 1.00 90.31 361 PRO A CA 1
ATOM 2917 C C . PRO A 1 361 ? -25.734 11.655 -4.499 1.00 90.31 361 PRO A C 1
ATOM 2919 O O . PRO A 1 361 ? -25.402 10.484 -4.336 1.00 90.31 361 PRO A O 1
ATOM 2922 N N . ALA A 1 362 ? -26.039 12.137 -5.711 1.00 90.94 362 ALA A N 1
ATOM 2923 C CA . ALA A 1 362 ? -25.917 11.352 -6.937 1.00 90.94 362 ALA A CA 1
ATOM 2924 C C . ALA A 1 362 ? -24.471 11.261 -7.460 1.00 90.94 362 ALA A C 1
ATOM 2926 O O . ALA A 1 362 ? -24.214 10.490 -8.379 1.00 90.94 362 ALA A O 1
ATOM 2927 N N . VAL A 1 363 ? -23.524 12.019 -6.896 1.00 92.06 363 VAL A N 1
ATOM 2928 C CA . VAL A 1 363 ? -22.102 11.946 -7.259 1.00 92.06 363 VAL A CA 1
ATOM 2929 C C . VAL A 1 363 ? -21.392 10.975 -6.316 1.00 92.06 363 VAL A C 1
ATOM 2931 O O . VAL A 1 363 ? -21.303 11.214 -5.108 1.00 92.06 363 VAL A O 1
ATOM 2934 N N . TRP A 1 364 ? -20.899 9.871 -6.882 1.00 88.06 364 TRP A N 1
ATOM 2935 C CA . TRP A 1 364 ? -20.314 8.745 -6.137 1.00 88.06 364 TRP A CA 1
ATOM 2936 C C . TRP A 1 364 ? -18.802 8.637 -6.274 1.00 88.06 364 TRP A C 1
ATOM 2938 O O . TRP A 1 364 ? -18.125 8.256 -5.322 1.00 88.06 364 TRP A O 1
ATOM 2948 N N . VAL A 1 365 ? -18.283 8.968 -7.454 1.00 92.50 365 VAL A N 1
ATOM 2949 C CA . VAL A 1 365 ? -16.888 8.749 -7.829 1.00 92.50 365 VAL A CA 1
ATOM 2950 C C . VAL A 1 365 ? -16.223 10.064 -8.190 1.00 92.50 365 VAL A C 1
ATOM 2952 O O . VAL A 1 365 ? -16.863 10.984 -8.703 1.00 92.50 365 VAL A O 1
ATOM 2955 N N . TRP A 1 366 ? -14.913 10.153 -7.968 1.00 94.62 366 TRP A N 1
ATOM 2956 C CA . TRP A 1 366 ? -14.177 11.386 -8.247 1.00 94.62 366 TRP A CA 1
ATOM 2957 C C . TRP A 1 366 ? -14.170 11.772 -9.726 1.00 94.62 366 TRP A C 1
ATOM 2959 O O . TRP A 1 366 ? -14.005 12.945 -10.050 1.00 94.62 366 TRP A O 1
ATOM 2969 N N . LYS A 1 367 ? -14.393 10.818 -10.640 1.00 93.56 367 LYS A N 1
ATOM 2970 C CA . LYS A 1 367 ? -14.486 11.107 -12.077 1.00 93.56 367 LYS A CA 1
ATOM 2971 C C . LYS A 1 367 ? -15.684 11.996 -12.428 1.00 93.56 367 LYS A C 1
ATOM 2973 O O . LYS A 1 367 ? -15.614 12.721 -13.416 1.00 93.56 367 LYS A O 1
ATOM 2978 N N . ASP A 1 368 ? -16.720 11.985 -11.591 1.00 95.81 368 ASP A N 1
ATOM 2979 C CA . ASP A 1 368 ? -17.938 12.783 -11.757 1.00 95.81 368 ASP A CA 1
ATOM 2980 C C . ASP A 1 368 ? -17.895 14.093 -10.956 1.00 95.81 368 ASP A C 1
ATOM 2982 O O . ASP A 1 368 ? -18.831 14.892 -11.002 1.00 95.81 368 ASP A O 1
ATOM 2986 N N . TRP A 1 369 ? -16.804 14.358 -10.228 1.00 97.06 369 TRP A N 1
ATOM 2987 C CA . TRP A 1 369 ? -16.590 15.648 -9.573 1.00 97.06 369 TRP A CA 1
ATOM 2988 C C . TRP A 1 369 ? -16.447 16.771 -10.611 1.00 97.06 369 TRP A C 1
ATOM 2990 O O . TRP A 1 369 ? -16.134 16.495 -11.779 1.00 97.06 369 TRP A O 1
ATOM 3000 N N . PRO A 1 370 ? -16.621 18.046 -10.206 1.00 97.06 370 PRO A N 1
ATOM 3001 C CA . PRO A 1 370 ? -16.169 19.181 -11.005 1.00 97.06 370 PRO A CA 1
ATOM 3002 C C . PRO A 1 370 ? -14.737 18.962 -11.504 1.00 97.06 370 PRO A C 1
ATOM 3004 O O . PRO A 1 370 ? -13.893 18.464 -10.758 1.00 97.06 370 PRO A O 1
ATOM 3007 N N . GLU A 1 371 ? -14.472 19.307 -12.766 1.00 97.56 371 GLU A N 1
ATOM 3008 C CA . GLU A 1 371 ? -13.205 19.008 -13.450 1.00 97.56 371 GLU A CA 1
ATOM 3009 C C . GLU A 1 371 ? -11.980 19.492 -12.664 1.00 97.56 371 GLU A C 1
ATOM 3011 O O . GLU A 1 371 ? -11.012 18.753 -12.491 1.00 97.56 371 GLU A O 1
ATOM 3016 N N . GLU A 1 372 ? -12.089 20.682 -12.079 1.00 97.56 372 GLU A N 1
ATOM 3017 C CA . GLU A 1 372 ? -11.074 21.308 -11.235 1.00 97.56 372 GLU A CA 1
ATOM 3018 C C . GLU A 1 372 ? -10.704 20.509 -9.973 1.00 97.56 372 GLU A C 1
ATOM 3020 O O . GLU A 1 372 ? -9.655 20.763 -9.402 1.00 97.56 372 GLU A O 1
ATOM 3025 N N . TYR A 1 373 ? -11.509 19.532 -9.535 1.00 98.06 373 TYR A N 1
ATOM 3026 C CA . TYR A 1 373 ? -11.199 18.667 -8.385 1.00 98.06 373 TYR A CA 1
ATOM 3027 C C . TYR A 1 373 ? -10.724 17.260 -8.770 1.00 98.06 373 TYR A C 1
ATOM 3029 O O . TYR A 1 373 ? -10.380 16.460 -7.896 1.00 98.06 373 TYR A O 1
ATOM 3037 N N . ARG A 1 374 ? -10.689 16.926 -10.064 1.00 97.06 374 ARG A N 1
ATOM 3038 C CA . ARG A 1 374 ? -10.287 15.588 -10.533 1.00 97.06 374 ARG A CA 1
ATOM 3039 C C . ARG A 1 374 ? -8.778 15.379 -10.503 1.00 97.06 374 ARG A C 1
ATOM 3041 O O . ARG A 1 374 ? -8.336 14.233 -10.460 1.00 97.06 374 ARG A O 1
ATOM 3048 N N . ASP A 1 375 ? -7.997 16.453 -10.551 1.00 96.94 375 ASP A N 1
ATOM 3049 C CA . ASP A 1 375 ? -6.543 16.412 -10.407 1.00 96.94 375 ASP A CA 1
ATOM 3050 C C . ASP A 1 375 ? -6.143 16.842 -8.983 1.00 96.94 375 ASP A C 1
ATOM 3052 O O . ASP A 1 375 ? -6.401 17.998 -8.616 1.00 96.94 375 ASP A O 1
ATOM 3056 N N . PRO A 1 376 ? -5.512 15.957 -8.181 1.00 96.69 376 PRO A N 1
ATOM 3057 C CA . PRO A 1 376 ? -5.037 16.303 -6.842 1.00 96.69 376 PRO A CA 1
ATOM 3058 C C . PRO A 1 376 ? -4.022 17.457 -6.827 1.00 96.69 376 PRO A C 1
ATOM 3060 O O . PRO A 1 376 ? -3.870 18.107 -5.794 1.00 96.69 376 PRO A O 1
ATOM 3063 N N . HIS A 1 377 ? -3.347 17.731 -7.947 1.00 96.50 377 HIS A N 1
ATOM 3064 C CA . HIS A 1 377 ? -2.346 18.794 -8.075 1.00 96.50 377 HIS A CA 1
ATOM 3065 C C . HIS A 1 377 ? -2.918 20.136 -8.544 1.00 96.50 377 HIS A C 1
ATOM 3067 O O . HIS A 1 377 ? -2.186 21.122 -8.652 1.00 96.50 377 HIS A O 1
ATOM 3073 N N . SER A 1 378 ? -4.221 20.205 -8.809 1.00 98.19 378 SER A N 1
ATOM 3074 C CA . SER A 1 378 ? -4.852 21.429 -9.290 1.00 98.19 378 SER A CA 1
ATOM 3075 C C . SER A 1 378 ? -4.835 22.560 -8.240 1.00 98.19 378 SER A C 1
ATOM 3077 O O . SER A 1 378 ? -4.979 22.321 -7.031 1.00 98.19 378 SER A O 1
ATOM 3079 N N . PRO A 1 379 ? -4.771 23.833 -8.677 1.00 98.44 379 PRO A N 1
ATOM 3080 C CA . PRO A 1 379 ? -4.908 24.978 -7.776 1.00 98.44 379 PRO A CA 1
ATOM 3081 C C . PRO A 1 379 ? -6.231 24.985 -6.994 1.00 98.44 379 PRO A C 1
ATOM 3083 O O . PRO A 1 379 ? -6.274 25.447 -5.853 1.00 98.44 379 PRO A O 1
ATOM 3086 N N . ALA A 1 380 ? -7.311 24.457 -7.582 1.00 98.56 380 ALA A N 1
ATOM 3087 C CA . ALA A 1 380 ? -8.621 24.396 -6.941 1.00 98.56 380 ALA A CA 1
ATOM 3088 C C . ALA A 1 380 ? -8.643 23.418 -5.757 1.00 98.56 380 ALA A C 1
ATOM 3090 O O . ALA A 1 380 ? -9.221 23.742 -4.718 1.00 98.56 380 ALA A O 1
ATOM 3091 N N . VAL A 1 381 ? -7.972 22.264 -5.864 1.00 98.62 381 VAL A N 1
ATOM 3092 C CA . VAL A 1 381 ? -7.813 21.320 -4.744 1.00 98.62 381 VAL A CA 1
ATOM 3093 C C . VAL A 1 381 ? -6.992 21.944 -3.615 1.00 98.62 381 VAL A C 1
ATOM 3095 O O . VAL A 1 381 ? -7.398 21.870 -2.451 1.00 98.62 381 VAL A O 1
ATOM 3098 N N . ALA A 1 382 ? -5.888 22.624 -3.937 1.00 98.38 382 ALA A N 1
ATOM 3099 C CA . ALA A 1 382 ? -5.074 23.324 -2.941 1.00 98.38 382 ALA A CA 1
ATOM 3100 C C . ALA A 1 382 ? -5.875 24.424 -2.214 1.00 98.38 382 ALA A C 1
ATOM 3102 O O . ALA A 1 382 ? -5.862 24.519 -0.982 1.00 98.38 382 ALA A O 1
ATOM 3103 N N . GLU A 1 383 ? -6.641 25.220 -2.962 1.00 98.56 383 GLU A N 1
ATOM 3104 C CA . GLU A 1 383 ? -7.506 26.260 -2.404 1.00 98.56 383 GLU A CA 1
ATOM 3105 C C . GLU A 1 383 ? -8.642 25.673 -1.554 1.00 98.56 383 GLU A C 1
ATOM 3107 O O . GLU A 1 383 ? -8.944 26.187 -0.469 1.00 98.56 383 GLU A O 1
ATOM 3112 N N . PHE A 1 384 ? -9.250 24.568 -1.998 1.00 98.69 384 PHE A N 1
ATOM 3113 C CA . PHE A 1 384 ? -10.245 23.835 -1.221 1.00 98.69 384 PHE A CA 1
ATOM 3114 C C . PHE A 1 384 ? -9.659 23.373 0.115 1.00 98.69 384 PHE A C 1
ATOM 3116 O O . PHE A 1 384 ? -10.249 23.649 1.164 1.00 98.69 384 PHE A O 1
ATOM 3123 N N . ALA A 1 385 ? -8.490 22.726 0.097 1.00 98.44 385 ALA A N 1
ATOM 3124 C CA . ALA A 1 385 ? -7.822 22.229 1.295 1.00 98.44 385 ALA A CA 1
ATOM 3125 C C . ALA A 1 385 ? -7.531 23.364 2.288 1.00 98.44 385 ALA A C 1
ATOM 3127 O O . ALA A 1 385 ? -7.809 23.231 3.482 1.00 98.44 385 ALA A O 1
ATOM 3128 N N . ARG A 1 386 ? -7.075 24.522 1.793 1.00 98.38 386 ARG A N 1
ATOM 3129 C CA . ARG A 1 386 ? -6.829 25.725 2.602 1.00 98.38 386 ARG A CA 1
ATOM 3130 C C . ARG A 1 386 ? -8.113 26.285 3.220 1.00 98.38 386 ARG A C 1
ATOM 3132 O O . ARG A 1 386 ? -8.161 26.552 4.422 1.00 98.38 386 ARG A O 1
ATOM 3139 N N . ARG A 1 387 ? -9.184 26.438 2.432 1.00 98.31 387 ARG A N 1
ATOM 3140 C CA . ARG A 1 387 ? -10.483 26.954 2.915 1.00 98.31 387 ARG A CA 1
ATOM 3141 C C . ARG A 1 387 ? -11.175 25.991 3.879 1.00 98.31 387 ARG A C 1
ATOM 3143 O O . ARG A 1 387 ? -11.838 26.421 4.823 1.00 98.31 387 ARG A O 1
ATOM 3150 N N . ARG A 1 388 ? -11.040 24.684 3.649 1.00 98.12 388 ARG A N 1
ATOM 3151 C CA . ARG A 1 388 ? -11.678 23.605 4.418 1.00 98.12 388 ARG A CA 1
ATOM 3152 C C . ARG A 1 388 ? -10.698 22.880 5.340 1.00 98.12 388 ARG A C 1
ATOM 3154 O O . ARG A 1 388 ? -10.945 21.728 5.695 1.00 98.12 388 ARG A O 1
ATOM 3161 N N . TRP A 1 389 ? -9.650 23.559 5.810 1.00 98.38 389 TRP A N 1
ATOM 3162 C CA . TRP A 1 389 ? -8.565 22.946 6.586 1.00 98.38 389 TRP A CA 1
ATOM 3163 C C . TRP A 1 389 ? -9.042 22.135 7.799 1.00 98.38 389 TRP A C 1
ATOM 3165 O O . TRP A 1 389 ? -8.485 21.083 8.081 1.00 98.38 389 TRP A O 1
ATOM 3175 N N . ARG A 1 390 ? -10.115 22.555 8.490 1.00 98.50 390 ARG A N 1
ATOM 3176 C CA . ARG A 1 390 ? -10.689 21.791 9.619 1.00 98.50 390 ARG A CA 1
ATOM 3177 C C . ARG A 1 390 ? -11.270 20.446 9.187 1.00 98.50 390 ARG A C 1
ATOM 3179 O O . ARG A 1 390 ? -11.198 19.492 9.947 1.00 98.50 390 ARG A O 1
ATOM 3186 N N . SER A 1 391 ? -11.852 20.372 7.990 1.00 98.56 391 SER A N 1
ATOM 3187 C CA . SER A 1 391 ? -12.383 19.124 7.429 1.00 98.56 391 SER A CA 1
ATOM 3188 C C . SER A 1 391 ? -11.258 18.181 7.020 1.00 98.56 391 SER A C 1
ATOM 3190 O O . SER A 1 391 ? -11.358 16.983 7.251 1.00 98.56 391 SER A O 1
ATOM 3192 N N . VAL A 1 392 ? -10.177 18.723 6.455 1.00 98.81 392 VAL A N 1
ATOM 3193 C CA . VAL A 1 392 ? -8.967 17.949 6.154 1.00 98.81 392 VAL A CA 1
ATOM 3194 C C . VAL A 1 392 ? -8.360 17.431 7.462 1.00 98.81 392 VAL A C 1
ATOM 3196 O O . VAL A 1 392 ? -8.182 16.232 7.639 1.00 98.81 392 VAL A O 1
ATOM 3199 N N . LEU A 1 393 ? -8.139 18.313 8.438 1.00 98.81 393 LEU A N 1
ATOM 3200 C CA . LEU A 1 393 ? -7.567 17.958 9.737 1.00 98.81 393 LEU A CA 1
ATOM 3201 C C . LEU A 1 393 ? -8.431 16.950 10.515 1.00 98.81 393 LEU A C 1
ATOM 3203 O O . LEU A 1 393 ? -7.884 16.111 11.224 1.00 98.81 393 LEU A O 1
ATOM 3207 N N . PHE A 1 394 ? -9.757 16.982 10.351 1.00 98.94 394 PHE A N 1
ATOM 3208 C CA . PHE A 1 394 ? -10.662 15.979 10.917 1.00 98.94 394 PHE A CA 1
ATOM 3209 C C . PHE A 1 394 ? -10.331 14.567 10.419 1.00 98.94 394 PHE A C 1
ATOM 3211 O O . PHE A 1 394 ? -10.186 13.658 11.231 1.00 98.94 394 PHE A O 1
ATOM 3218 N N . HIS A 1 395 ? -10.161 14.379 9.108 1.00 98.81 395 HIS A N 1
ATOM 3219 C CA . HIS A 1 395 ? -9.830 13.062 8.549 1.00 98.81 395 HIS A CA 1
ATOM 3220 C C . HIS A 1 395 ? -8.444 12.580 8.989 1.00 98.81 395 HIS A C 1
ATOM 3222 O O . HIS A 1 395 ? -8.271 11.392 9.261 1.00 98.81 395 HIS A O 1
ATOM 3228 N N . LYS A 1 396 ? -7.492 13.503 9.182 1.00 98.94 396 LYS A N 1
ATOM 3229 C CA . LYS A 1 396 ? -6.198 13.198 9.815 1.00 98.94 396 LYS A CA 1
ATOM 3230 C C . LYS A 1 396 ? -6.357 12.721 11.259 1.00 98.94 396 LYS A C 1
ATOM 3232 O O . LYS A 1 396 ? -5.781 11.709 11.643 1.00 98.94 396 LYS A O 1
ATOM 3237 N N . TYR A 1 397 ? -7.160 13.434 12.049 1.00 98.88 397 TYR A N 1
ATOM 3238 C CA . TYR A 1 397 ? -7.454 13.078 13.437 1.00 98.88 397 TYR A CA 1
ATOM 3239 C C . TYR A 1 397 ? -8.110 11.698 13.542 1.00 98.88 397 TYR A C 1
ATOM 3241 O O . TYR A 1 397 ? -7.746 10.921 14.419 1.00 98.88 397 TYR A O 1
ATOM 3249 N N . VAL A 1 398 ? -9.032 11.358 12.635 1.00 98.88 398 VAL A N 1
ATOM 3250 C CA . VAL A 1 398 ? -9.670 10.032 12.612 1.00 98.88 398 VAL A CA 1
ATOM 3251 C C . VAL A 1 398 ? -8.637 8.922 12.405 1.00 98.88 398 VAL A C 1
ATOM 3253 O O . VAL A 1 398 ? -8.642 7.956 13.162 1.00 98.88 398 VAL A O 1
ATOM 3256 N N . GLN A 1 399 ? -7.722 9.065 11.440 1.00 98.81 399 GLN A N 1
ATOM 3257 C CA . GLN A 1 399 ? -6.663 8.067 11.227 1.00 98.81 399 GLN A CA 1
ATOM 3258 C C . GLN A 1 399 ? -5.692 7.989 12.411 1.00 98.81 399 GLN A C 1
ATOM 3260 O O . GLN A 1 399 ? -5.287 6.895 12.792 1.00 98.81 399 GLN A O 1
ATOM 3265 N N . TRP A 1 400 ? -5.401 9.116 13.067 1.00 98.81 400 TRP A N 1
ATOM 3266 C CA . TRP A 1 400 ? -4.624 9.123 14.307 1.00 98.81 400 TRP A CA 1
ATOM 3267 C C . TRP A 1 400 ? -5.326 8.367 15.447 1.00 98.81 400 TRP A C 1
ATOM 3269 O O . TRP A 1 400 ? -4.684 7.592 16.149 1.00 98.81 400 TRP A O 1
ATOM 3279 N N . GLN A 1 401 ? -6.644 8.524 15.621 1.00 98.88 401 GLN A N 1
ATOM 3280 C CA . GLN A 1 401 ? -7.384 7.737 16.617 1.00 98.88 401 GLN A CA 1
ATOM 3281 C C . GLN A 1 401 ? -7.357 6.235 16.294 1.00 98.88 401 GLN A C 1
ATOM 3283 O O . GLN A 1 401 ? -7.257 5.426 17.215 1.00 98.88 401 GLN A 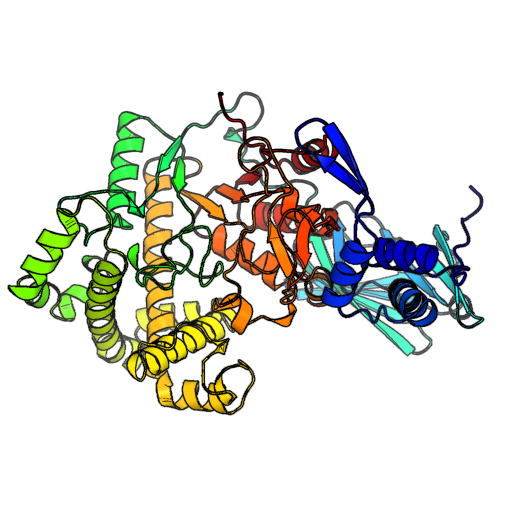O 1
ATOM 3288 N N . ILE A 1 402 ? -7.407 5.859 15.008 1.00 98.75 402 ILE A N 1
ATOM 3289 C CA . ILE A 1 402 ? -7.303 4.450 14.593 1.00 98.75 402 ILE A CA 1
ATOM 3290 C C . ILE A 1 402 ? -5.918 3.905 14.926 1.00 98.75 402 ILE A C 1
ATOM 3292 O O . ILE A 1 402 ? -5.820 2.848 15.539 1.00 98.75 402 ILE A O 1
ATOM 3296 N N . GLU A 1 403 ? -4.865 4.650 14.586 1.00 98.31 403 GLU A N 1
ATOM 3297 C CA . GLU A 1 403 ? -3.478 4.305 14.906 1.00 98.31 403 GLU A CA 1
ATOM 3298 C C . GLU A 1 403 ? -3.309 4.022 16.407 1.00 98.31 403 GLU A C 1
ATOM 3300 O O . GLU A 1 403 ? -2.739 3.002 16.785 1.00 98.31 403 GLU A O 1
ATOM 3305 N N . LEU A 1 404 ? -3.848 4.889 17.272 1.00 98.69 404 LEU A N 1
ATOM 3306 C CA . LEU A 1 404 ? -3.750 4.724 18.724 1.00 98.69 404 LEU A CA 1
ATOM 3307 C C . LEU A 1 404 ? -4.448 3.453 19.225 1.00 98.69 404 LEU A C 1
ATOM 3309 O O . LEU A 1 404 ? -3.873 2.729 20.039 1.00 98.69 404 LEU A O 1
ATOM 3313 N N . GLN A 1 405 ? -5.672 3.183 18.761 1.00 98.88 405 GLN A N 1
ATOM 3314 C CA . GLN A 1 405 ? -6.432 2.011 19.205 1.00 98.88 405 GLN A CA 1
ATOM 3315 C C . GLN A 1 405 ? -5.875 0.705 18.629 1.00 98.88 405 GLN A C 1
ATOM 3317 O O . GLN A 1 405 ? -5.800 -0.287 19.350 1.00 98.88 405 GLN A O 1
ATOM 3322 N N . LEU A 1 406 ? -5.414 0.708 17.377 1.00 98.50 406 LEU A N 1
ATOM 3323 C CA . LEU A 1 406 ? -4.793 -0.461 16.759 1.00 98.50 406 LEU A CA 1
ATOM 3324 C C . LEU A 1 406 ? -3.449 -0.801 17.422 1.00 98.50 406 LEU A C 1
ATOM 3326 O O . LEU A 1 406 ? -3.194 -1.961 17.745 1.00 98.50 406 LEU A O 1
ATOM 3330 N N . ALA A 1 407 ? -2.625 0.213 17.707 1.00 98.56 407 ALA A N 1
ATOM 3331 C CA . ALA A 1 407 ? -1.393 0.046 18.474 1.00 98.56 407 ALA A CA 1
ATOM 3332 C C . ALA A 1 407 ? -1.663 -0.522 19.875 1.00 98.56 407 ALA A C 1
ATOM 3334 O O . ALA A 1 407 ? -0.895 -1.346 20.375 1.00 98.56 407 ALA A O 1
ATOM 3335 N N . ASP A 1 408 ? -2.748 -0.084 20.521 1.00 98.81 408 ASP A N 1
ATOM 3336 C CA . ASP A 1 408 ? -3.167 -0.621 21.816 1.00 98.81 408 ASP A CA 1
ATOM 3337 C C . ASP A 1 408 ? -3.614 -2.080 21.731 1.00 98.81 408 ASP A C 1
ATOM 3339 O O . ASP A 1 408 ? -3.209 -2.877 22.575 1.00 98.81 408 ASP A O 1
ATOM 3343 N N . ALA A 1 409 ? -4.370 -2.452 20.696 1.00 98.69 409 ALA A N 1
ATOM 3344 C CA . ALA A 1 409 ? -4.782 -3.832 20.465 1.00 98.69 409 ALA A CA 1
ATOM 3345 C C . ALA A 1 409 ? -3.576 -4.768 20.263 1.00 98.69 409 ALA A C 1
ATOM 3347 O O . ALA A 1 409 ? -3.525 -5.822 20.894 1.00 98.69 409 ALA A O 1
ATOM 3348 N N . GLN A 1 410 ? -2.566 -4.364 19.480 1.00 98.69 410 GLN A N 1
ATOM 3349 C CA . GLN A 1 410 ? -1.335 -5.151 19.317 1.00 98.69 410 GLN A CA 1
ATOM 3350 C C . GLN A 1 410 ? -0.563 -5.302 20.630 1.00 98.69 410 GLN A C 1
ATOM 3352 O O . GLN A 1 410 ? -0.182 -6.412 20.998 1.00 98.69 410 GLN A O 1
ATOM 3357 N N . ARG A 1 411 ? -0.335 -4.200 21.363 1.00 98.69 411 ARG A N 1
ATOM 3358 C CA . ARG A 1 411 ? 0.353 -4.265 22.666 1.00 98.69 411 ARG A CA 1
ATOM 3359 C C . ARG A 1 411 ? -0.388 -5.173 23.639 1.00 98.69 411 ARG A C 1
ATOM 3361 O O . ARG A 1 411 ? 0.246 -5.924 24.373 1.00 98.69 411 ARG A O 1
ATOM 3368 N N . HIS A 1 412 ? -1.714 -5.097 23.638 1.00 98.62 412 HIS A N 1
ATOM 3369 C CA . HIS A 1 412 ? -2.560 -5.923 24.479 1.00 98.62 412 HIS A CA 1
ATOM 3370 C C . HIS A 1 412 ? -2.482 -7.405 24.090 1.00 98.62 412 HIS A C 1
ATOM 3372 O O . HIS A 1 412 ? -2.286 -8.232 24.972 1.00 98.62 412 HIS A O 1
ATOM 3378 N N . ALA A 1 413 ? -2.504 -7.738 22.794 1.00 98.62 413 ALA A N 1
ATOM 3379 C CA . ALA A 1 413 ? -2.284 -9.103 22.312 1.00 98.62 413 ALA A CA 1
ATOM 3380 C C . ALA A 1 413 ? -0.958 -9.688 22.817 1.00 98.62 413 ALA A C 1
ATOM 3382 O O . ALA A 1 413 ? -0.943 -10.762 23.420 1.00 98.62 413 ALA A O 1
ATOM 3383 N N . CYS A 1 414 ? 0.142 -8.946 22.659 1.00 98.12 414 CYS A N 1
ATOM 3384 C CA . CYS A 1 414 ? 1.445 -9.354 23.183 1.00 98.12 414 CYS A CA 1
ATOM 3385 C C . CYS A 1 414 ? 1.441 -9.504 24.714 1.00 98.12 414 CYS A C 1
ATOM 3387 O O . CYS A 1 414 ? 2.016 -10.455 25.239 1.00 98.12 414 CYS A O 1
ATOM 3389 N N . ALA A 1 415 ? 0.789 -8.590 25.441 1.00 98.25 415 ALA A N 1
ATOM 3390 C CA . ALA A 1 415 ? 0.690 -8.650 26.901 1.00 98.25 415 ALA A CA 1
ATOM 3391 C C . ALA A 1 415 ? -0.126 -9.860 27.392 1.00 98.25 415 ALA A C 1
ATOM 3393 O O . ALA A 1 415 ? 0.173 -10.410 28.448 1.00 98.25 415 ALA A O 1
ATOM 3394 N N . CYS A 1 416 ? -1.099 -10.315 26.599 1.00 98.12 416 CYS A N 1
ATOM 3395 C CA . CYS A 1 416 ? -1.830 -11.566 26.797 1.00 98.12 416 CYS A CA 1
ATOM 3396 C C . CYS A 1 416 ? -1.031 -12.808 26.349 1.00 98.12 416 CYS A C 1
ATOM 3398 O O . CYS A 1 416 ? -1.582 -13.901 26.302 1.00 98.12 416 CYS A O 1
ATOM 3400 N N . GLY A 1 417 ? 0.254 -12.679 26.009 1.00 97.25 417 GLY A N 1
ATOM 3401 C CA . GLY A 1 417 ? 1.133 -13.806 25.690 1.00 97.25 417 GLY A CA 1
ATOM 3402 C C . GLY A 1 417 ? 1.108 -14.266 24.231 1.00 97.25 417 GLY A C 1
ATOM 3403 O O . GLY A 1 417 ? 1.796 -15.231 23.902 1.00 97.25 417 GLY A O 1
ATOM 3404 N N . MET A 1 418 ? 0.379 -13.580 23.343 1.00 98.12 418 MET A N 1
ATOM 3405 C CA . MET A 1 418 ? 0.411 -13.875 21.908 1.00 98.12 418 MET A CA 1
ATOM 3406 C C . MET A 1 418 ? 1.798 -13.544 21.336 1.00 98.12 418 MET A C 1
ATOM 3408 O O . MET A 1 418 ? 2.227 -12.388 21.365 1.00 98.12 418 MET A O 1
ATOM 3412 N N . ARG A 1 419 ? 2.509 -14.548 20.804 1.00 97.25 419 ARG A N 1
ATOM 3413 C CA . ARG A 1 419 ? 3.882 -14.379 20.282 1.00 97.25 419 ARG A CA 1
ATOM 3414 C C . ARG A 1 419 ? 3.947 -13.581 18.974 1.00 97.25 419 ARG A C 1
ATOM 3416 O O . ARG A 1 419 ? 4.979 -12.979 18.693 1.00 97.25 419 ARG A O 1
ATOM 3423 N N . ILE A 1 420 ? 2.865 -13.573 18.192 1.00 98.19 420 ILE A N 1
ATOM 3424 C CA . ILE A 1 420 ? 2.723 -12.807 16.940 1.00 98.19 420 ILE A CA 1
ATOM 3425 C C . ILE A 1 420 ? 1.777 -11.614 17.171 1.00 98.19 420 ILE A C 1
ATOM 3427 O O . ILE A 1 420 ? 2.065 -10.489 16.764 1.00 98.19 420 ILE A O 1
ATOM 3431 N N . GLY A 1 421 ? 0.668 -11.824 17.882 1.00 98.44 421 GLY A N 1
ATOM 3432 C CA . GLY A 1 421 ? -0.338 -10.790 18.122 1.00 98.44 421 GLY A CA 1
ATOM 3433 C C . GLY A 1 421 ? -1.289 -10.646 16.935 1.00 98.44 421 GLY A C 1
ATOM 3434 O O . GLY A 1 421 ? -1.964 -11.597 16.558 1.00 98.44 421 GLY A O 1
ATOM 3435 N N . LEU A 1 422 ? -1.392 -9.463 16.345 1.00 98.75 422 LEU A N 1
ATOM 3436 C CA . LEU A 1 422 ? -2.267 -9.226 15.203 1.00 98.75 422 LEU A CA 1
ATOM 3437 C C . LEU A 1 422 ? -1.615 -9.711 13.906 1.00 98.75 422 LEU A C 1
ATOM 3439 O O . LEU A 1 422 ? -0.465 -9.380 13.602 1.00 98.75 422 LEU A O 1
ATOM 3443 N N . TYR A 1 423 ? -2.384 -10.474 13.138 1.00 98.69 423 TYR A N 1
ATOM 3444 C CA . TYR A 1 423 ? -2.054 -10.918 11.792 1.00 98.69 423 TYR A CA 1
ATOM 3445 C C . TYR A 1 423 ? -2.949 -10.161 10.802 1.00 98.69 423 TYR A C 1
ATOM 3447 O O . TYR A 1 423 ? -4.147 -10.419 10.693 1.00 98.69 423 TYR A O 1
ATOM 3455 N N . HIS A 1 424 ? -2.359 -9.167 10.136 1.00 98.62 424 HIS A N 1
ATOM 3456 C CA . HIS A 1 424 ? -3.046 -8.284 9.193 1.00 98.62 424 HIS A CA 1
ATOM 3457 C C . HIS A 1 424 ? -3.192 -8.917 7.819 1.00 98.62 424 HIS A C 1
ATOM 3459 O O . HIS A 1 424 ? -2.419 -9.795 7.445 1.00 98.62 424 HIS A O 1
ATOM 3465 N N . ASP A 1 425 ? -4.129 -8.388 7.038 1.00 98.44 425 ASP A N 1
ATOM 3466 C CA . ASP A 1 425 ? -4.358 -8.784 5.655 1.00 98.44 425 ASP A CA 1
ATOM 3467 C C . ASP A 1 425 ? -4.308 -7.575 4.715 1.00 98.44 425 ASP A C 1
ATOM 3469 O O . ASP A 1 425 ? -4.988 -6.563 4.931 1.00 98.44 425 ASP A O 1
ATOM 3473 N N . LEU A 1 426 ? -3.466 -7.668 3.686 1.00 97.62 426 LEU A N 1
ATOM 3474 C CA . LEU A 1 426 ? -3.340 -6.683 2.623 1.00 97.62 426 LEU A CA 1
ATOM 3475 C C . LEU A 1 426 ? -4.074 -7.186 1.387 1.00 97.62 426 LEU A C 1
ATOM 3477 O O . LEU A 1 426 ? -3.526 -7.971 0.615 1.00 97.62 426 LEU A O 1
ATOM 3481 N N . ALA A 1 427 ? -5.275 -6.643 1.178 1.00 94.81 427 ALA A N 1
ATOM 3482 C CA . ALA A 1 427 ? -6.031 -6.833 -0.056 1.00 94.81 427 ALA A CA 1
ATOM 3483 C C . ALA A 1 427 ? -5.183 -6.580 -1.316 1.00 94.81 427 ALA A C 1
ATOM 3485 O O . ALA A 1 427 ? -4.312 -5.700 -1.348 1.00 94.81 427 ALA A O 1
ATOM 3486 N N . LEU A 1 428 ? -5.501 -7.329 -2.370 1.00 92.06 428 LEU A N 1
ATOM 3487 C CA . LEU A 1 428 ? -4.910 -7.165 -3.691 1.00 92.06 428 LEU A CA 1
ATOM 3488 C C . LEU A 1 428 ? -5.273 -5.815 -4.336 1.00 92.06 428 LEU A C 1
ATOM 3490 O O . LEU A 1 428 ? -4.429 -5.190 -4.978 1.00 92.06 428 LEU A O 1
ATOM 3494 N N . ALA A 1 429 ? -6.526 -5.388 -4.180 1.00 88.44 429 ALA A N 1
ATOM 3495 C CA . ALA A 1 429 ? -7.107 -4.308 -4.961 1.00 88.44 429 ALA A CA 1
ATOM 3496 C C . ALA A 1 429 ? -6.995 -2.923 -4.313 1.00 88.44 429 ALA A C 1
ATOM 3498 O O . ALA A 1 429 ? -6.945 -2.766 -3.093 1.00 88.44 429 ALA A O 1
ATOM 3499 N N . THR A 1 430 ? -7.138 -1.917 -5.172 1.00 89.62 430 THR A N 1
ATOM 3500 C CA . THR A 1 430 ? -7.510 -0.545 -4.827 1.00 89.62 430 THR A CA 1
ATOM 3501 C C . THR A 1 430 ? -8.653 -0.139 -5.751 1.00 89.62 430 THR A C 1
ATOM 3503 O O . THR A 1 430 ? -8.516 -0.270 -6.964 1.00 89.62 430 THR A O 1
ATOM 3506 N N . ASP A 1 431 ? -9.767 0.375 -5.229 1.00 91.81 431 ASP A N 1
ATOM 3507 C CA . ASP A 1 431 ? -10.890 0.818 -6.066 1.00 91.81 431 ASP A CA 1
ATOM 3508 C C . ASP A 1 431 ? -10.398 1.784 -7.168 1.00 91.81 431 ASP A C 1
ATOM 3510 O O . ASP A 1 431 ? -9.721 2.779 -6.885 1.00 91.81 431 ASP A O 1
ATOM 3514 N N . ARG A 1 432 ? -10.743 1.509 -8.437 1.00 91.69 432 ARG A N 1
ATOM 3515 C CA . ARG A 1 432 ? -10.391 2.365 -9.590 1.00 91.69 432 ARG A CA 1
ATOM 3516 C C . ARG A 1 432 ? -10.920 3.796 -9.442 1.00 91.69 432 ARG A C 1
ATOM 3518 O O . ARG A 1 432 ? -10.395 4.724 -10.057 1.00 91.69 432 ARG A O 1
ATOM 3525 N N . TRP A 1 433 ? -11.940 3.970 -8.608 1.00 92.00 433 TRP A N 1
ATOM 3526 C CA . TRP A 1 433 ? -12.545 5.245 -8.244 1.00 92.00 433 TRP A CA 1
ATOM 3527 C C . TRP A 1 433 ? -12.231 5.668 -6.807 1.00 92.00 433 TRP A C 1
ATOM 3529 O O . TRP A 1 433 ? -12.844 6.597 -6.283 1.00 92.00 433 TRP A O 1
ATOM 3539 N N . GLY A 1 434 ? -11.273 4.996 -6.174 1.00 93.31 434 GLY A N 1
ATOM 3540 C CA . GLY A 1 434 ? -10.827 5.246 -4.818 1.00 93.31 434 GLY A CA 1
ATOM 3541 C C . GLY A 1 434 ? -9.902 6.453 -4.680 1.00 93.31 434 GLY A C 1
ATOM 3542 O O . GLY A 1 434 ? -9.439 7.056 -5.655 1.00 93.31 434 GLY A O 1
ATOM 3543 N N . GLY A 1 435 ? -9.598 6.777 -3.425 1.00 95.69 435 GLY A N 1
ATOM 3544 C CA . GLY A 1 435 ? -8.718 7.880 -3.058 1.00 95.69 435 GLY A CA 1
ATOM 3545 C C . GLY A 1 435 ? -7.263 7.640 -3.443 1.00 95.69 435 GLY A C 1
ATOM 3546 O O . GLY A 1 435 ? -6.577 8.592 -3.809 1.00 95.69 435 GLY A O 1
ATOM 3547 N N . ASP A 1 436 ? -6.799 6.390 -3.433 1.00 96.19 436 ASP A N 1
ATOM 3548 C CA . ASP A 1 436 ? -5.421 6.064 -3.818 1.00 96.19 436 ASP A CA 1
ATOM 3549 C C . ASP A 1 436 ? -5.193 6.266 -5.325 1.00 96.19 436 ASP A C 1
ATOM 3551 O O . ASP A 1 436 ? -4.180 6.848 -5.706 1.00 96.19 436 ASP A O 1
ATOM 3555 N N . VAL A 1 437 ? -6.146 5.878 -6.185 1.00 96.62 437 VAL A N 1
ATOM 3556 C CA . VAL A 1 437 ? -6.059 6.109 -7.644 1.00 96.62 437 VAL A CA 1
ATOM 3557 C C . VAL A 1 437 ? -6.260 7.584 -7.993 1.00 96.62 437 VAL A C 1
ATOM 3559 O O . VAL A 1 437 ? -5.596 8.090 -8.896 1.00 96.62 437 VAL A O 1
ATOM 3562 N N . TRP A 1 438 ? -7.126 8.311 -7.275 1.00 97.69 438 TRP A N 1
ATOM 3563 C CA . TRP A 1 438 ? -7.196 9.773 -7.407 1.00 97.69 438 TRP A CA 1
ATOM 3564 C C . TRP A 1 438 ? -5.861 10.431 -7.038 1.00 97.69 438 TRP A C 1
ATOM 3566 O O . TRP A 1 438 ? -5.373 11.275 -7.783 1.00 97.69 438 TRP A O 1
ATOM 3576 N N . SER A 1 439 ? -5.253 10.006 -5.927 1.00 97.12 439 SER A N 1
ATOM 3577 C CA . SER A 1 439 ? -4.030 10.603 -5.382 1.00 97.12 439 SER A CA 1
ATOM 3578 C C . SER A 1 439 ? -2.783 10.254 -6.184 1.00 97.12 439 SER A C 1
ATOM 3580 O O . SER A 1 439 ? -1.934 11.115 -6.366 1.00 97.12 439 SER A O 1
ATOM 3582 N N . TYR A 1 440 ? -2.641 9.010 -6.636 1.00 96.88 440 TYR A N 1
ATOM 3583 C CA . TYR A 1 440 ? -1.391 8.450 -7.161 1.00 96.88 440 TYR A CA 1
ATOM 3584 C C . TYR A 1 440 ? -1.583 7.835 -8.545 1.00 96.88 440 TYR A C 1
ATOM 3586 O O . TYR A 1 440 ? -1.008 6.797 -8.855 1.00 96.88 440 TYR A O 1
ATOM 3594 N N . ARG A 1 441 ? -2.413 8.465 -9.381 1.00 95.44 441 ARG A N 1
ATOM 3595 C CA . ARG A 1 441 ? -2.888 7.913 -10.659 1.00 95.44 441 ARG A CA 1
ATOM 3596 C C . ARG A 1 441 ? -1.789 7.330 -11.552 1.00 95.44 441 ARG A C 1
ATOM 3598 O O . ARG A 1 441 ? -2.010 6.300 -12.171 1.00 95.44 441 ARG A O 1
ATOM 3605 N N . GLU A 1 442 ? -0.621 7.963 -11.606 1.00 95.56 442 GLU A N 1
ATOM 3606 C CA . GLU A 1 442 ? 0.530 7.521 -12.412 1.00 95.56 442 GLU A CA 1
ATOM 3607 C C . GLU A 1 442 ? 1.096 6.146 -12.011 1.00 95.56 442 GLU A C 1
ATOM 3609 O O . GLU A 1 442 ? 1.701 5.464 -12.840 1.00 95.56 442 GLU A O 1
ATOM 3614 N N . PHE A 1 443 ? 0.862 5.711 -10.769 1.00 96.81 443 PHE A N 1
ATOM 3615 C CA . PHE A 1 443 ? 1.258 4.400 -10.254 1.00 96.81 443 PHE A CA 1
ATOM 3616 C C . PHE A 1 443 ? 0.286 3.280 -10.651 1.00 96.81 443 PHE A C 1
ATOM 3618 O O . PHE A 1 443 ? 0.499 2.134 -10.269 1.00 96.81 443 PHE A O 1
ATOM 3625 N N . TYR A 1 444 ? -0.748 3.579 -11.443 1.00 96.69 444 TYR A N 1
ATOM 3626 C CA . TYR A 1 444 ? -1.751 2.615 -11.891 1.00 96.69 444 TYR A CA 1
ATOM 3627 C C . TYR A 1 444 ? -1.981 2.700 -13.404 1.00 96.69 444 TYR A C 1
ATOM 3629 O O . TYR A 1 444 ? -2.003 3.784 -13.990 1.00 96.69 444 TYR A O 1
ATOM 3637 N N . VAL A 1 445 ? -2.243 1.562 -14.049 1.00 96.69 445 VAL A N 1
ATOM 3638 C CA . VAL A 1 445 ? -2.632 1.506 -15.467 1.00 96.69 445 VAL A CA 1
ATOM 3639 C C . VAL A 1 445 ? -4.156 1.545 -15.582 1.00 96.69 445 VAL A C 1
ATOM 3641 O O . VAL A 1 445 ? -4.840 0.533 -15.677 1.00 96.69 445 VAL A O 1
ATOM 3644 N N . THR A 1 446 ? -4.712 2.758 -15.560 1.00 94.00 446 THR A N 1
ATOM 3645 C CA . THR A 1 446 ? -6.171 2.995 -15.463 1.00 94.00 446 THR A CA 1
ATOM 3646 C C . THR A 1 446 ? -7.012 2.554 -16.672 1.00 94.00 446 THR A C 1
ATOM 3648 O O . THR A 1 446 ? -8.239 2.536 -16.572 1.00 94.00 446 THR A O 1
ATOM 3651 N N . ARG A 1 447 ? -6.372 2.186 -17.792 1.00 94.56 447 ARG A N 1
ATOM 3652 C CA . ARG A 1 447 ? -7.014 1.642 -19.007 1.00 94.56 447 ARG A CA 1
ATOM 3653 C C . ARG A 1 447 ? -7.173 0.114 -18.984 1.00 94.56 447 ARG A C 1
ATOM 3655 O O . ARG A 1 447 ? -7.668 -0.460 -19.950 1.00 94.56 447 ARG A O 1
ATOM 3662 N N . CYS A 1 448 ? -6.775 -0.535 -17.891 1.00 95.75 448 CYS A N 1
ATOM 3663 C CA . CYS A 1 448 ? -6.977 -1.959 -17.649 1.00 95.75 448 CYS A CA 1
ATOM 3664 C C . CYS A 1 448 ? -7.670 -2.189 -16.308 1.00 95.75 448 CYS A C 1
ATOM 3666 O O . CYS A 1 448 ? -7.679 -1.328 -15.425 1.00 95.75 448 CYS A O 1
ATOM 3668 N N . ARG A 1 449 ? -8.240 -3.382 -16.168 1.00 95.94 449 ARG A N 1
ATOM 3669 C CA . ARG A 1 449 ? -8.758 -3.930 -14.916 1.00 95.94 449 ARG A CA 1
ATOM 3670 C C . ARG A 1 449 ? -8.058 -5.250 -14.637 1.00 95.94 449 ARG A C 1
ATOM 3672 O O . ARG A 1 449 ? -7.613 -5.909 -15.570 1.00 95.94 449 ARG A O 1
ATOM 3679 N N . VAL A 1 450 ? -7.927 -5.621 -13.376 1.00 95.94 450 VAL A N 1
ATOM 3680 C CA . VAL A 1 450 ? -7.356 -6.911 -12.983 1.00 95.94 450 VAL A CA 1
ATOM 3681 C C . VAL A 1 450 ? -8.475 -7.917 -12.778 1.00 95.94 450 VAL A C 1
ATOM 3683 O O . VAL A 1 450 ? -9.578 -7.567 -12.353 1.00 95.94 450 VAL A O 1
ATOM 3686 N N . GLY A 1 451 ? -8.178 -9.168 -13.089 1.00 94.06 451 GLY A N 1
ATOM 3687 C CA . GLY A 1 451 ? -9.113 -10.263 -12.955 1.00 94.06 451 GLY A CA 1
ATOM 3688 C C . GLY A 1 451 ? -8.419 -11.612 -12.905 1.00 94.06 451 GLY A C 1
ATOM 3689 O O . GLY A 1 451 ? -7.245 -11.710 -12.552 1.00 94.06 451 GLY A O 1
ATOM 3690 N N . ALA A 1 452 ? -9.154 -12.634 -13.321 1.00 92.50 452 ALA A N 1
ATOM 3691 C CA . ALA A 1 452 ? -8.648 -13.981 -13.530 1.00 92.50 452 ALA A CA 1
ATOM 3692 C C . ALA A 1 452 ? -9.182 -14.544 -14.857 1.00 92.50 452 ALA A C 1
ATOM 3694 O O . ALA A 1 452 ? -10.311 -14.200 -15.243 1.00 92.50 452 ALA A O 1
ATOM 3695 N N . PRO A 1 453 ? -8.406 -15.409 -15.538 1.00 92.06 453 PRO A N 1
ATOM 3696 C CA . PRO A 1 453 ? -8.894 -16.126 -16.709 1.00 92.06 453 PRO A CA 1
ATOM 3697 C C . PRO A 1 453 ? -10.070 -17.050 -16.339 1.00 92.06 453 PRO A C 1
ATOM 3699 O O . PRO A 1 453 ? -10.311 -17.302 -15.155 1.00 92.06 453 PRO A O 1
ATOM 3702 N N . PRO A 1 454 ? -10.818 -17.569 -17.328 1.00 89.00 454 PRO A N 1
ATOM 3703 C CA . PRO A 1 454 ? -11.851 -18.574 -17.094 1.00 89.00 454 PRO A CA 1
ATOM 3704 C C . PRO A 1 454 ? -11.363 -19.768 -16.267 1.00 89.00 454 PRO A C 1
ATOM 3706 O O . PRO A 1 454 ? -10.324 -20.355 -16.561 1.00 89.00 454 PRO A O 1
ATOM 3709 N N . ASP A 1 455 ? -12.148 -20.139 -15.256 1.00 85.56 455 ASP A N 1
ATOM 3710 C CA . ASP A 1 455 ? -11.883 -21.274 -14.371 1.00 85.56 455 ASP A CA 1
ATOM 3711 C C . ASP A 1 455 ? -13.158 -22.115 -14.130 1.00 85.56 455 ASP A C 1
ATOM 3713 O O . ASP A 1 455 ? -14.228 -21.843 -14.688 1.00 85.56 455 ASP A O 1
ATOM 3717 N N . ALA A 1 456 ? -13.047 -23.178 -13.325 1.00 78.69 456 ALA A N 1
ATOM 3718 C CA . ALA A 1 456 ? -14.139 -24.124 -13.069 1.00 78.69 456 ALA A CA 1
ATOM 3719 C C . ALA A 1 456 ? -15.330 -23.531 -12.307 1.00 78.69 456 ALA A C 1
ATOM 3721 O O . ALA A 1 456 ? -16.455 -24.005 -12.472 1.00 78.69 456 ALA A O 1
ATOM 3722 N N . PHE A 1 457 ? -15.101 -22.505 -11.492 1.00 82.06 457 PHE A N 1
ATOM 3723 C CA . PHE A 1 457 ? -16.126 -21.815 -10.715 1.00 82.06 457 PHE A CA 1
ATOM 3724 C C . PHE A 1 457 ? -16.640 -20.561 -11.438 1.00 82.06 457 PHE A C 1
ATOM 3726 O O . PHE A 1 457 ? -17.797 -20.176 -11.264 1.00 82.06 457 PHE A O 1
ATOM 3733 N N . ALA A 1 458 ? -15.808 -19.957 -12.288 1.00 87.69 458 ALA A N 1
ATOM 3734 C CA . ALA A 1 458 ? -16.085 -18.775 -13.088 1.00 87.69 458 ALA A CA 1
ATOM 3735 C C . ALA A 1 458 ? -15.758 -19.038 -14.576 1.00 87.69 458 ALA A C 1
ATOM 3737 O O . ALA A 1 458 ? -14.734 -18.576 -15.086 1.00 87.69 458 ALA A O 1
ATOM 3738 N N . PRO A 1 459 ? -16.649 -19.709 -15.337 1.00 86.62 459 PRO A N 1
ATOM 3739 C CA . PRO A 1 459 ? -16.396 -20.088 -16.737 1.00 86.62 459 PRO A CA 1
ATOM 3740 C C . PRO A 1 459 ? -16.286 -18.895 -17.705 1.00 86.62 459 PRO A C 1
ATOM 3742 O O . PRO A 1 459 ? -15.963 -19.056 -18.881 1.00 86.62 459 PRO A O 1
ATOM 3745 N N . ASN A 1 460 ? -16.585 -17.683 -17.235 1.00 90.00 460 ASN A N 1
ATOM 3746 C CA . ASN A 1 460 ? -16.420 -16.441 -17.989 1.00 90.00 460 ASN A CA 1
ATOM 3747 C C . ASN A 1 460 ? -15.180 -15.645 -17.563 1.00 90.00 460 ASN A C 1
ATOM 3749 O O . ASN A 1 460 ? -15.002 -14.527 -18.038 1.00 90.00 460 ASN A O 1
ATOM 3753 N N . GLY A 1 461 ? -14.356 -16.205 -16.678 1.00 91.75 461 GLY A N 1
ATOM 3754 C CA . GLY A 1 461 ? -13.338 -15.467 -15.948 1.00 91.75 461 GLY A CA 1
ATOM 3755 C C . GLY A 1 461 ? -13.959 -14.549 -14.903 1.00 91.75 461 GLY A C 1
ATOM 3756 O O . GLY A 1 461 ? -15.178 -14.522 -14.693 1.00 91.75 461 GLY A O 1
ATOM 3757 N N . GLN A 1 462 ? -13.101 -13.787 -14.240 1.00 93.38 462 GLN A N 1
ATOM 3758 C CA . GLN A 1 462 ? -13.493 -12.850 -13.194 1.00 93.38 462 GLN A CA 1
ATOM 3759 C C . GLN A 1 462 ? -12.937 -11.469 -13.528 1.00 93.38 462 GLN A C 1
ATOM 3761 O O . GLN A 1 462 ? -11.764 -11.350 -13.860 1.00 93.38 462 GLN A O 1
ATOM 3766 N N . ASP A 1 463 ? -13.761 -10.426 -13.433 1.00 94.00 463 ASP A N 1
ATOM 3767 C CA . ASP A 1 463 ? -13.325 -9.026 -13.505 1.00 94.00 463 ASP A CA 1
ATOM 3768 C C . ASP A 1 463 ? -13.442 -8.430 -12.101 1.00 94.00 463 ASP A C 1
ATOM 3770 O O . ASP A 1 463 ? -14.547 -8.227 -11.592 1.00 94.00 463 ASP A O 1
ATOM 3774 N N . TRP A 1 464 ? -12.304 -8.197 -11.450 1.00 92.19 464 TRP A N 1
ATOM 3775 C CA . TRP A 1 464 ? -12.259 -7.660 -10.090 1.00 92.19 464 TRP A CA 1
ATOM 3776 C C . TRP A 1 464 ? -12.294 -6.124 -10.066 1.00 92.19 464 TRP A C 1
ATOM 3778 O O . TRP A 1 464 ? -12.376 -5.519 -8.998 1.00 92.19 464 TRP A O 1
ATOM 3788 N N . GLY A 1 465 ? -12.260 -5.471 -11.233 1.00 90.31 465 GLY A N 1
ATOM 3789 C CA . GLY A 1 465 ? -12.624 -4.065 -11.396 1.00 90.31 465 GLY A CA 1
ATOM 3790 C C . GLY A 1 465 ? -11.585 -3.017 -10.982 1.00 90.31 465 GLY A C 1
ATOM 3791 O O . GLY A 1 465 ? -11.833 -1.830 -11.200 1.00 90.31 465 GLY A O 1
ATOM 3792 N N . PHE A 1 466 ? -10.432 -3.396 -10.426 1.00 93.50 466 PHE A N 1
ATOM 3793 C CA . PHE A 1 466 ? -9.377 -2.456 -10.019 1.00 93.50 466 PHE A CA 1
ATOM 3794 C C . PHE A 1 466 ? -8.255 -2.335 -11.061 1.00 93.50 466 PHE A C 1
ATOM 3796 O O . PHE A 1 466 ? -8.032 -3.283 -11.813 1.00 93.50 466 PHE A O 1
ATOM 3803 N N . PRO A 1 467 ? -7.537 -1.198 -11.139 1.00 95.81 467 PRO A N 1
ATOM 3804 C CA . PRO A 1 467 ? -6.473 -1.025 -12.113 1.00 95.81 467 PRO A CA 1
ATOM 3805 C C . PRO A 1 467 ? -5.178 -1.695 -11.623 1.00 95.81 467 PRO A C 1
ATOM 3807 O O . PRO A 1 467 ? -4.862 -1.608 -10.433 1.00 95.81 467 PRO A O 1
ATOM 3810 N N . PRO A 1 468 ? -4.393 -2.326 -12.510 1.00 96.00 468 PRO A N 1
ATOM 3811 C CA . PRO A 1 468 ? -3.115 -2.903 -12.118 1.00 96.00 468 PRO A CA 1
ATOM 3812 C C . PRO A 1 468 ? -2.064 -1.825 -11.804 1.00 96.00 468 PRO A C 1
ATOM 3814 O O . PRO A 1 468 ? -2.180 -0.689 -12.284 1.00 96.00 468 PRO A O 1
ATOM 3817 N N . PRO A 1 469 ? -1.019 -2.164 -11.027 1.00 95.38 469 PRO A N 1
ATOM 3818 C CA . PRO A 1 469 ? 0.089 -1.259 -10.755 1.00 95.38 469 PRO A CA 1
ATOM 3819 C C . PRO A 1 469 ? 0.909 -0.966 -12.020 1.00 95.38 469 PRO A C 1
ATOM 3821 O O . PRO A 1 469 ? 1.080 -1.805 -12.902 1.00 95.38 469 PRO A O 1
ATOM 3824 N N . ASN A 1 470 ? 1.466 0.240 -12.093 1.00 96.25 470 ASN A N 1
ATOM 3825 C CA . ASN A 1 470 ? 2.422 0.631 -13.122 1.00 96.25 470 ASN A CA 1
ATOM 3826 C C . ASN A 1 470 ? 3.850 0.330 -12.642 1.00 96.25 470 ASN A C 1
ATOM 3828 O O . ASN A 1 470 ? 4.496 1.168 -12.005 1.00 96.25 470 ASN A O 1
ATOM 3832 N N . ALA A 1 471 ? 4.347 -0.867 -12.962 1.00 94.62 471 ALA A N 1
ATOM 3833 C CA . ALA A 1 471 ? 5.663 -1.354 -12.541 1.00 94.62 471 ALA A CA 1
ATOM 3834 C C . ALA A 1 471 ? 6.817 -0.401 -12.906 1.00 94.62 471 ALA A C 1
ATOM 3836 O O . ALA A 1 471 ? 7.801 -0.277 -12.174 1.00 94.62 471 ALA A O 1
ATOM 3837 N N . GLU A 1 472 ? 6.717 0.301 -14.038 1.00 93.88 472 GLU A N 1
ATOM 3838 C CA . GLU A 1 472 ? 7.735 1.260 -14.454 1.00 93.88 472 GLU A CA 1
ATOM 3839 C C . GLU A 1 472 ? 7.728 2.522 -13.593 1.00 93.88 472 GLU A C 1
ATOM 3841 O O . GLU A 1 472 ? 8.800 2.964 -13.180 1.00 93.88 472 GLU A O 1
ATOM 3846 N N . GLN A 1 473 ? 6.556 3.071 -13.276 1.00 96.44 473 GLN A N 1
ATOM 3847 C CA . GLN A 1 473 ? 6.469 4.226 -12.384 1.00 96.44 473 GLN A CA 1
ATOM 3848 C C . GLN A 1 473 ? 6.932 3.875 -10.965 1.00 96.44 473 GLN A C 1
ATOM 3850 O O . GLN A 1 473 ? 7.702 4.627 -10.370 1.00 96.44 473 GLN A O 1
ATOM 3855 N N . HIS A 1 474 ? 6.554 2.697 -10.457 1.00 97.44 474 HIS A N 1
ATOM 3856 C CA . HIS A 1 474 ? 7.061 2.195 -9.180 1.00 97.44 474 HIS A CA 1
ATOM 3857 C C . HIS A 1 474 ? 8.590 2.072 -9.179 1.00 97.44 474 HIS A C 1
ATOM 3859 O O . HIS A 1 474 ? 9.233 2.564 -8.256 1.00 97.44 474 HIS A O 1
ATOM 3865 N N . CYS A 1 475 ? 9.187 1.497 -10.226 1.00 96.88 475 CYS A N 1
ATOM 3866 C CA . CYS A 1 475 ? 10.641 1.402 -10.354 1.00 96.88 475 CYS A CA 1
ATOM 3867 C C . CYS A 1 475 ? 11.314 2.782 -10.463 1.00 96.88 475 CYS A C 1
ATOM 3869 O O . CYS A 1 475 ? 12.384 2.986 -9.900 1.00 96.88 475 CYS A O 1
ATOM 3871 N N . ARG A 1 476 ? 10.713 3.754 -11.158 1.00 95.75 476 ARG A N 1
ATOM 3872 C CA . ARG A 1 476 ? 11.283 5.106 -11.303 1.00 95.75 476 ARG A CA 1
ATOM 3873 C C . ARG A 1 476 ? 11.320 5.889 -9.989 1.00 95.75 476 ARG A C 1
ATOM 3875 O O . ARG A 1 476 ? 12.286 6.611 -9.774 1.00 95.75 476 ARG A O 1
ATOM 3882 N N . ASP A 1 477 ? 10.318 5.725 -9.125 1.00 95.88 477 ASP A N 1
ATOM 3883 C CA . ASP A 1 477 ? 10.203 6.425 -7.830 1.00 95.88 477 ASP A CA 1
ATOM 3884 C C . ASP A 1 477 ? 10.777 5.617 -6.644 1.00 95.88 477 ASP A C 1
ATOM 3886 O O . ASP A 1 477 ? 10.363 5.788 -5.495 1.00 95.88 477 ASP A O 1
ATOM 3890 N N . GLY A 1 478 ? 11.675 4.654 -6.890 1.00 97.44 478 GLY A N 1
ATOM 3891 C CA . GLY A 1 478 ? 12.287 3.868 -5.808 1.00 97.44 478 GLY A CA 1
ATOM 3892 C C . GLY A 1 478 ? 11.298 3.001 -5.025 1.00 97.44 478 GLY A C 1
ATOM 3893 O O . GLY A 1 478 ? 11.479 2.782 -3.827 1.00 97.44 478 GLY A O 1
ATOM 3894 N N . TYR A 1 479 ? 10.222 2.551 -5.676 1.00 98.38 479 TYR A N 1
ATOM 3895 C CA . TYR A 1 479 ? 9.137 1.748 -5.105 1.00 98.38 479 TYR A CA 1
ATOM 3896 C C . TYR A 1 479 ? 8.455 2.379 -3.883 1.00 98.38 479 TYR A C 1
ATOM 3898 O O . TYR A 1 479 ? 7.852 1.673 -3.071 1.00 98.38 479 TYR A O 1
ATOM 3906 N N . ARG A 1 480 ? 8.503 3.711 -3.751 1.00 96.25 480 ARG A N 1
ATOM 3907 C CA . ARG A 1 480 ? 8.028 4.433 -2.563 1.00 96.25 480 ARG A CA 1
ATOM 3908 C C . ARG A 1 480 ? 6.595 4.074 -2.161 1.00 96.25 480 ARG A C 1
ATOM 3910 O O . ARG A 1 480 ? 6.372 3.684 -1.019 1.00 96.25 480 ARG A O 1
ATOM 3917 N N . LEU A 1 481 ? 5.636 4.138 -3.087 1.00 95.50 481 LEU A N 1
ATOM 3918 C CA . LEU A 1 481 ? 4.237 3.821 -2.774 1.00 95.50 481 LEU A CA 1
ATOM 3919 C C . LEU A 1 481 ? 4.049 2.355 -2.336 1.00 95.50 481 LEU A C 1
ATOM 3921 O O . LEU A 1 481 ? 3.268 2.078 -1.429 1.00 95.50 481 LEU A O 1
ATOM 3925 N N . PHE A 1 482 ? 4.804 1.427 -2.933 1.00 96.88 482 PHE A N 1
ATOM 3926 C CA . PHE A 1 482 ? 4.748 0.007 -2.583 1.00 96.88 482 PHE A CA 1
ATOM 3927 C C . PHE A 1 482 ? 5.275 -0.241 -1.163 1.00 96.88 482 PHE A C 1
ATOM 3929 O O . PHE A 1 482 ? 4.549 -0.793 -0.335 1.00 96.88 482 PHE A O 1
ATOM 3936 N N . ARG A 1 483 ? 6.486 0.238 -0.835 1.00 95.88 483 ARG A N 1
ATOM 3937 C CA . ARG A 1 483 ? 7.047 0.090 0.524 1.00 95.88 483 ARG A CA 1
ATOM 3938 C C . ARG A 1 483 ? 6.186 0.780 1.581 1.00 95.88 483 ARG A C 1
ATOM 3940 O O . ARG A 1 483 ? 6.008 0.247 2.671 1.00 95.88 483 ARG A O 1
ATOM 3947 N N . ASP A 1 484 ? 5.613 1.941 1.259 1.00 94.94 484 ASP A N 1
ATOM 3948 C CA . ASP A 1 484 ? 4.752 2.678 2.181 1.00 94.94 484 ASP A CA 1
ATOM 3949 C C . ASP A 1 484 ? 3.462 1.900 2.469 1.00 94.94 484 ASP A C 1
ATOM 3951 O O . ASP A 1 484 ? 3.034 1.838 3.621 1.00 94.94 484 ASP A O 1
ATOM 3955 N N . SER A 1 485 ? 2.889 1.243 1.453 1.00 95.69 485 SER A N 1
ATOM 3956 C CA . SER A 1 485 ? 1.740 0.349 1.619 1.00 95.69 485 SER A CA 1
ATOM 3957 C C . SER A 1 485 ? 2.057 -0.839 2.526 1.00 95.69 485 SER A C 1
ATOM 3959 O O . SER A 1 485 ? 1.265 -1.146 3.417 1.00 95.69 485 SER A O 1
ATOM 3961 N N . ILE A 1 486 ? 3.216 -1.486 2.356 1.00 97.69 486 ILE A N 1
ATOM 3962 C CA . ILE A 1 486 ? 3.635 -2.589 3.234 1.00 97.69 486 ILE A CA 1
ATOM 3963 C C . ILE A 1 486 ? 3.802 -2.098 4.677 1.00 97.69 486 ILE A C 1
ATOM 3965 O O . ILE A 1 486 ? 3.195 -2.665 5.586 1.00 97.69 486 ILE A O 1
ATOM 3969 N N . ARG A 1 487 ? 4.532 -0.994 4.893 1.00 96.25 487 ARG A N 1
ATOM 3970 C CA . ARG A 1 487 ? 4.728 -0.389 6.225 1.00 96.25 487 ARG A CA 1
ATOM 3971 C C . ARG A 1 487 ? 3.413 -0.071 6.916 1.00 96.25 487 ARG A C 1
ATOM 3973 O O . ARG A 1 487 ? 3.239 -0.389 8.087 1.00 96.25 487 ARG A O 1
ATOM 3980 N N . LYS A 1 488 ? 2.487 0.563 6.194 1.00 95.38 488 LYS A N 1
ATOM 3981 C CA . LYS A 1 488 ? 1.161 0.927 6.707 1.00 95.38 488 LYS A CA 1
ATOM 3982 C C . LYS A 1 488 ? 0.351 -0.291 7.122 1.00 95.38 488 LYS A C 1
ATOM 3984 O O . LYS A 1 488 ? -0.307 -0.259 8.159 1.00 95.38 488 LYS A O 1
ATOM 3989 N N . ASN A 1 489 ? 0.405 -1.353 6.325 1.00 97.06 489 ASN A N 1
ATOM 3990 C CA . ASN A 1 489 ? -0.419 -2.531 6.550 1.00 97.06 489 ASN A CA 1
ATOM 3991 C C . ASN A 1 489 ? 0.144 -3.492 7.590 1.00 97.06 489 ASN A C 1
ATOM 3993 O O . ASN A 1 489 ? -0.644 -4.125 8.288 1.00 97.06 489 ASN A O 1
ATOM 3997 N N . ALA A 1 490 ? 1.466 -3.551 7.734 1.00 97.25 490 ALA A N 1
ATOM 3998 C CA . ALA A 1 490 ? 2.126 -4.320 8.781 1.00 97.25 490 ALA A CA 1
ATOM 3999 C C . ALA A 1 490 ? 2.207 -3.583 10.128 1.00 97.25 490 ALA A C 1
ATOM 4001 O O . ALA A 1 490 ? 2.433 -4.220 11.156 1.00 97.25 490 ALA A O 1
ATOM 4002 N N . ALA A 1 491 ? 2.045 -2.253 10.145 1.00 95.69 491 ALA A N 1
ATOM 4003 C CA . ALA A 1 491 ? 2.102 -1.469 11.374 1.00 95.69 491 ALA A CA 1
ATOM 4004 C C . ALA A 1 491 ? 1.135 -2.020 12.431 1.00 95.69 491 ALA A C 1
ATOM 4006 O O . ALA A 1 491 ? -0.027 -2.312 12.144 1.00 95.69 491 ALA A O 1
ATOM 4007 N N . HIS A 1 492 ? 1.625 -2.114 13.670 1.00 96.62 492 HIS A N 1
ATOM 4008 C CA . HIS A 1 492 ? 0.872 -2.654 14.806 1.00 96.62 492 HIS A CA 1
ATOM 4009 C C . HIS A 1 492 ? 0.376 -4.086 14.557 1.00 96.62 492 HIS A C 1
ATOM 4011 O O . HIS A 1 492 ? -0.774 -4.408 14.838 1.00 96.62 492 HIS A O 1
ATOM 4017 N N . GLY A 1 493 ? 1.230 -4.946 14.006 1.00 97.38 493 GLY A N 1
ATOM 4018 C CA . GLY A 1 493 ? 0.988 -6.380 13.857 1.00 97.38 493 GLY A CA 1
ATOM 4019 C C . GLY A 1 493 ? 2.296 -7.164 13.829 1.00 97.38 493 GLY A C 1
ATOM 4020 O O . GLY A 1 493 ? 3.364 -6.590 13.627 1.00 97.38 493 GLY A O 1
ATOM 4021 N N . GLY A 1 494 ? 2.213 -8.472 14.066 1.00 98.25 494 GLY A N 1
ATOM 4022 C CA . GLY A 1 494 ? 3.353 -9.392 13.977 1.00 98.25 494 GLY A CA 1
ATOM 4023 C C . GLY A 1 494 ? 3.354 -10.254 12.718 1.00 98.25 494 GLY A C 1
ATOM 4024 O O . GLY A 1 494 ? 4.307 -10.998 12.493 1.00 98.25 494 GLY A O 1
ATOM 4025 N N . ALA A 1 495 ? 2.309 -10.172 11.894 1.00 98.62 495 ALA A N 1
ATOM 4026 C CA . ALA A 1 495 ? 2.238 -10.856 10.609 1.00 98.62 495 ALA A CA 1
ATOM 4027 C C . ALA A 1 495 ? 1.430 -10.049 9.585 1.00 98.62 495 ALA A C 1
ATOM 4029 O O . ALA A 1 495 ? 0.513 -9.310 9.952 1.00 98.62 495 ALA A O 1
ATOM 4030 N N . LEU A 1 496 ? 1.751 -10.229 8.304 1.00 98.69 496 LEU A N 1
ATOM 4031 C CA . LEU A 1 496 ? 1.048 -9.645 7.168 1.00 98.69 496 LEU A CA 1
ATOM 4032 C C . LEU A 1 496 ? 0.771 -10.712 6.102 1.00 98.69 496 LEU A C 1
ATOM 4034 O O . LEU A 1 496 ? 1.699 -11.331 5.578 1.00 98.69 496 LEU A O 1
ATOM 4038 N N . ARG A 1 497 ? -0.506 -10.887 5.757 1.00 98.62 497 ARG A N 1
ATOM 4039 C CA . ARG A 1 497 ? -0.960 -11.680 4.614 1.00 98.62 497 ARG A CA 1
ATOM 4040 C C . ARG A 1 497 ? -0.909 -10.799 3.379 1.00 98.62 497 ARG A C 1
ATOM 4042 O O . ARG A 1 497 ? -1.422 -9.681 3.402 1.00 98.62 497 ARG A O 1
ATOM 4049 N N . ILE A 1 498 ? -0.302 -11.299 2.313 1.00 98.06 498 ILE A N 1
ATOM 4050 C CA . ILE A 1 498 ? -0.390 -10.711 0.980 1.00 98.06 498 ILE A CA 1
ATOM 4051 C C . ILE A 1 498 ? -1.431 -11.510 0.207 1.00 98.06 498 ILE A C 1
ATOM 4053 O O . ILE A 1 498 ? -1.179 -12.654 -0.173 1.00 98.06 498 ILE A O 1
ATOM 4057 N N . ASP A 1 499 ? -2.594 -10.903 0.005 1.00 95.75 499 ASP A N 1
ATOM 4058 C CA . ASP A 1 499 ? -3.653 -11.452 -0.833 1.00 95.75 499 ASP A CA 1
ATOM 4059 C C . ASP A 1 499 ? -3.168 -11.563 -2.285 1.00 95.75 499 ASP A C 1
ATOM 4061 O O . ASP A 1 499 ? -2.592 -10.606 -2.820 1.00 95.75 499 ASP A O 1
ATOM 4065 N N . HIS A 1 500 ? -3.381 -12.728 -2.903 1.00 94.75 500 HIS A N 1
ATOM 4066 C CA . HIS A 1 500 ? -2.950 -13.057 -4.256 1.00 94.75 500 HIS A CA 1
ATOM 4067 C C . HIS A 1 500 ? -1.470 -12.719 -4.507 1.00 94.75 500 HIS A C 1
ATOM 4069 O O . HIS A 1 500 ? -1.132 -11.824 -5.291 1.00 94.75 500 HIS A O 1
ATOM 4075 N N . VAL A 1 501 ? -0.556 -13.423 -3.830 1.00 95.75 501 VAL A N 1
ATOM 4076 C CA . VAL A 1 501 ? 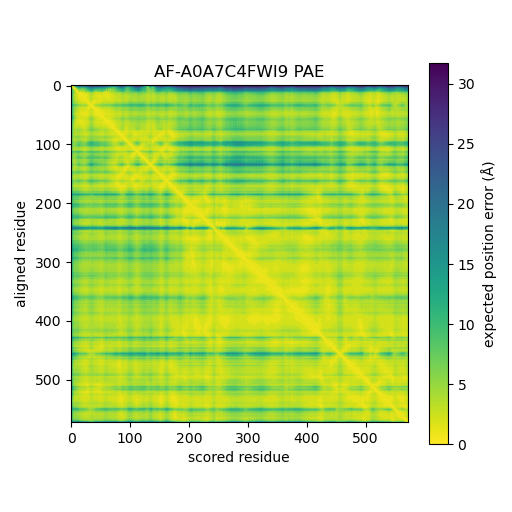0.887 -13.097 -3.849 1.00 95.75 501 VAL A CA 1
ATOM 4077 C C . VAL A 1 501 ? 1.505 -13.176 -5.253 1.00 95.75 501 VAL A C 1
ATOM 4079 O O . VAL A 1 501 ? 2.485 -12.485 -5.543 1.00 95.75 501 VAL A O 1
ATOM 4082 N N . MET A 1 502 ? 0.869 -13.930 -6.159 1.00 93.56 502 MET A N 1
ATOM 4083 C CA . MET A 1 502 ? 1.183 -13.992 -7.590 1.00 93.56 502 MET A CA 1
ATOM 4084 C C . MET A 1 502 ? 1.240 -12.607 -8.242 1.00 93.56 502 MET A C 1
ATOM 4086 O O . MET A 1 502 ? 1.986 -12.435 -9.204 1.00 93.56 502 MET A O 1
ATOM 4090 N N . ARG A 1 503 ? 0.564 -11.597 -7.670 1.00 93.19 503 ARG A N 1
ATOM 4091 C CA . ARG A 1 503 ? 0.594 -10.206 -8.140 1.00 93.19 503 ARG A CA 1
ATOM 4092 C C . ARG A 1 503 ? 1.993 -9.621 -8.316 1.00 93.19 503 ARG A C 1
ATOM 4094 O O . ARG A 1 503 ? 2.155 -8.678 -9.077 1.00 93.19 503 ARG A O 1
ATOM 4101 N N . PHE A 1 504 ? 2.989 -10.128 -7.586 1.00 96.06 504 PHE A N 1
ATOM 4102 C CA . PHE A 1 504 ? 4.373 -9.671 -7.722 1.00 96.06 504 PHE A CA 1
ATOM 4103 C C . PHE A 1 504 ? 5.067 -10.231 -8.963 1.00 96.06 504 PHE A C 1
ATOM 4105 O O . PHE A 1 504 ? 6.057 -9.660 -9.408 1.00 96.06 504 PHE A O 1
ATOM 4112 N N . PHE A 1 505 ? 4.560 -11.331 -9.511 1.00 95.62 505 PHE A N 1
ATOM 4113 C CA . PHE A 1 505 ? 5.109 -12.040 -10.660 1.00 95.62 505 PHE A CA 1
ATOM 4114 C C . PHE A 1 505 ? 4.419 -11.618 -11.939 1.00 95.62 505 PHE A C 1
ATOM 4116 O O . PHE A 1 505 ? 5.078 -11.159 -12.869 1.00 95.62 505 PHE A O 1
ATOM 4123 N N . HIS A 1 506 ? 3.098 -11.738 -11.958 1.00 94.00 506 HIS A N 1
ATOM 4124 C CA . HIS A 1 506 ? 2.260 -11.295 -13.053 1.00 94.00 506 HIS A CA 1
ATOM 4125 C C . HIS A 1 506 ? 0.815 -11.125 -12.587 1.00 94.00 506 HIS A C 1
ATOM 4127 O O . HIS A 1 506 ? 0.392 -11.673 -11.570 1.00 94.00 506 HIS A O 1
ATOM 4133 N N . LEU A 1 507 ? 0.040 -10.360 -13.345 1.00 95.19 507 LEU A N 1
ATOM 4134 C CA . LEU A 1 507 ? -1.396 -10.215 -13.126 1.00 95.19 507 LEU A CA 1
ATOM 4135 C C . LEU A 1 507 ? -2.138 -10.409 -14.438 1.00 95.19 507 LEU A C 1
ATOM 4137 O O . LEU A 1 507 ? -1.665 -9.977 -15.489 1.00 95.19 507 LEU A O 1
ATOM 4141 N N . TYR A 1 508 ? -3.326 -11.005 -14.364 1.00 95.56 508 TYR A N 1
ATOM 4142 C CA . TYR A 1 508 ? -4.216 -11.120 -15.510 1.00 95.56 508 TYR A CA 1
ATOM 4143 C C . TYR A 1 508 ? -4.951 -9.793 -15.723 1.00 95.56 508 TYR A C 1
ATOM 4145 O O . TYR A 1 508 ? -5.738 -9.349 -14.881 1.00 95.56 508 TYR A O 1
ATOM 4153 N N . TRP A 1 509 ? -4.636 -9.121 -16.827 1.00 97.19 509 TRP A N 1
ATOM 4154 C CA . TRP A 1 509 ? -5.159 -7.805 -17.172 1.00 97.19 509 TRP A CA 1
ATOM 4155 C C . TRP A 1 509 ? -6.273 -7.929 -18.204 1.00 97.19 509 TRP A C 1
ATOM 4157 O O . TRP A 1 509 ? -6.158 -8.653 -19.190 1.00 97.19 509 TRP A O 1
ATOM 4167 N N . ILE A 1 510 ? -7.324 -7.146 -17.997 1.00 97.38 510 ILE A N 1
ATOM 4168 C CA . ILE A 1 510 ? -8.496 -7.024 -18.855 1.00 97.38 510 ILE A CA 1
ATOM 4169 C C . ILE A 1 510 ? -8.520 -5.590 -19.401 1.00 97.38 510 ILE A C 1
ATOM 4171 O O . ILE A 1 510 ? -8.813 -4.651 -18.645 1.00 97.38 510 ILE A O 1
ATOM 4175 N N . PRO A 1 511 ? -8.214 -5.379 -20.692 1.00 96.31 511 PRO A N 1
ATOM 4176 C CA . PRO A 1 511 ? -8.300 -4.061 -21.312 1.00 96.31 511 PRO A CA 1
ATOM 4177 C C . PRO A 1 511 ? -9.697 -3.428 -21.212 1.00 96.31 511 PRO A C 1
ATOM 4179 O O . PRO A 1 511 ? -10.727 -4.093 -21.056 1.00 96.31 511 PRO A O 1
ATOM 4182 N N . GLU A 1 512 ? -9.760 -2.100 -21.272 1.00 91.81 512 GLU A N 1
ATOM 4183 C CA . GLU A 1 512 ? -11.035 -1.381 -21.337 1.00 91.81 512 GLU A CA 1
ATOM 4184 C C . GLU A 1 512 ? -11.840 -1.787 -22.585 1.00 91.81 512 GLU A C 1
ATOM 4186 O O . GLU A 1 512 ? -11.294 -1.918 -23.676 1.00 91.81 512 GLU A O 1
ATOM 4191 N N . GLY A 1 513 ? -13.142 -2.034 -22.413 1.00 91.56 513 GLY A N 1
ATOM 4192 C CA . GLY A 1 513 ? -14.024 -2.520 -23.484 1.00 91.56 513 GLY A CA 1
ATOM 4193 C C . GLY A 1 513 ? -14.016 -4.038 -23.713 1.00 91.56 513 GLY A C 1
ATOM 4194 O O . GLY A 1 513 ? -14.884 -4.523 -24.433 1.00 91.56 513 GLY A O 1
ATOM 4195 N N . LEU A 1 514 ? -13.104 -4.785 -23.079 1.00 94.56 514 LEU A N 1
ATOM 4196 C CA . LEU A 1 514 ? -13.026 -6.247 -23.163 1.00 94.56 514 LEU A CA 1
ATOM 4197 C C . LEU A 1 514 ? -13.567 -6.947 -21.905 1.00 94.56 514 LEU A C 1
ATOM 4199 O O . LEU A 1 514 ? -13.754 -6.315 -20.858 1.00 94.56 514 LEU A O 1
ATOM 4203 N N . THR A 1 515 ? -13.824 -8.254 -22.022 1.00 94.50 515 THR A N 1
ATOM 4204 C CA . THR A 1 515 ? -14.309 -9.117 -20.930 1.00 94.50 515 THR A CA 1
ATOM 4205 C C . THR A 1 515 ? -13.178 -9.946 -20.320 1.00 94.50 515 THR A C 1
ATOM 4207 O O . THR A 1 515 ? -12.099 -10.043 -20.896 1.00 94.50 515 THR A O 1
ATOM 4210 N N . ALA A 1 516 ? -13.421 -10.593 -19.176 1.00 93.81 516 ALA A N 1
ATOM 4211 C CA . ALA A 1 516 ? -12.428 -11.453 -18.523 1.00 93.81 516 ALA A CA 1
ATOM 4212 C C . ALA A 1 516 ? -12.010 -12.691 -19.346 1.00 93.81 516 ALA A C 1
ATOM 4214 O O . ALA A 1 516 ? -11.020 -13.329 -19.011 1.00 93.81 516 ALA A O 1
ATOM 4215 N N . ARG A 1 517 ? -12.715 -13.018 -20.440 1.00 91.69 517 ARG A N 1
ATOM 4216 C CA . ARG A 1 517 ? -12.268 -14.031 -21.413 1.00 91.69 517 ARG A CA 1
ATOM 4217 C C . ARG A 1 517 ? -11.153 -13.529 -22.331 1.00 91.69 517 ARG A C 1
ATOM 4219 O O . ARG A 1 517 ? -10.391 -14.331 -22.857 1.00 91.69 517 ARG A O 1
ATOM 4226 N N . ASP A 1 518 ? -11.077 -12.216 -22.515 1.00 91.75 518 ASP A N 1
ATOM 4227 C CA . ASP A 1 518 ? -10.241 -11.540 -23.506 1.00 91.75 518 ASP A CA 1
ATOM 4228 C C . ASP A 1 518 ? -9.118 -10.741 -22.820 1.00 91.75 518 ASP A C 1
ATOM 4230 O O . ASP A 1 518 ? -8.762 -9.639 -23.240 1.00 91.75 518 ASP A O 1
ATOM 4234 N N . GLY A 1 519 ? -8.599 -11.269 -21.709 1.00 95.31 519 GLY A N 1
ATOM 4235 C CA . GLY A 1 519 ? -7.444 -10.727 -21.004 1.00 95.31 519 GLY A CA 1
ATOM 4236 C C . GLY A 1 519 ? -6.158 -11.509 -21.277 1.00 95.31 519 GLY A C 1
ATOM 4237 O O . GLY A 1 519 ? -6.129 -12.492 -22.022 1.00 95.31 519 GLY A O 1
ATOM 4238 N N . GLY A 1 520 ? -5.074 -11.076 -20.643 1.00 95.75 520 GLY A N 1
ATOM 4239 C CA . GLY A 1 520 ? -3.779 -11.750 -20.705 1.00 95.75 520 GLY A CA 1
ATOM 4240 C C . GLY A 1 520 ? -2.896 -11.393 -19.517 1.00 95.75 520 GLY A C 1
ATOM 4241 O O . GLY A 1 520 ? -3.117 -10.378 -18.855 1.00 95.75 520 GLY A O 1
ATOM 4242 N N . TYR A 1 521 ? -1.897 -12.228 -19.238 1.00 96.19 521 TYR A N 1
ATOM 4243 C CA . TYR A 1 521 ? -0.944 -11.960 -18.166 1.00 96.19 521 TYR A CA 1
ATOM 4244 C C . TYR A 1 521 ? 0.060 -10.878 -18.565 1.00 96.19 521 TYR A C 1
ATOM 4246 O O . TYR A 1 521 ? 0.575 -10.847 -19.685 1.00 96.19 521 TYR A O 1
ATOM 4254 N N . VAL A 1 522 ? 0.344 -9.982 -17.624 1.00 97.25 522 VAL A N 1
ATOM 4255 C CA . VAL A 1 522 ? 1.409 -8.984 -17.732 1.00 97.25 522 VAL A CA 1
ATOM 4256 C C . VAL A 1 522 ? 2.363 -9.175 -16.560 1.00 97.25 522 VAL A C 1
ATOM 4258 O O . VAL A 1 522 ? 1.944 -9.112 -15.402 1.00 97.25 522 VAL A O 1
ATOM 4261 N N . ARG A 1 523 ? 3.639 -9.417 -16.876 1.00 96.31 523 ARG A N 1
ATOM 4262 C CA . ARG A 1 523 ? 4.726 -9.622 -15.913 1.00 96.31 523 ARG A CA 1
ATOM 4263 C C . ARG A 1 523 ? 5.026 -8.356 -15.126 1.00 96.31 523 ARG A C 1
ATOM 4265 O O . ARG A 1 523 ? 5.088 -7.258 -15.680 1.00 96.31 523 ARG A O 1
ATOM 4272 N N . ASP A 1 524 ? 5.313 -8.549 -13.850 1.00 95.38 524 ASP A N 1
ATOM 4273 C CA . ASP A 1 524 ? 5.806 -7.531 -12.934 1.00 95.38 524 ASP A CA 1
ATOM 4274 C C . ASP A 1 524 ? 7.249 -7.864 -12.493 1.00 95.38 524 ASP A C 1
ATOM 4276 O O . ASP A 1 524 ? 7.910 -8.777 -12.999 1.00 95.38 524 ASP A O 1
ATOM 4280 N N . ARG A 1 525 ? 7.801 -7.064 -11.586 1.00 95.75 525 ARG A N 1
ATOM 4281 C CA . ARG A 1 525 ? 9.204 -7.075 -11.168 1.00 95.75 525 ARG A CA 1
ATOM 4282 C C . ARG A 1 525 ? 9.381 -7.856 -9.873 1.00 95.75 525 ARG A C 1
ATOM 4284 O O . ARG A 1 525 ? 9.856 -7.310 -8.879 1.00 95.75 525 ARG A O 1
ATOM 4291 N N . TYR A 1 526 ? 9.015 -9.137 -9.886 1.00 96.75 526 TYR A N 1
ATOM 4292 C CA . TYR A 1 526 ? 8.942 -9.958 -8.670 1.00 96.75 526 TYR A CA 1
ATOM 4293 C C . TYR A 1 526 ? 10.219 -9.937 -7.829 1.00 96.75 526 TYR A C 1
ATOM 4295 O O . TYR A 1 526 ? 10.141 -9.864 -6.609 1.00 96.75 526 TYR A O 1
ATOM 4303 N N . GLN A 1 527 ? 11.394 -9.930 -8.463 1.00 96.50 527 GLN A N 1
ATOM 4304 C CA . GLN A 1 527 ? 12.673 -9.896 -7.751 1.00 96.50 527 GLN A CA 1
ATOM 4305 C C . GLN A 1 527 ? 12.826 -8.626 -6.909 1.00 96.50 527 GLN A C 1
ATOM 4307 O O . GLN A 1 527 ? 13.243 -8.708 -5.756 1.00 96.50 527 GLN A O 1
ATOM 4312 N N . ASP A 1 528 ? 12.447 -7.469 -7.456 1.00 98.12 528 ASP A N 1
ATOM 4313 C CA . ASP A 1 528 ? 12.491 -6.194 -6.739 1.00 98.12 528 ASP A CA 1
ATOM 4314 C C . ASP A 1 528 ? 11.426 -6.181 -5.632 1.00 98.12 528 ASP A C 1
ATOM 4316 O O . ASP A 1 528 ? 11.712 -5.840 -4.483 1.00 98.12 528 ASP A O 1
ATOM 4320 N N . LEU A 1 529 ? 10.200 -6.601 -5.962 1.00 98.38 529 LEU A N 1
ATOM 4321 C CA . LEU A 1 529 ? 9.051 -6.562 -5.055 1.00 98.38 529 LEU A CA 1
ATOM 4322 C C . LEU A 1 529 ? 9.222 -7.497 -3.847 1.00 98.38 529 LEU A C 1
ATOM 4324 O O . LEU A 1 529 ? 8.984 -7.069 -2.717 1.00 98.38 529 LEU A O 1
ATOM 4328 N N . LEU A 1 530 ? 9.686 -8.735 -4.052 1.00 98.50 530 LEU A N 1
ATOM 4329 C CA . LEU A 1 530 ? 9.949 -9.693 -2.971 1.00 98.50 530 LEU A CA 1
ATOM 4330 C C . LEU A 1 530 ? 11.113 -9.244 -2.081 1.00 98.50 530 LEU A C 1
ATOM 4332 O O . LEU A 1 530 ? 11.016 -9.338 -0.860 1.00 98.50 530 LEU A O 1
ATOM 4336 N N . ARG A 1 531 ? 12.180 -8.677 -2.662 1.00 98.56 531 ARG A N 1
ATOM 4337 C CA . ARG A 1 531 ? 13.302 -8.110 -1.894 1.00 98.56 531 ARG A CA 1
ATOM 4338 C C . ARG A 1 531 ? 12.867 -6.950 -1.008 1.00 98.56 531 ARG A C 1
ATOM 4340 O O . ARG A 1 531 ? 13.225 -6.899 0.168 1.00 98.56 531 ARG A O 1
ATOM 4347 N N . ILE A 1 532 ? 12.063 -6.039 -1.547 1.00 98.75 532 ILE A N 1
ATOM 4348 C CA . ILE A 1 532 ? 11.526 -4.909 -0.783 1.00 98.75 532 ILE A CA 1
ATOM 4349 C C . ILE A 1 532 ? 10.566 -5.398 0.307 1.00 98.75 532 ILE A C 1
ATOM 4351 O O . ILE A 1 532 ? 10.626 -4.907 1.433 1.00 98.75 532 ILE A O 1
ATOM 4355 N N . LEU A 1 533 ? 9.723 -6.394 0.017 1.00 98.69 533 LEU A N 1
ATOM 4356 C CA . LEU A 1 533 ? 8.858 -7.015 1.020 1.00 98.69 533 LEU A CA 1
ATOM 4357 C C . LEU A 1 533 ? 9.671 -7.653 2.155 1.00 98.69 533 LEU A C 1
ATOM 4359 O O . LEU A 1 533 ? 9.357 -7.428 3.323 1.00 98.69 533 LEU A O 1
ATOM 4363 N N . ALA A 1 534 ? 10.742 -8.378 1.827 1.00 98.75 534 ALA A N 1
ATOM 4364 C CA . ALA A 1 534 ? 11.659 -8.952 2.805 1.00 98.75 534 ALA A CA 1
ATOM 4365 C C . ALA A 1 534 ? 12.349 -7.866 3.650 1.00 98.75 534 ALA A C 1
ATOM 4367 O O . ALA A 1 534 ? 12.413 -7.986 4.873 1.00 98.75 534 ALA A O 1
ATOM 4368 N N . LEU A 1 535 ? 12.791 -6.765 3.031 1.00 98.81 535 LEU A N 1
ATOM 4369 C CA . LEU A 1 535 ? 13.371 -5.617 3.735 1.00 98.81 535 LEU A CA 1
ATOM 4370 C C . LEU A 1 535 ? 12.389 -5.007 4.740 1.00 98.81 535 LEU A C 1
ATOM 4372 O O . LEU A 1 535 ? 12.750 -4.777 5.896 1.00 98.81 535 LEU A O 1
ATOM 4376 N N . GLU A 1 536 ? 11.151 -4.754 4.320 1.00 98.81 536 GLU A N 1
ATOM 4377 C CA . GLU A 1 536 ? 10.129 -4.202 5.209 1.00 98.81 536 GLU A CA 1
ATOM 4378 C C . GLU A 1 536 ? 9.751 -5.182 6.320 1.00 98.81 536 GLU A C 1
ATOM 4380 O O . GLU A 1 536 ? 9.628 -4.770 7.471 1.00 98.81 536 GLU A O 1
ATOM 4385 N N . SER A 1 537 ? 9.664 -6.476 6.009 1.00 98.75 537 SER A N 1
ATOM 4386 C CA . SER A 1 537 ? 9.441 -7.548 6.980 1.00 98.75 537 SER A CA 1
ATOM 4387 C C . SER A 1 537 ? 10.536 -7.606 8.047 1.00 98.75 537 SER A C 1
ATOM 4389 O O . SER A 1 537 ? 10.222 -7.593 9.237 1.00 98.75 537 SER A O 1
ATOM 4391 N N . VAL A 1 538 ? 11.817 -7.571 7.661 1.00 98.56 538 VAL A N 1
ATOM 4392 C CA . VAL A 1 538 ? 12.957 -7.560 8.598 1.00 98.56 538 VAL A CA 1
ATOM 4393 C C . VAL A 1 538 ? 12.981 -6.295 9.453 1.00 98.56 538 VAL A C 1
ATOM 4395 O O . VAL A 1 538 ? 13.153 -6.383 10.672 1.00 98.56 538 VAL A O 1
ATOM 4398 N N . ARG A 1 539 ? 12.757 -5.118 8.856 1.00 97.75 539 ARG A N 1
ATOM 4399 C CA . ARG A 1 539 ? 12.739 -3.843 9.595 1.00 97.75 539 ARG A CA 1
ATOM 4400 C C . ARG A 1 539 ? 11.550 -3.738 10.547 1.00 97.75 539 ARG A C 1
ATOM 4402 O O . ARG A 1 539 ? 11.703 -3.226 11.654 1.00 97.75 539 ARG A O 1
ATOM 4409 N N . GLY A 1 540 ? 10.384 -4.220 10.124 1.00 97.38 540 GLY A N 1
ATOM 4410 C CA . GLY A 1 540 ? 9.149 -4.215 10.906 1.00 97.38 540 GLY A CA 1
ATOM 4411 C C . GLY A 1 540 ? 8.995 -5.405 11.855 1.00 97.38 540 GLY A C 1
ATOM 4412 O O . GLY A 1 540 ? 8.108 -5.375 12.700 1.00 97.38 540 GLY A O 1
ATOM 4413 N N . ARG A 1 541 ? 9.856 -6.426 11.739 1.00 97.62 541 ARG A N 1
ATOM 4414 C CA . ARG A 1 541 ? 9.800 -7.694 12.488 1.00 97.62 541 ARG A CA 1
ATOM 4415 C C . ARG A 1 541 ? 8.428 -8.366 12.427 1.00 97.62 541 ARG A C 1
ATOM 4417 O O . ARG A 1 541 ? 7.871 -8.745 13.457 1.00 97.62 541 ARG A O 1
ATOM 4424 N N . PHE A 1 542 ? 7.894 -8.516 11.219 1.00 98.31 542 PHE A N 1
ATOM 4425 C CA . PHE A 1 542 ? 6.628 -9.208 10.988 1.00 98.31 542 PHE A CA 1
ATOM 4426 C C . PHE A 1 542 ? 6.794 -10.362 10.005 1.00 98.31 542 PHE A C 1
ATOM 4428 O O . PHE A 1 542 ? 7.513 -10.247 9.013 1.00 98.31 542 PHE A O 1
ATOM 4435 N N . LEU A 1 543 ? 6.096 -11.462 10.272 1.00 98.19 543 LEU A N 1
ATOM 4436 C CA . LEU A 1 543 ? 5.980 -12.600 9.364 1.00 98.19 543 LEU A CA 1
ATOM 4437 C C . LEU A 1 543 ? 5.256 -12.202 8.079 1.00 98.19 543 LEU A C 1
ATOM 4439 O O . LEU A 1 543 ? 4.291 -11.439 8.119 1.00 98.19 543 LEU A O 1
ATOM 4443 N N . VAL A 1 544 ? 5.663 -12.781 6.955 1.00 98.44 544 VAL A N 1
ATOM 4444 C CA . VAL A 1 544 ? 4.955 -12.630 5.682 1.00 98.44 544 VAL A CA 1
ATOM 4445 C C . VAL A 1 544 ? 4.312 -13.957 5.319 1.00 98.44 544 VAL A C 1
ATOM 4447 O O . VAL A 1 544 ? 4.982 -14.988 5.287 1.00 98.44 544 VAL A O 1
ATOM 4450 N N . VAL A 1 545 ? 3.016 -13.915 5.021 1.00 98.38 545 VAL A N 1
ATOM 4451 C CA . VAL A 1 545 ? 2.270 -15.047 4.471 1.00 98.38 545 VAL A CA 1
ATOM 4452 C C . VAL A 1 545 ? 1.785 -14.655 3.082 1.00 98.38 545 VAL A C 1
ATOM 4454 O O . VAL A 1 545 ? 1.012 -13.709 2.938 1.00 98.38 545 VAL A O 1
ATOM 4457 N N . GLY A 1 546 ? 2.260 -15.341 2.050 1.00 97.75 546 GLY A N 1
ATOM 4458 C CA . GLY A 1 546 ? 1.781 -15.166 0.685 1.00 97.75 546 GLY A CA 1
ATOM 4459 C C . GLY A 1 546 ? 0.614 -16.105 0.431 1.00 97.75 546 GLY A C 1
ATOM 4460 O O . GLY A 1 546 ? 0.766 -17.316 0.566 1.00 97.75 546 GLY A O 1
ATOM 4461 N N . GLU A 1 547 ? -0.548 -15.570 0.066 1.00 96.69 547 GLU A N 1
ATOM 4462 C CA . GLU A 1 547 ? -1.626 -16.426 -0.411 1.00 96.69 547 GLU A CA 1
ATOM 4463 C C . GLU A 1 547 ? -1.325 -16.899 -1.840 1.00 96.69 547 GLU A C 1
ATOM 4465 O O . GLU A 1 547 ? -1.360 -16.106 -2.780 1.00 96.69 547 GLU A O 1
ATOM 4470 N N . ASP A 1 548 ? -0.972 -18.184 -1.959 1.00 93.69 548 ASP A N 1
ATOM 4471 C CA . ASP A 1 548 ? -0.559 -18.867 -3.188 1.00 93.69 548 ASP A CA 1
ATOM 4472 C C . ASP A 1 548 ? -1.565 -19.946 -3.649 1.00 93.69 548 ASP A C 1
ATOM 4474 O O . ASP A 1 548 ? -1.189 -21.089 -3.944 1.00 93.69 548 ASP A O 1
ATOM 4478 N N . LEU A 1 549 ? -2.858 -19.595 -3.706 1.00 89.19 549 LEU A N 1
ATOM 4479 C CA . LEU A 1 549 ? -3.933 -20.466 -4.198 1.00 89.19 549 LEU A CA 1
ATOM 4480 C C . LEU A 1 549 ? -4.254 -20.211 -5.683 1.00 89.19 549 LEU A C 1
ATOM 4482 O O . LEU A 1 549 ? -3.918 -19.182 -6.267 1.00 89.19 549 LEU A O 1
ATOM 4486 N N . GLY A 1 550 ? -4.949 -21.171 -6.302 1.00 82.56 550 GLY A N 1
ATOM 4487 C CA . GLY A 1 550 ? -5.313 -21.138 -7.721 1.00 82.56 550 GLY A CA 1
ATOM 4488 C C . GLY A 1 550 ? -4.211 -21.695 -8.624 1.00 82.56 550 GLY A C 1
ATOM 4489 O O . GLY A 1 550 ? -3.488 -22.620 -8.246 1.00 82.56 550 GLY A O 1
ATOM 4490 N N . THR A 1 551 ? -4.095 -21.151 -9.836 1.00 77.88 551 THR A N 1
ATOM 4491 C CA . THR A 1 551 ? -3.078 -21.559 -10.815 1.00 77.88 551 THR A CA 1
ATOM 4492 C C . THR A 1 551 ? -1.745 -20.893 -10.489 1.00 77.88 551 THR A C 1
ATOM 4494 O O . THR A 1 551 ? -1.487 -19.761 -10.891 1.00 77.88 551 THR A O 1
ATOM 4497 N N . VAL A 1 552 ? -0.900 -21.599 -9.737 1.00 84.38 552 VAL A N 1
ATOM 4498 C CA . VAL A 1 552 ? 0.413 -21.107 -9.300 1.00 84.38 552 VAL A CA 1
ATOM 4499 C C . VAL A 1 552 ? 1.512 -21.976 -9.893 1.00 84.38 552 VAL A C 1
ATOM 4501 O O . VAL A 1 552 ? 1.564 -23.175 -9.625 1.00 84.38 552 VAL A O 1
ATOM 4504 N N . ALA A 1 553 ? 2.395 -21.363 -10.680 1.00 84.62 553 ALA A N 1
ATOM 4505 C CA . ALA A 1 553 ? 3.554 -22.036 -11.255 1.00 84.62 553 ALA A CA 1
ATOM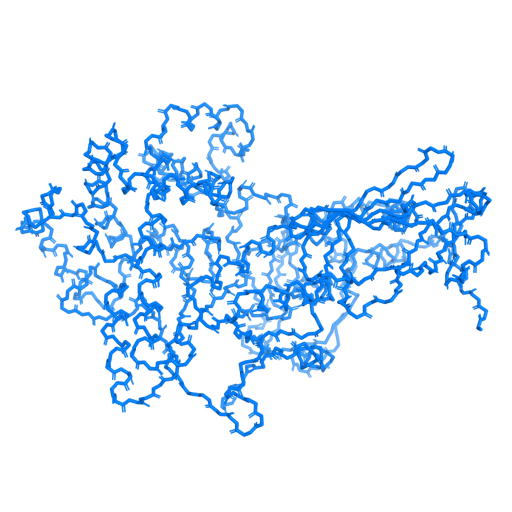 4506 C C . ALA A 1 553 ? 4.574 -22.427 -10.171 1.00 84.62 553 ALA A C 1
ATOM 4508 O O . ALA A 1 553 ? 4.777 -21.683 -9.212 1.00 84.62 553 ALA A O 1
ATOM 4509 N N . ASP A 1 554 ? 5.259 -23.561 -10.340 1.00 87.62 554 ASP A N 1
ATOM 4510 C CA . ASP A 1 554 ? 6.185 -24.092 -9.327 1.00 87.62 554 ASP A CA 1
ATOM 4511 C C . ASP A 1 554 ? 7.294 -23.098 -8.954 1.00 87.62 554 ASP A C 1
ATOM 4513 O O . ASP A 1 554 ? 7.555 -22.886 -7.770 1.00 87.62 554 ASP A O 1
ATOM 4517 N N . PHE A 1 555 ? 7.850 -22.383 -9.940 1.00 91.69 555 PHE A N 1
ATOM 4518 C CA . PHE A 1 555 ? 8.890 -21.378 -9.699 1.00 91.69 555 PHE A CA 1
ATOM 4519 C C . PHE A 1 555 ? 8.428 -20.246 -8.762 1.00 91.69 555 PHE A C 1
ATOM 4521 O O . PHE A 1 555 ? 9.243 -19.664 -8.053 1.00 91.69 555 PHE A O 1
ATOM 4528 N N . ILE A 1 556 ? 7.125 -19.923 -8.725 1.00 93.06 556 ILE A N 1
ATOM 4529 C CA . ILE A 1 556 ? 6.586 -18.915 -7.800 1.00 93.06 556 ILE A CA 1
ATOM 4530 C C . ILE A 1 556 ? 6.737 -19.418 -6.365 1.00 93.06 556 ILE A C 1
ATOM 4532 O O . ILE A 1 556 ? 7.197 -18.676 -5.502 1.00 93.06 556 ILE A O 1
ATOM 4536 N N . ARG A 1 557 ? 6.401 -20.686 -6.107 1.00 93.50 557 ARG A N 1
ATOM 4537 C CA . ARG A 1 557 ? 6.537 -21.293 -4.776 1.00 93.50 557 ARG A CA 1
ATOM 4538 C C . ARG A 1 557 ? 7.997 -21.434 -4.361 1.00 93.50 557 ARG A C 1
ATOM 4540 O O . ARG A 1 557 ? 8.311 -21.156 -3.209 1.00 93.50 557 ARG A O 1
ATOM 4547 N N . GLU A 1 558 ? 8.872 -21.808 -5.292 1.00 95.38 558 GLU A N 1
ATOM 4548 C CA . GLU A 1 558 ? 10.322 -21.855 -5.065 1.00 95.38 558 GLU A CA 1
ATOM 4549 C C . GLU A 1 558 ? 10.877 -20.477 -4.673 1.00 95.38 558 GLU A C 1
ATOM 4551 O O . GLU A 1 558 ? 11.682 -20.363 -3.750 1.00 95.38 558 GLU A O 1
ATOM 4556 N N . GLU A 1 559 ? 10.416 -19.409 -5.328 1.00 96.31 559 GLU A N 1
ATOM 4557 C CA . GLU A 1 559 ? 10.810 -18.042 -4.988 1.00 96.31 559 GLU A CA 1
ATOM 4558 C C . GLU A 1 559 ? 10.266 -17.602 -3.623 1.00 96.31 559 GLU A C 1
ATOM 4560 O O . GLU A 1 559 ? 11.012 -17.022 -2.837 1.00 96.31 559 GLU A O 1
ATOM 4565 N N . LEU A 1 560 ? 9.005 -17.902 -3.293 1.00 96.62 560 LEU A N 1
ATOM 4566 C CA . LEU A 1 560 ? 8.460 -17.605 -1.961 1.00 96.62 560 LEU A CA 1
ATOM 4567 C C . LEU A 1 560 ? 9.254 -18.316 -0.854 1.00 96.62 560 LEU A C 1
ATOM 4569 O O . LEU A 1 560 ? 9.615 -17.675 0.133 1.00 96.62 560 LEU A O 1
ATOM 4573 N N . ASP A 1 561 ? 9.592 -19.594 -1.049 1.00 95.88 561 ASP A N 1
ATOM 4574 C CA . ASP A 1 561 ? 10.414 -20.373 -0.114 1.00 95.88 561 ASP A CA 1
ATOM 4575 C C . ASP A 1 561 ? 11.828 -19.789 0.032 1.00 95.88 561 ASP A C 1
ATOM 4577 O O . ASP A 1 561 ? 12.311 -19.583 1.148 1.00 95.88 561 ASP A O 1
ATOM 4581 N N . ARG A 1 562 ? 12.463 -19.398 -1.083 1.00 96.38 562 ARG A N 1
ATOM 4582 C CA . ARG A 1 562 ? 13.783 -18.741 -1.090 1.00 96.38 562 ARG A CA 1
ATOM 4583 C C . ARG A 1 562 ? 13.819 -17.485 -0.217 1.00 96.38 562 ARG A C 1
ATOM 4585 O O . ARG A 1 562 ? 14.827 -17.241 0.447 1.00 96.38 562 ARG A O 1
ATOM 4592 N N . PHE A 1 563 ? 12.735 -16.710 -0.216 1.00 97.31 563 PHE A N 1
ATOM 4593 C CA . PHE A 1 563 ? 12.581 -15.505 0.601 1.00 97.31 563 PHE A CA 1
ATOM 4594 C C . PHE A 1 563 ? 12.018 -15.773 2.009 1.00 97.31 563 PHE A C 1
ATOM 4596 O O . PHE A 1 563 ? 11.795 -14.812 2.740 1.00 97.31 563 PHE A O 1
ATOM 4603 N N . GLU A 1 564 ? 11.797 -17.027 2.418 1.00 96.00 564 GLU A N 1
ATOM 4604 C CA . GLU A 1 564 ? 11.121 -17.404 3.675 1.00 96.00 564 GLU A CA 1
ATOM 4605 C C . GLU A 1 564 ? 9.735 -16.753 3.846 1.00 96.00 564 GLU A C 1
ATOM 4607 O O . GLU A 1 564 ? 9.322 -16.365 4.942 1.00 96.00 564 GLU A O 1
ATOM 4612 N N . ILE A 1 565 ? 8.994 -16.631 2.743 1.00 97.50 565 ILE A N 1
ATOM 4613 C CA . ILE A 1 565 ? 7.594 -16.211 2.751 1.00 97.50 565 ILE A CA 1
ATOM 4614 C C . ILE A 1 565 ? 6.721 -17.456 2.898 1.00 97.50 565 ILE A C 1
ATOM 4616 O O . ILE A 1 565 ? 6.776 -18.375 2.083 1.00 97.50 565 ILE A O 1
ATOM 4620 N N . LEU A 1 566 ? 5.889 -17.480 3.940 1.00 96.81 566 LEU A N 1
ATOM 4621 C CA . LEU A 1 566 ? 5.050 -18.634 4.247 1.00 96.81 566 LEU A CA 1
ATOM 4622 C C . LEU A 1 566 ? 3.954 -18.805 3.189 1.00 96.81 566 LEU A C 1
ATOM 4624 O O . LEU A 1 566 ? 3.261 -17.850 2.847 1.00 96.81 566 LEU A O 1
ATOM 4628 N N . SER A 1 567 ? 3.774 -20.036 2.717 1.00 95.81 567 SER A N 1
ATOM 4629 C CA . SER A 1 567 ? 2.685 -20.424 1.814 1.00 95.81 567 SER A CA 1
ATOM 4630 C C . SER A 1 567 ? 1.350 -20.549 2.563 1.00 95.81 567 SER A C 1
ATOM 4632 O O . SER A 1 567 ? 1.316 -20.799 3.772 1.00 95.81 567 SER A O 1
ATOM 4634 N N . TYR A 1 568 ? 0.238 -20.406 1.843 1.00 95.38 568 TYR A N 1
ATOM 4635 C CA . TYR A 1 568 ? -1.114 -20.546 2.368 1.00 95.38 568 TYR A CA 1
ATOM 4636 C C . TYR A 1 568 ? -1.734 -21.863 1.894 1.00 95.38 568 TYR A C 1
ATOM 4638 O O . TYR A 1 568 ? -2.034 -22.052 0.718 1.00 95.38 568 TYR A O 1
ATOM 4646 N N . ARG A 1 569 ? -1.925 -22.807 2.822 1.00 92.75 569 ARG A N 1
ATOM 4647 C CA . ARG A 1 569 ? -2.450 -24.147 2.526 1.00 92.75 569 ARG A CA 1
ATOM 4648 C C . ARG A 1 569 ? -3.809 -24.338 3.174 1.00 92.75 569 ARG A C 1
ATOM 4650 O O . ARG A 1 569 ? -3.943 -24.258 4.394 1.00 92.75 569 ARG A O 1
ATOM 4657 N N . LEU A 1 570 ? -4.807 -24.600 2.342 1.00 90.88 570 LEU A N 1
ATOM 4658 C CA . LEU A 1 570 ? -6.146 -24.966 2.780 1.00 90.88 570 LEU A CA 1
ATOM 4659 C C . LEU A 1 570 ? -6.206 -26.477 3.013 1.00 90.88 570 LEU A C 1
ATOM 4661 O O . LEU A 1 570 ? -5.495 -27.241 2.367 1.00 90.88 570 LEU A O 1
ATOM 4665 N N . PHE A 1 571 ? -7.023 -26.898 3.978 1.00 91.06 571 PHE A N 1
ATOM 4666 C CA . PHE A 1 571 ? -7.164 -28.313 4.328 1.00 91.06 571 PHE A CA 1
ATOM 4667 C C . PHE A 1 571 ? -7.847 -29.143 3.228 1.00 91.06 571 PHE A C 1
ATOM 4669 O O . PHE A 1 571 ? -7.570 -30.335 3.122 1.00 91.06 571 PHE A O 1
ATOM 4676 N N . TYR A 1 572 ? -8.767 -28.527 2.481 1.00 83.44 572 TYR A N 1
ATOM 4677 C CA . TYR A 1 572 ? -9.659 -29.189 1.528 1.00 83.44 572 TYR A CA 1
ATOM 4678 C C . TYR A 1 572 ? -9.115 -29.225 0.103 1.00 83.44 572 TYR A C 1
ATOM 4680 O O . TYR A 1 572 ? -8.434 -28.253 -0.297 1.00 83.44 572 TYR A O 1
#